Protein AF-A0AAE0F0T7-F1 (afdb_monomer_lite)

Radius of gyration: 80.1 Å; chains: 1; bounding box: 187×105×291 Å

Organism: NCBI:txid36881

Structure (mmCIF, N/CA/C/O backbone):
data_AF-A0AAE0F0T7-F1
#
_entry.id   AF-A0AAE0F0T7-F1
#
loop_
_atom_site.group_PDB
_atom_site.id
_atom_site.type_symbol
_atom_site.label_atom_id
_atom_site.label_alt_id
_atom_site.label_comp_id
_atom_site.label_asym_id
_atom_site.label_entity_id
_atom_site.label_seq_id
_atom_site.pdbx_PDB_ins_code
_atom_site.Cartn_x
_atom_site.Cartn_y
_atom_site.Cartn_z
_atom_site.occupancy
_atom_site.B_iso_or_equiv
_atom_site.auth_seq_id
_atom_site.auth_comp_id
_atom_site.auth_asym_id
_atom_site.auth_atom_id
_atom_site.pdbx_PDB_model_num
ATOM 1 N N . MET A 1 1 ? 56.822 41.383 -156.977 1.00 50.88 1 MET A N 1
ATOM 2 C CA . MET A 1 1 ? 56.851 40.587 -155.735 1.00 50.88 1 MET A CA 1
ATOM 3 C C . MET A 1 1 ? 55.736 41.061 -154.808 1.00 50.88 1 MET A C 1
ATOM 5 O O . MET A 1 1 ? 55.552 42.261 -154.680 1.00 50.88 1 MET A O 1
ATOM 9 N N . THR A 1 2 ? 54.991 40.093 -154.255 1.00 55.41 2 THR A N 1
ATOM 10 C CA . THR A 1 2 ? 54.081 40.132 -153.080 1.00 55.41 2 THR A CA 1
ATOM 11 C C . THR A 1 2 ? 52.943 41.167 -152.998 1.00 55.41 2 THR A C 1
ATOM 13 O O . THR A 1 2 ? 53.133 42.251 -152.458 1.00 55.41 2 THR A O 1
ATOM 16 N N . PRO A 1 3 ? 51.714 40.756 -153.386 1.00 50.25 3 PRO A N 1
ATOM 17 C CA . PRO A 1 3 ? 50.496 41.105 -152.624 1.00 50.25 3 PRO A CA 1
ATOM 18 C C . PRO A 1 3 ? 49.578 39.907 -152.266 1.00 50.25 3 PRO A C 1
ATOM 20 O O . PRO A 1 3 ? 48.718 40.030 -151.401 1.00 50.25 3 PRO A O 1
ATOM 23 N N . VAL A 1 4 ? 49.761 38.723 -152.868 1.00 54.41 4 VAL A N 1
ATOM 24 C CA . VAL A 1 4 ? 48.826 37.580 -152.707 1.00 54.41 4 VAL A CA 1
ATOM 25 C C . VAL A 1 4 ? 49.065 36.770 -151.419 1.00 54.41 4 VAL A C 1
ATOM 27 O O . VAL A 1 4 ? 48.129 36.227 -150.839 1.00 54.41 4 VAL A O 1
ATOM 30 N N . VAL A 1 5 ? 50.297 36.745 -150.899 1.00 57.78 5 VAL A N 1
ATOM 31 C CA . VAL A 1 5 ? 50.638 35.979 -149.679 1.00 57.78 5 VAL A CA 1
ATOM 32 C C . VAL A 1 5 ? 50.128 36.665 -148.399 1.00 57.78 5 VAL A C 1
ATOM 34 O O . VAL A 1 5 ? 49.743 35.987 -147.447 1.00 57.78 5 VAL A O 1
ATOM 37 N N . LEU A 1 6 ? 50.030 38.001 -148.389 1.00 57.38 6 LEU A N 1
ATOM 38 C CA . LEU A 1 6 ? 49.540 38.765 -147.232 1.00 57.38 6 LEU A CA 1
ATOM 39 C C . LEU A 1 6 ? 48.015 38.655 -147.048 1.00 57.38 6 LEU A C 1
ATOM 41 O O . LEU A 1 6 ? 47.549 38.580 -145.914 1.00 57.38 6 LEU A O 1
ATOM 45 N N . ALA A 1 7 ? 47.232 38.557 -148.128 1.00 58.69 7 ALA A N 1
ATOM 46 C CA . ALA A 1 7 ? 45.775 38.410 -148.030 1.00 58.69 7 ALA A CA 1
ATOM 47 C C . ALA A 1 7 ? 45.352 37.044 -147.446 1.00 58.69 7 ALA A C 1
ATOM 49 O O . ALA A 1 7 ? 44.437 36.976 -146.625 1.00 58.69 7 ALA A O 1
ATOM 50 N N . SER A 1 8 ? 46.065 35.966 -147.798 1.00 58.44 8 SER A N 1
ATOM 51 C CA . SER A 1 8 ? 45.805 34.613 -147.276 1.00 58.44 8 SER A CA 1
ATOM 52 C C . SER A 1 8 ? 46.153 34.480 -145.784 1.00 58.44 8 SER A C 1
ATOM 54 O O . SER A 1 8 ? 45.375 33.925 -145.006 1.00 58.44 8 SER A O 1
ATOM 56 N N . GLN A 1 9 ? 47.266 35.075 -145.335 1.00 60.12 9 GLN A N 1
ATOM 57 C CA . GLN A 1 9 ? 47.642 35.055 -143.915 1.00 60.12 9 GLN A CA 1
ATOM 58 C C . GLN A 1 9 ? 46.709 35.892 -143.027 1.00 60.12 9 GLN A C 1
ATOM 60 O O . GLN A 1 9 ? 46.452 35.507 -141.886 1.00 60.12 9 GLN A O 1
ATOM 65 N N . VAL A 1 10 ? 46.161 37.005 -143.530 1.00 64.25 10 VAL A N 1
ATOM 66 C CA . VAL A 1 10 ? 45.188 37.818 -142.777 1.00 64.25 10 VAL A CA 1
ATOM 67 C C . VAL A 1 10 ? 43.833 37.108 -142.667 1.00 64.25 10 VAL A C 1
ATOM 69 O O . VAL A 1 10 ? 43.227 37.131 -141.595 1.00 64.25 10 VAL A O 1
ATOM 72 N N . ALA A 1 11 ? 43.384 36.412 -143.717 1.00 62.41 11 ALA A N 1
ATOM 73 C CA . ALA A 1 11 ? 42.162 35.606 -143.672 1.00 62.41 11 ALA A CA 1
ATOM 74 C C . ALA A 1 11 ? 42.295 34.408 -142.712 1.00 62.41 11 ALA A C 1
ATOM 76 O O . ALA A 1 11 ? 41.418 34.191 -141.879 1.00 62.41 11 ALA A O 1
ATOM 77 N N . ALA A 1 12 ? 43.424 33.690 -142.744 1.00 63.88 12 ALA A N 1
ATOM 78 C CA . ALA A 1 12 ? 43.686 32.585 -141.822 1.00 63.88 12 ALA A CA 1
ATOM 79 C C . ALA A 1 12 ? 43.777 33.050 -140.356 1.00 63.88 12 ALA A C 1
ATOM 81 O O . ALA A 1 12 ? 43.232 32.396 -139.468 1.00 63.88 12 ALA A O 1
ATOM 82 N N . ARG A 1 13 ? 44.396 34.211 -140.086 1.00 67.75 13 ARG A N 1
ATOM 83 C CA . ARG A 1 13 ? 44.438 34.793 -138.732 1.00 67.75 13 ARG A CA 1
ATOM 84 C C . ARG A 1 13 ? 43.063 35.239 -138.234 1.00 67.75 13 ARG A C 1
ATOM 86 O O . ARG A 1 13 ? 42.795 35.065 -137.050 1.00 67.75 13 ARG A O 1
ATOM 93 N N . ARG A 1 14 ? 42.185 35.754 -139.104 1.00 68.19 14 ARG A N 1
ATOM 94 C CA . ARG A 1 14 ? 40.790 36.057 -138.733 1.00 68.19 14 ARG A CA 1
ATOM 95 C C . ARG A 1 14 ? 40.004 34.795 -138.401 1.00 68.19 14 ARG A C 1
ATOM 97 O O . ARG A 1 14 ? 39.415 34.743 -137.337 1.00 68.19 14 ARG A O 1
ATOM 104 N N . VAL A 1 15 ? 40.099 33.743 -139.216 1.00 70.25 15 VAL A N 1
ATOM 105 C CA . VAL A 1 15 ? 39.410 32.469 -138.938 1.00 70.25 15 VAL A CA 1
ATOM 106 C C . VAL A 1 15 ? 39.893 31.831 -137.629 1.00 70.25 15 VAL A C 1
ATOM 108 O O . VAL A 1 15 ? 39.084 31.314 -136.865 1.00 70.25 15 VAL A O 1
ATOM 111 N N . VAL A 1 16 ? 41.195 31.893 -137.328 1.00 72.12 16 VAL A N 1
ATOM 112 C CA . VAL A 1 16 ? 41.732 31.397 -136.049 1.00 72.12 16 VAL A CA 1
ATOM 113 C C . VAL A 1 16 ? 41.296 32.282 -134.875 1.00 72.12 16 VAL A C 1
ATOM 115 O O . VAL A 1 16 ? 40.900 31.751 -133.843 1.00 72.12 16 VAL A O 1
ATOM 118 N N . SER A 1 17 ? 41.304 33.610 -135.028 1.00 72.38 17 SER A N 1
ATOM 119 C CA . SER A 1 17 ? 40.837 34.548 -133.997 1.00 72.38 17 SER A CA 1
ATOM 120 C C . SER A 1 17 ? 39.345 34.385 -133.703 1.00 72.38 17 SER A C 1
ATOM 122 O O . SER A 1 17 ? 38.961 34.317 -132.539 1.00 72.38 17 SER A O 1
ATOM 124 N N . ASP A 1 18 ? 38.511 34.259 -134.733 1.00 73.50 18 ASP A N 1
ATOM 125 C CA . ASP A 1 18 ? 37.068 34.063 -134.592 1.00 73.50 18 ASP A CA 1
ATOM 126 C C . ASP A 1 18 ? 36.772 32.692 -133.972 1.00 73.50 18 ASP A C 1
ATOM 128 O O . ASP A 1 18 ? 35.923 32.584 -133.094 1.00 73.50 18 ASP A O 1
ATOM 132 N N . ARG A 1 19 ? 37.534 31.647 -134.327 1.00 72.44 19 ARG A N 1
ATOM 133 C CA . ARG A 1 19 ? 37.412 30.322 -133.700 1.00 72.44 19 ARG A CA 1
ATOM 134 C C . ARG A 1 19 ? 37.828 30.327 -132.228 1.00 72.44 19 ARG A C 1
ATOM 136 O O . ARG A 1 19 ? 37.146 29.702 -131.425 1.00 72.44 19 ARG A O 1
ATOM 143 N N . ILE A 1 20 ? 38.891 31.048 -131.864 1.00 72.06 20 ILE A N 1
ATOM 144 C CA . ILE A 1 20 ? 39.311 31.222 -130.463 1.00 72.06 20 ILE A CA 1
ATOM 145 C C . ILE A 1 20 ? 38.277 32.044 -129.685 1.00 72.06 20 ILE A C 1
ATOM 147 O O . ILE A 1 20 ? 37.987 31.719 -128.539 1.00 72.06 20 ILE A O 1
ATOM 151 N N . GLN A 1 21 ? 37.684 33.076 -130.292 1.00 72.00 21 GLN A N 1
ATOM 152 C CA . GLN A 1 21 ? 36.630 33.872 -129.657 1.00 72.00 21 GLN A CA 1
ATOM 153 C C . GLN A 1 21 ? 35.319 33.100 -129.487 1.00 72.00 21 GLN A C 1
ATOM 155 O O . GLN A 1 21 ? 34.642 33.279 -128.478 1.00 72.00 21 GLN A O 1
ATOM 160 N N . VAL A 1 22 ? 34.955 32.237 -130.439 1.00 73.06 22 VAL A N 1
ATOM 161 C CA . VAL A 1 22 ? 33.789 31.352 -130.308 1.00 73.06 22 VAL A CA 1
ATOM 162 C C . VAL A 1 22 ? 34.055 30.288 -129.246 1.00 73.06 22 VAL A C 1
ATOM 164 O O . VAL A 1 22 ? 33.253 30.153 -128.333 1.00 73.06 22 VAL A O 1
ATOM 167 N N . GLN A 1 23 ? 35.221 29.633 -129.264 1.00 73.69 23 GLN A N 1
ATOM 168 C CA . GLN A 1 23 ? 35.588 28.663 -128.227 1.00 73.69 23 GLN A CA 1
ATOM 169 C C . GLN A 1 23 ? 35.658 29.295 -126.832 1.00 73.69 23 GLN A C 1
ATOM 171 O O . GLN A 1 23 ? 35.187 28.689 -125.875 1.00 73.69 23 GLN A O 1
ATOM 176 N N . SER A 1 24 ? 36.184 30.518 -126.695 1.00 77.50 24 SER A N 1
ATOM 177 C CA . SER A 1 24 ? 36.211 31.191 -125.392 1.00 77.50 24 SER A CA 1
ATOM 178 C C . SER A 1 24 ? 34.815 31.601 -124.927 1.00 77.50 24 SER A C 1
ATOM 180 O O . SER A 1 24 ? 34.522 31.479 -123.741 1.00 77.50 24 SER A O 1
ATOM 182 N N . ARG A 1 25 ? 33.928 32.030 -125.835 1.00 78.50 25 ARG A N 1
ATOM 183 C CA . ARG A 1 25 ? 32.524 32.315 -125.507 1.00 78.50 25 ARG A CA 1
ATOM 184 C C . ARG A 1 25 ? 31.774 31.060 -125.086 1.00 78.50 25 ARG A C 1
ATOM 186 O O . ARG A 1 25 ? 31.089 31.114 -124.071 1.00 78.50 25 ARG A O 1
ATOM 193 N N . ASP A 1 26 ? 31.945 29.952 -125.797 1.00 82.00 26 ASP A N 1
ATOM 194 C CA . ASP A 1 26 ? 31.301 28.682 -125.460 1.00 82.00 26 ASP A CA 1
ATOM 195 C C . ASP A 1 26 ? 31.787 28.169 -124.095 1.00 82.00 26 ASP A C 1
ATOM 197 O O . ASP A 1 26 ? 30.966 27.832 -123.243 1.00 82.00 26 ASP A O 1
ATOM 201 N N . SER A 1 27 ? 33.097 28.235 -123.813 1.00 83.12 27 SER A N 1
ATOM 202 C CA . SER A 1 27 ? 33.635 27.899 -122.486 1.00 83.12 27 SER A CA 1
ATOM 203 C C . SER A 1 27 ? 33.145 28.845 -121.384 1.00 83.12 27 SER A C 1
ATOM 205 O O . SER A 1 27 ? 32.888 28.400 -120.268 1.00 83.12 27 SER A O 1
ATOM 207 N N . ILE A 1 28 ? 32.983 30.144 -121.662 1.00 82.00 28 ILE A N 1
ATOM 208 C CA . ILE A 1 28 ? 32.423 31.099 -120.692 1.00 82.00 28 ILE A CA 1
ATOM 209 C C . ILE A 1 28 ? 30.950 30.786 -120.415 1.00 82.00 28 ILE A C 1
ATOM 211 O O . ILE A 1 28 ? 30.540 30.820 -119.258 1.00 82.00 28 ILE A O 1
ATOM 215 N N . ILE A 1 29 ? 30.161 30.459 -121.440 1.00 83.81 29 ILE A N 1
ATOM 216 C CA . ILE A 1 29 ? 28.748 30.091 -121.287 1.00 83.81 29 ILE A CA 1
ATOM 217 C C . ILE A 1 29 ? 28.619 28.788 -120.489 1.00 83.81 29 ILE A C 1
ATOM 219 O O . ILE A 1 29 ? 27.783 28.707 -119.592 1.00 83.81 29 ILE A O 1
ATOM 223 N N . GLU A 1 30 ? 29.472 27.796 -120.748 1.00 85.62 30 GLU A N 1
ATOM 224 C CA . GLU A 1 30 ? 29.496 26.534 -120.002 1.00 85.62 30 GLU A CA 1
ATOM 225 C C . GLU A 1 30 ? 29.906 26.745 -118.532 1.00 85.62 30 GLU A C 1
ATOM 227 O O . GLU A 1 30 ? 29.260 26.232 -117.613 1.00 85.62 30 GLU A O 1
ATOM 232 N N . LEU A 1 31 ? 30.909 27.593 -118.273 1.00 84.56 31 LEU A N 1
ATOM 233 C CA . LEU A 1 31 ? 31.295 27.987 -116.914 1.00 84.56 31 LEU A CA 1
ATOM 234 C C . LEU A 1 31 ? 30.197 28.790 -116.200 1.00 84.56 31 LEU A C 1
ATOM 236 O O . LEU A 1 31 ? 29.974 28.615 -115.004 1.00 84.56 31 LEU A O 1
ATOM 240 N N . GLN A 1 32 ? 29.466 29.647 -116.911 1.00 87.56 32 GLN A N 1
ATOM 241 C CA . GLN A 1 32 ? 28.319 30.361 -116.349 1.00 87.56 32 GLN A CA 1
ATOM 242 C C . GLN A 1 32 ? 27.156 29.411 -116.045 1.00 87.56 32 GLN A C 1
ATOM 244 O O . GLN A 1 32 ? 26.551 29.519 -114.979 1.00 87.56 32 GLN A O 1
ATOM 249 N N . ALA A 1 33 ? 26.866 28.452 -116.927 1.00 86.81 33 ALA A N 1
ATOM 250 C CA . ALA A 1 33 ? 25.821 27.453 -116.721 1.00 86.81 33 ALA A CA 1
ATOM 251 C C . ALA A 1 33 ? 26.127 26.556 -115.512 1.00 86.81 33 ALA A C 1
ATOM 253 O O . ALA A 1 33 ? 25.270 26.378 -114.645 1.00 86.81 33 ALA A O 1
ATOM 254 N N . THR A 1 34 ? 27.365 26.065 -115.404 1.00 88.69 34 THR A N 1
ATOM 255 C CA . THR A 1 34 ? 27.824 25.273 -114.251 1.00 88.69 34 THR A CA 1
ATOM 256 C C . THR A 1 34 ? 27.815 26.084 -112.956 1.00 88.69 34 THR A C 1
ATOM 258 O O . THR A 1 34 ? 27.365 25.577 -111.932 1.00 88.69 34 THR A O 1
ATOM 261 N N . ASN A 1 35 ? 28.213 27.359 -112.980 1.00 88.19 35 ASN A N 1
ATOM 262 C CA . ASN A 1 35 ? 28.144 28.226 -111.801 1.00 88.19 35 ASN A CA 1
ATOM 263 C C . ASN A 1 35 ? 26.690 28.483 -111.356 1.00 88.19 35 ASN A C 1
ATOM 265 O O . ASN A 1 35 ? 26.377 28.413 -110.167 1.00 88.19 35 ASN A O 1
ATOM 269 N N . ILE A 1 36 ? 25.761 28.685 -112.297 1.00 90.06 36 ILE A N 1
ATOM 270 C CA . ILE A 1 36 ? 24.324 28.788 -111.994 1.00 90.06 36 ILE A CA 1
ATOM 271 C C . ILE A 1 36 ? 23.805 27.477 -111.387 1.00 90.06 36 ILE A C 1
ATOM 273 O O . ILE A 1 36 ? 23.033 27.508 -110.427 1.00 90.06 36 ILE A O 1
ATOM 277 N N . GLU A 1 37 ? 24.216 26.323 -111.915 1.00 90.00 37 GLU A N 1
ATOM 278 C CA . GLU A 1 37 ? 23.815 25.021 -111.378 1.00 90.00 37 GLU A CA 1
ATOM 279 C C . GLU A 1 37 ? 24.371 24.785 -109.965 1.00 90.00 37 GLU A C 1
ATOM 281 O O . GLU A 1 37 ? 23.628 24.363 -109.078 1.00 90.00 37 GLU A O 1
ATOM 286 N N . LEU A 1 38 ? 25.641 25.120 -109.721 1.00 89.38 38 LEU A N 1
ATOM 287 C CA . LEU A 1 38 ? 26.256 25.054 -108.394 1.00 89.38 38 LEU A CA 1
ATOM 288 C C . LEU A 1 38 ? 25.580 26.010 -107.411 1.00 89.38 38 LEU A C 1
ATOM 290 O O . LEU A 1 38 ? 25.298 25.611 -106.287 1.00 89.38 38 LEU A O 1
ATOM 294 N N . THR A 1 39 ? 25.227 27.221 -107.843 1.00 87.81 39 THR A N 1
ATOM 295 C CA . THR A 1 39 ? 24.493 28.185 -107.010 1.00 87.81 39 THR A CA 1
ATOM 296 C C . THR A 1 39 ? 23.100 27.658 -106.650 1.00 87.81 39 THR A C 1
ATOM 298 O O . THR A 1 39 ? 22.666 27.777 -105.507 1.00 87.81 39 THR A O 1
ATOM 301 N N . LYS A 1 40 ? 22.403 26.998 -107.588 1.00 89.88 40 LYS A N 1
ATOM 302 C CA . LYS A 1 40 ? 21.118 26.332 -107.309 1.00 89.88 40 LYS A CA 1
ATOM 303 C C . LYS A 1 40 ? 21.273 25.167 -106.330 1.00 89.88 40 LYS A C 1
ATOM 305 O O . LYS A 1 40 ? 20.446 25.030 -105.429 1.00 89.88 40 LYS A O 1
ATOM 310 N N . LYS A 1 41 ? 22.320 24.347 -106.483 1.00 89.50 41 LYS A N 1
ATOM 311 C CA . LYS A 1 41 ? 22.625 23.243 -105.558 1.00 89.50 41 LYS A CA 1
ATOM 312 C C . LYS A 1 41 ? 22.969 23.769 -104.166 1.00 89.50 41 LYS A C 1
ATOM 314 O O . LYS A 1 41 ? 22.418 23.259 -103.193 1.00 89.50 41 LYS A O 1
ATOM 319 N N . LEU A 1 42 ? 23.772 24.827 -104.070 1.00 89.00 42 LEU A N 1
ATOM 320 C CA . LEU A 1 42 ? 24.106 25.481 -102.806 1.00 89.00 42 LEU A CA 1
ATOM 321 C C . LEU A 1 42 ? 22.850 26.031 -102.120 1.00 89.00 42 LEU A C 1
ATOM 323 O O . LEU A 1 42 ? 22.581 25.658 -100.985 1.00 89.00 42 LEU A O 1
ATOM 327 N N . ALA A 1 43 ? 22.004 26.775 -102.838 1.00 87.44 43 ALA A N 1
ATOM 328 C CA . ALA A 1 43 ? 20.742 27.284 -102.297 1.00 87.44 43 ALA A CA 1
ATOM 329 C C . ALA A 1 43 ? 19.778 26.160 -101.864 1.00 87.44 43 ALA A C 1
ATOM 331 O O . ALA A 1 43 ? 19.024 26.314 -100.904 1.00 87.44 43 ALA A O 1
ATOM 332 N N . SER A 1 44 ? 19.777 25.013 -102.556 1.00 88.12 44 SER A N 1
ATOM 333 C CA . SER A 1 44 ? 18.997 23.844 -102.127 1.00 88.12 44 SER A CA 1
ATOM 334 C C . SER A 1 44 ? 19.567 23.201 -100.859 1.00 88.12 44 SER A C 1
ATOM 336 O O . SER A 1 44 ? 18.798 22.849 -99.968 1.00 88.12 44 SER A O 1
ATOM 338 N N . SER A 1 45 ? 20.897 23.1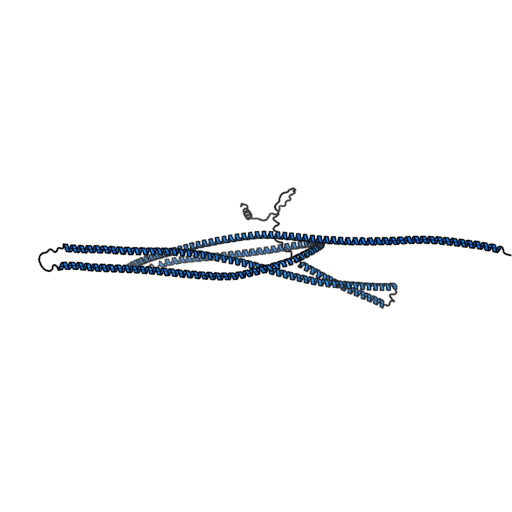31 -100.741 1.00 89.56 45 SER A N 1
ATOM 339 C CA . SER A 1 45 ? 21.590 22.639 -99.550 1.00 89.56 45 SER A CA 1
ATOM 340 C C . SER A 1 45 ? 21.326 23.546 -98.347 1.00 89.56 45 SER A C 1
ATOM 342 O O . SER A 1 45 ? 20.981 23.047 -97.280 1.00 89.56 45 SER A O 1
ATOM 344 N N . GLU A 1 46 ? 21.397 24.866 -98.524 1.00 90.19 46 GLU A N 1
ATOM 345 C CA . GLU A 1 46 ? 21.102 25.855 -97.478 1.00 90.19 46 GLU A CA 1
ATOM 346 C C . GLU A 1 46 ? 19.663 25.721 -96.961 1.00 90.19 46 GLU A C 1
ATOM 348 O O . GLU A 1 46 ? 19.428 25.659 -95.755 1.00 90.19 46 GLU A O 1
ATOM 353 N N . ARG A 1 47 ? 18.684 25.536 -97.858 1.00 89.69 47 ARG A N 1
ATOM 354 C CA . ARG A 1 47 ? 17.295 25.268 -97.447 1.00 89.69 47 ARG A CA 1
ATOM 355 C C . ARG A 1 47 ? 17.162 23.971 -96.657 1.00 89.69 47 ARG A C 1
ATOM 357 O O . ARG A 1 47 ? 16.394 23.928 -95.700 1.00 89.69 47 ARG A O 1
ATOM 364 N N . THR A 1 48 ? 17.882 22.915 -97.040 1.00 90.12 48 THR A N 1
ATOM 365 C CA . THR A 1 48 ? 17.858 21.661 -96.272 1.00 90.12 48 THR A CA 1
ATOM 366 C C . THR A 1 48 ? 18.501 21.825 -94.898 1.00 90.12 48 THR A C 1
ATOM 368 O O . THR A 1 48 ? 17.952 21.324 -93.918 1.00 90.12 48 THR A O 1
ATOM 371 N N . THR A 1 49 ? 19.597 22.583 -94.782 1.00 88.81 49 THR A N 1
ATOM 372 C CA . THR A 1 49 ? 20.212 22.869 -93.481 1.00 88.81 49 THR A CA 1
ATOM 373 C C . THR A 1 49 ? 19.305 23.725 -92.604 1.00 88.81 49 THR A C 1
ATOM 375 O O . THR A 1 49 ? 19.144 23.411 -91.428 1.00 88.81 49 THR A O 1
ATOM 378 N N . ASP A 1 50 ? 18.622 24.723 -93.167 1.00 90.00 50 ASP A N 1
ATOM 379 C CA . ASP A 1 50 ? 17.661 25.547 -92.428 1.00 90.00 50 ASP A CA 1
ATOM 380 C C . ASP A 1 50 ? 16.465 24.724 -91.938 1.00 90.00 50 ASP A C 1
ATOM 382 O O . ASP A 1 50 ? 16.030 24.869 -90.794 1.00 90.00 50 ASP A O 1
ATOM 386 N N . GLN A 1 51 ? 15.967 23.795 -92.763 1.00 91.12 51 GLN A N 1
ATOM 387 C CA . GLN A 1 51 ? 14.928 22.845 -92.359 1.00 91.12 51 GLN A CA 1
ATOM 388 C C . GLN A 1 51 ? 15.403 21.921 -91.230 1.00 91.12 51 GLN A C 1
ATOM 390 O O . GLN A 1 51 ? 14.649 21.674 -90.287 1.00 91.12 51 GLN A O 1
ATOM 395 N N . MET A 1 52 ? 16.649 21.437 -91.279 1.00 88.75 52 MET A N 1
ATOM 396 C CA . MET A 1 52 ? 17.225 20.627 -90.200 1.00 88.75 52 MET A CA 1
ATOM 397 C C . MET A 1 52 ? 17.388 21.432 -88.906 1.00 88.75 52 MET A C 1
ATOM 399 O O . MET A 1 52 ? 17.047 20.931 -87.836 1.00 88.75 52 MET A O 1
ATOM 403 N N . ILE A 1 53 ? 17.833 22.689 -88.987 1.00 90.50 53 ILE A N 1
ATOM 404 C CA . ILE A 1 53 ? 17.944 23.583 -87.826 1.00 90.50 53 ILE A CA 1
ATOM 405 C C . ILE A 1 53 ? 16.561 23.857 -87.225 1.00 90.50 53 ILE A C 1
ATOM 407 O O . ILE A 1 53 ? 16.395 23.774 -86.008 1.00 90.50 53 ILE A O 1
ATOM 411 N N . ALA A 1 54 ? 15.552 24.145 -88.052 1.00 89.62 54 ALA A N 1
ATOM 412 C CA . ALA A 1 54 ? 14.182 24.359 -87.591 1.00 89.62 54 ALA A CA 1
ATOM 413 C C . ALA A 1 54 ? 13.604 23.103 -86.918 1.00 89.62 54 ALA A C 1
ATOM 415 O O . ALA A 1 54 ? 13.001 23.202 -85.849 1.00 89.62 54 ALA A O 1
ATOM 416 N N . ARG A 1 55 ? 13.847 21.918 -87.492 1.00 92.06 55 ARG A N 1
ATOM 417 C CA . ARG A 1 55 ? 13.436 20.637 -86.905 1.00 92.06 55 ARG A CA 1
ATOM 418 C C . ARG A 1 55 ? 14.135 20.364 -85.574 1.00 92.06 55 ARG A C 1
ATOM 420 O O . ARG A 1 55 ? 13.468 19.962 -84.629 1.00 92.06 55 ARG A O 1
ATOM 427 N N . ASN A 1 56 ? 15.436 20.625 -85.465 1.00 90.25 56 ASN A N 1
ATOM 428 C CA . ASN A 1 56 ? 16.161 20.467 -84.202 1.00 90.25 56 ASN A CA 1
ATOM 429 C C . ASN A 1 56 ? 15.650 21.432 -83.127 1.00 90.25 56 ASN A C 1
ATOM 431 O O . ASN A 1 56 ? 15.472 21.020 -81.987 1.00 90.25 56 ASN A O 1
ATOM 435 N N . LYS A 1 57 ? 15.326 22.681 -83.488 1.00 91.00 57 LYS A N 1
ATOM 436 C CA . LYS A 1 57 ? 14.681 23.625 -82.559 1.00 91.00 57 LYS A CA 1
ATOM 437 C C . LYS A 1 57 ? 13.299 23.148 -82.105 1.00 91.00 57 LYS A C 1
ATOM 439 O O . LYS A 1 57 ? 12.939 23.372 -80.956 1.00 91.00 57 LYS A O 1
ATOM 444 N N . HIS A 1 58 ? 12.526 22.509 -82.983 1.00 91.12 58 HIS A N 1
ATOM 445 C CA . HIS A 1 58 ? 11.237 21.915 -82.617 1.00 91.12 58 HIS A CA 1
ATOM 446 C C . HIS A 1 58 ? 11.408 20.747 -81.642 1.00 91.12 58 HIS A C 1
ATOM 448 O O . HIS A 1 58 ? 10.792 20.750 -80.584 1.00 91.12 58 HIS A O 1
ATOM 454 N N . LEU A 1 59 ? 12.299 19.804 -81.962 1.00 91.38 59 LEU A N 1
ATOM 455 C CA . LEU A 1 59 ? 12.595 18.652 -81.106 1.00 91.38 59 LEU A CA 1
ATOM 456 C C . LEU A 1 59 ? 13.143 19.077 -79.740 1.00 91.38 59 LEU A C 1
ATOM 458 O O . LEU A 1 59 ? 12.813 18.465 -78.730 1.00 91.38 59 LEU A O 1
ATOM 462 N N . GLN A 1 60 ? 13.946 20.141 -79.693 1.00 91.75 60 GLN A N 1
ATOM 463 C CA . GLN A 1 60 ? 14.424 20.701 -78.435 1.00 91.75 60 GLN A CA 1
ATOM 464 C C . GLN A 1 60 ? 13.265 21.238 -77.585 1.00 91.75 60 GLN A C 1
ATOM 466 O O . GLN A 1 60 ? 13.184 20.908 -76.408 1.00 91.75 60 GLN A O 1
ATOM 471 N N . LYS A 1 61 ? 12.326 21.985 -78.183 1.00 92.25 61 LYS A N 1
ATOM 472 C CA . LYS A 1 61 ? 11.123 22.448 -77.473 1.00 92.25 61 LYS A CA 1
ATOM 473 C C . LYS A 1 61 ? 10.256 21.290 -76.984 1.00 92.25 61 LYS A C 1
ATOM 475 O O . LYS A 1 61 ? 9.780 21.331 -75.859 1.00 92.25 61 LYS A O 1
ATOM 480 N N . GLU A 1 62 ? 10.068 20.252 -77.797 1.00 92.38 62 GLU A N 1
ATOM 481 C CA . GLU A 1 62 ? 9.336 19.050 -77.376 1.00 92.38 62 GLU A CA 1
ATOM 482 C C . GLU A 1 62 ? 10.040 18.351 -76.205 1.00 92.38 62 GLU A C 1
ATOM 484 O O . GLU A 1 62 ? 9.390 17.971 -75.232 1.00 92.38 62 GLU A O 1
ATOM 489 N N . SER A 1 63 ? 11.371 18.248 -76.247 1.00 91.38 63 SER A N 1
ATOM 490 C CA . SER A 1 63 ? 12.166 17.699 -75.146 1.00 91.38 63 SER A CA 1
ATOM 491 C C . SER A 1 63 ? 12.041 18.525 -73.863 1.00 91.38 63 SER A C 1
ATOM 493 O O . SER A 1 63 ? 11.954 17.939 -72.788 1.00 91.38 63 SER A O 1
ATOM 495 N N . GLU A 1 64 ? 12.026 19.856 -73.961 1.00 91.50 64 GLU A N 1
ATOM 496 C CA . GLU A 1 64 ? 11.816 20.760 -72.820 1.00 91.50 64 GLU A CA 1
ATOM 497 C C . GLU A 1 64 ? 10.411 20.565 -72.230 1.00 91.50 64 GLU A C 1
ATOM 499 O O . GLU A 1 64 ? 10.277 20.334 -71.032 1.00 91.50 64 GLU A O 1
ATOM 504 N N . THR A 1 65 ? 9.368 20.508 -73.069 1.00 92.75 65 THR A N 1
ATOM 505 C CA . THR A 1 65 ? 8.000 20.246 -72.584 1.00 92.75 65 THR A CA 1
ATOM 506 C C . THR A 1 65 ? 7.855 18.872 -71.931 1.00 92.75 65 THR A C 1
ATOM 508 O O . THR A 1 65 ? 7.164 18.738 -70.923 1.00 92.75 65 THR A O 1
ATOM 511 N N . LEU A 1 66 ? 8.526 17.843 -72.461 1.00 91.81 66 LEU A N 1
ATOM 512 C CA . LEU A 1 66 ? 8.526 16.515 -71.853 1.00 91.81 66 LEU A CA 1
ATOM 513 C C . LEU A 1 66 ? 9.242 16.523 -70.500 1.00 91.81 66 LEU A C 1
ATOM 515 O O . LEU A 1 66 ? 8.733 15.922 -69.556 1.00 91.81 66 LEU A O 1
ATOM 519 N N . ALA A 1 67 ? 10.367 17.232 -70.378 1.00 90.38 67 ALA A N 1
ATOM 520 C CA . ALA A 1 67 ? 11.065 17.390 -69.106 1.00 90.38 67 ALA A CA 1
ATOM 521 C C . ALA A 1 67 ? 10.169 18.059 -68.047 1.00 90.38 67 ALA A C 1
ATOM 523 O O . ALA A 1 67 ? 10.059 17.536 -66.939 1.00 90.38 67 ALA A O 1
ATOM 524 N N . ASP A 1 68 ? 9.445 19.121 -68.410 1.00 91.44 68 ASP A N 1
ATOM 525 C CA . ASP A 1 68 ? 8.505 19.801 -67.507 1.00 91.44 68 ASP A CA 1
ATOM 526 C C . ASP A 1 68 ? 7.354 18.878 -67.063 1.00 91.44 68 ASP A C 1
ATOM 528 O O . ASP A 1 68 ? 6.973 18.849 -65.887 1.00 91.44 68 ASP A O 1
ATOM 532 N N . THR A 1 69 ? 6.808 18.065 -67.980 1.00 92.56 69 THR A N 1
ATOM 533 C CA . THR A 1 69 ? 5.773 17.081 -67.614 1.00 92.56 69 THR A CA 1
ATOM 534 C C . THR A 1 69 ? 6.306 15.983 -66.697 1.00 92.56 69 THR A C 1
ATOM 536 O O . THR A 1 69 ? 5.621 15.598 -65.750 1.00 92.56 69 THR A O 1
ATOM 539 N N . LEU A 1 70 ? 7.529 15.497 -66.929 1.00 91.38 70 LEU A N 1
ATOM 540 C CA . LEU A 1 70 ? 8.156 14.486 -66.079 1.00 91.38 70 LEU A CA 1
ATOM 541 C C . LEU A 1 70 ? 8.445 15.028 -64.680 1.00 91.38 70 LEU A C 1
ATOM 543 O O . LEU A 1 70 ? 8.206 14.318 -63.707 1.00 91.38 70 LEU A O 1
ATOM 547 N N . GLU A 1 71 ? 8.880 16.282 -64.563 1.00 91.75 71 GLU A N 1
ATOM 548 C CA . GLU A 1 71 ? 9.083 16.916 -63.260 1.00 91.75 71 GLU A CA 1
ATOM 549 C C . GLU A 1 71 ? 7.752 17.094 -62.515 1.00 91.75 71 GLU A C 1
ATOM 551 O O . GLU A 1 71 ? 7.659 16.808 -61.323 1.00 91.75 71 GLU A O 1
ATOM 556 N N . THR A 1 72 ? 6.677 17.445 -63.229 1.00 92.62 72 THR A N 1
ATOM 557 C CA . THR A 1 72 ? 5.325 17.518 -62.647 1.00 92.62 72 THR A CA 1
ATOM 558 C C . THR A 1 72 ? 4.860 16.154 -62.120 1.00 92.62 72 THR A C 1
ATOM 560 O O . THR A 1 72 ? 4.306 16.059 -61.019 1.00 92.62 72 THR A O 1
ATOM 563 N N . TYR A 1 73 ? 5.109 15.074 -62.871 1.00 93.19 73 TYR A N 1
ATOM 564 C CA . TYR A 1 73 ? 4.820 13.716 -62.407 1.00 93.19 73 TYR A CA 1
ATOM 565 C C . TYR A 1 73 ? 5.692 13.311 -61.220 1.00 93.19 73 TYR A C 1
ATOM 567 O O . TYR A 1 73 ? 5.179 12.687 -60.294 1.00 93.19 73 TYR A O 1
ATOM 575 N N . ARG A 1 74 ? 6.975 13.691 -61.207 1.00 94.69 74 ARG A N 1
ATOM 576 C CA . ARG A 1 74 ? 7.880 13.423 -60.084 1.00 94.69 74 ARG A CA 1
ATOM 577 C C . ARG A 1 74 ? 7.358 14.052 -58.794 1.00 94.69 74 ARG A C 1
ATOM 579 O O . ARG A 1 74 ? 7.207 13.341 -57.808 1.00 94.69 74 ARG A O 1
ATOM 586 N N . ILE A 1 75 ? 6.987 15.334 -58.838 1.00 91.88 75 ILE A N 1
ATOM 587 C CA . ILE A 1 75 ? 6.404 16.055 -57.695 1.00 91.88 75 ILE A CA 1
ATOM 588 C C . ILE A 1 75 ? 5.105 15.380 -57.232 1.00 91.88 75 ILE A C 1
ATOM 590 O O . ILE A 1 75 ? 4.901 15.184 -56.038 1.00 91.88 75 ILE A O 1
ATOM 594 N N . SER A 1 76 ? 4.243 14.967 -58.166 1.00 91.94 76 SER A N 1
ATOM 595 C CA . SER A 1 76 ? 2.985 14.282 -57.827 1.00 91.94 76 SER A CA 1
ATOM 596 C C . SER A 1 76 ? 3.223 12.923 -57.152 1.00 91.94 76 SER A C 1
ATOM 598 O O . SER A 1 76 ? 2.505 12.552 -56.227 1.00 91.94 76 SER A O 1
ATOM 600 N N . ILE A 1 77 ? 4.239 12.172 -57.592 1.00 91.25 77 ILE A N 1
ATOM 601 C CA . ILE A 1 77 ? 4.626 10.891 -56.984 1.00 91.25 77 ILE A CA 1
ATOM 602 C C . ILE A 1 77 ? 5.221 11.109 -55.589 1.00 91.25 77 ILE A C 1
ATOM 604 O O . ILE A 1 77 ? 4.888 10.361 -54.673 1.00 91.25 77 ILE A O 1
ATOM 608 N N . GLU A 1 78 ? 6.064 12.130 -55.411 1.00 90.75 78 GLU A N 1
ATOM 609 C CA . GLU A 1 78 ? 6.618 12.503 -54.103 1.00 90.75 78 GLU A CA 1
ATOM 610 C C . GLU A 1 78 ? 5.495 12.868 -53.116 1.00 90.75 78 GLU A C 1
ATOM 612 O O . GLU A 1 78 ? 5.454 12.322 -52.014 1.00 90.75 78 GLU A O 1
ATOM 617 N N . GLN A 1 79 ? 4.516 13.676 -53.541 1.00 90.81 79 GLN A N 1
ATOM 618 C CA . GLN A 1 79 ? 3.340 14.029 -52.732 1.00 90.81 79 GLN A CA 1
ATOM 619 C C . GLN A 1 79 ? 2.497 12.805 -52.348 1.00 90.81 79 GLN A C 1
ATOM 621 O O . GLN A 1 79 ? 2.140 12.643 -51.182 1.00 90.81 79 GLN A O 1
ATOM 626 N N . LEU A 1 80 ? 2.224 11.899 -53.293 1.00 91.69 80 LEU A N 1
ATOM 627 C CA . LEU A 1 80 ? 1.520 10.648 -52.993 1.00 91.69 80 LEU A CA 1
ATOM 628 C C . LEU A 1 80 ? 2.314 9.763 -52.020 1.00 91.69 80 LEU A C 1
ATOM 630 O O . LEU A 1 80 ? 1.726 9.122 -51.150 1.00 91.69 80 LEU A O 1
ATOM 634 N N . GLY A 1 81 ? 3.645 9.740 -52.131 1.00 91.75 81 GLY A N 1
ATOM 635 C CA . GLY A 1 81 ? 4.518 9.048 -51.184 1.00 91.75 81 GLY A CA 1
ATOM 636 C C . GLY A 1 81 ? 4.412 9.618 -49.767 1.00 91.75 81 GLY A C 1
ATOM 637 O O . GLY A 1 81 ? 4.308 8.860 -48.800 1.00 91.75 81 GLY A O 1
ATOM 638 N N . GLU A 1 82 ? 4.372 10.945 -49.635 1.00 89.56 82 GLU A N 1
ATOM 639 C CA . GLU A 1 82 ? 4.175 11.620 -48.350 1.00 89.56 82 GLU A CA 1
ATOM 640 C C . GLU A 1 82 ? 2.785 11.360 -47.755 1.00 89.56 82 GLU A C 1
ATOM 642 O O . GLU A 1 82 ? 2.679 11.109 -46.550 1.00 89.56 82 GLU A O 1
ATOM 647 N N . GLU A 1 83 ? 1.732 11.354 -48.577 1.00 90.62 83 GLU A N 1
ATOM 648 C CA . GLU A 1 83 ? 0.367 11.023 -48.151 1.00 90.62 83 GLU A CA 1
ATOM 649 C C . GLU A 1 83 ? 0.254 9.576 -47.655 1.00 90.62 83 GLU A C 1
ATOM 651 O O . GLU A 1 83 ? -0.337 9.326 -46.600 1.00 90.62 83 GLU A O 1
ATOM 656 N N . VAL A 1 84 ? 0.861 8.620 -48.366 1.00 91.19 84 VAL A N 1
ATOM 657 C CA . VAL A 1 84 ? 0.911 7.213 -47.939 1.00 91.19 84 VAL A CA 1
ATOM 658 C C . VAL A 1 84 ? 1.682 7.083 -46.626 1.00 91.19 84 VAL A C 1
ATOM 660 O O . VAL A 1 84 ? 1.167 6.499 -45.675 1.00 91.19 84 VAL A O 1
ATOM 663 N N . ALA A 1 85 ? 2.851 7.719 -46.501 1.00 88.25 85 ALA A N 1
ATOM 664 C CA . ALA A 1 85 ? 3.619 7.707 -45.257 1.00 88.25 85 ALA A CA 1
ATOM 665 C C . ALA A 1 85 ? 2.871 8.382 -44.090 1.00 88.25 85 ALA A C 1
ATOM 667 O O . ALA A 1 85 ? 2.984 7.968 -42.934 1.00 88.25 85 ALA A O 1
ATOM 668 N N . ALA A 1 86 ? 2.096 9.439 -44.352 1.00 88.06 86 ALA A N 1
ATOM 669 C CA . ALA A 1 86 ? 1.232 10.064 -43.354 1.00 88.06 86 ALA A CA 1
ATOM 670 C C . ALA A 1 86 ? 0.100 9.123 -42.917 1.00 88.06 86 ALA A C 1
ATOM 672 O O . ALA A 1 86 ? -0.160 9.001 -41.716 1.00 88.06 86 ALA A O 1
ATOM 673 N N . ARG A 1 87 ? -0.523 8.414 -43.864 1.00 91.38 87 ARG A N 1
ATOM 674 C CA . ARG A 1 87 ? -1.560 7.416 -43.586 1.00 91.38 87 ARG A CA 1
ATOM 675 C C . ARG A 1 87 ? -1.018 6.235 -42.784 1.00 91.38 87 ARG A C 1
ATOM 677 O O . ARG A 1 87 ? -1.656 5.845 -41.810 1.00 91.38 87 ARG A O 1
ATOM 684 N N . ASP A 1 88 ? 0.162 5.728 -43.119 1.00 90.50 88 ASP A N 1
ATOM 685 C CA . ASP A 1 88 ? 0.807 4.638 -42.382 1.00 90.50 88 ASP A CA 1
ATOM 686 C C . ASP A 1 88 ? 1.156 5.062 -40.952 1.00 90.50 88 ASP A C 1
ATOM 688 O O . ASP A 1 88 ? 0.880 4.333 -40.001 1.00 90.50 88 ASP A O 1
ATOM 692 N N . ARG A 1 89 ? 1.661 6.290 -40.761 1.00 90.12 89 ARG A N 1
ATOM 693 C CA . ARG A 1 89 ? 1.877 6.855 -39.417 1.00 90.12 89 ARG A CA 1
ATOM 694 C C . ARG A 1 89 ? 0.574 6.993 -38.627 1.00 90.12 89 ARG A C 1
ATOM 696 O O . ARG A 1 89 ? 0.575 6.753 -37.422 1.00 90.12 89 ARG A O 1
ATOM 703 N N . ALA A 1 90 ? -0.527 7.375 -39.273 1.00 87.19 90 ALA A N 1
ATOM 704 C CA . ALA A 1 90 ? -1.833 7.467 -38.625 1.00 87.19 90 ALA A CA 1
ATOM 705 C C . ALA A 1 90 ? -2.381 6.084 -38.233 1.00 87.19 90 ALA A C 1
ATOM 707 O O . ALA A 1 90 ? -2.879 5.922 -37.120 1.00 87.19 90 ALA A O 1
ATOM 708 N N . LEU A 1 91 ? -2.234 5.082 -39.104 1.00 89.12 91 LEU A N 1
ATOM 709 C CA . LEU A 1 91 ? -2.606 3.696 -38.812 1.00 89.12 91 LEU A CA 1
ATOM 710 C C . LEU A 1 91 ? -1.765 3.109 -37.676 1.00 89.12 91 LEU A C 1
ATOM 712 O O . LEU A 1 91 ? -2.318 2.448 -36.803 1.00 89.12 91 LEU A O 1
ATOM 716 N N . LEU A 1 92 ? -0.463 3.403 -37.635 1.00 88.44 92 LEU A N 1
ATOM 717 C CA . LEU A 1 92 ? 0.409 2.964 -36.547 1.00 88.44 92 LEU A CA 1
ATOM 718 C C . LEU A 1 92 ? -0.041 3.550 -35.201 1.00 88.44 92 LEU A C 1
ATOM 720 O O . LEU A 1 92 ? -0.167 2.813 -34.229 1.00 88.44 92 LEU A O 1
ATOM 724 N N . ARG A 1 93 ? -0.362 4.853 -35.155 1.00 87.75 93 ARG A N 1
ATOM 725 C CA . ARG A 1 93 ? -0.905 5.501 -33.947 1.00 87.75 93 ARG A CA 1
ATOM 726 C C . ARG A 1 93 ? -2.242 4.894 -33.519 1.00 87.75 93 ARG A C 1
ATOM 728 O O . ARG A 1 93 ? -2.458 4.676 -32.333 1.00 87.75 93 ARG A O 1
ATOM 735 N N . ALA A 1 94 ? -3.125 4.601 -34.473 1.00 85.88 94 ALA A N 1
ATOM 736 C CA . ALA A 1 94 ? -4.392 3.937 -34.180 1.00 85.88 94 ALA A CA 1
ATOM 737 C C . ALA A 1 94 ? -4.169 2.522 -33.613 1.00 85.88 94 ALA A C 1
ATOM 739 O O . ALA A 1 94 ? -4.797 2.156 -32.622 1.00 85.88 94 ALA A O 1
ATOM 740 N N . SER A 1 95 ? -3.228 1.757 -34.176 1.00 87.81 95 SER A N 1
ATOM 741 C CA . SER A 1 95 ? -2.850 0.431 -33.669 1.00 87.81 95 SER A CA 1
ATOM 742 C C . SER A 1 95 ? -2.346 0.505 -32.229 1.00 87.81 95 SER A C 1
ATOM 744 O O . SER A 1 95 ? -2.831 -0.234 -31.379 1.00 87.81 95 SER A O 1
ATOM 746 N N . THR A 1 96 ? -1.452 1.451 -31.918 1.00 86.75 96 THR A N 1
ATOM 747 C CA . THR A 1 96 ? -0.930 1.606 -30.552 1.00 86.75 96 THR A CA 1
ATOM 748 C C . THR A 1 96 ? -2.022 1.982 -29.553 1.00 86.75 96 THR A C 1
ATOM 750 O O . THR A 1 96 ? -2.024 1.467 -28.442 1.00 86.75 96 THR A O 1
ATOM 753 N N . THR A 1 97 ? -2.996 2.814 -29.947 1.00 88.12 97 THR A N 1
ATOM 754 C CA . THR A 1 97 ? -4.123 3.151 -29.058 1.00 88.12 97 THR A CA 1
ATOM 755 C C . THR A 1 97 ? -5.057 1.969 -28.808 1.00 88.12 97 THR A C 1
ATOM 757 O O . THR A 1 97 ? -5.627 1.862 -27.725 1.00 88.12 97 THR A O 1
ATOM 760 N N . VAL A 1 98 ? -5.218 1.071 -29.787 1.00 88.00 98 VAL A N 1
ATOM 761 C CA . VAL A 1 98 ? -6.012 -0.154 -29.616 1.00 88.00 98 VAL A CA 1
ATOM 762 C C . VAL A 1 98 ? -5.291 -1.127 -28.687 1.00 88.00 98 VAL A C 1
ATOM 764 O O . VAL A 1 98 ? -5.912 -1.623 -27.754 1.00 88.00 98 VAL A O 1
ATOM 767 N N . GLU A 1 99 ? -3.986 -1.335 -28.869 1.00 85.88 99 GLU A N 1
ATOM 768 C CA . GLU A 1 99 ? -3.184 -2.183 -27.975 1.00 85.88 99 GLU A CA 1
ATOM 769 C C . GLU A 1 99 ? -3.185 -1.664 -26.529 1.00 85.88 99 GLU A C 1
ATOM 771 O O . GLU A 1 99 ? -3.308 -2.441 -25.584 1.00 85.88 99 GLU A O 1
ATOM 776 N N . GLU A 1 100 ? -3.090 -0.348 -26.337 1.00 86.88 100 GLU A N 1
ATOM 777 C CA . GLU A 1 100 ? -3.158 0.275 -25.012 1.00 86.88 100 GLU A CA 1
ATOM 778 C C . GLU A 1 100 ? -4.549 0.110 -24.376 1.00 86.88 100 GLU A C 1
ATOM 780 O O . GLU A 1 100 ? -4.662 -0.214 -23.192 1.00 86.88 100 GLU A O 1
ATOM 785 N N . ALA A 1 101 ? -5.622 0.235 -25.164 1.00 85.62 101 ALA A N 1
ATOM 786 C CA . ALA A 1 101 ? -6.978 -0.050 -24.702 1.00 85.62 101 ALA A CA 1
ATOM 787 C C . ALA A 1 101 ? -7.167 -1.532 -24.324 1.00 85.62 101 ALA A C 1
ATOM 789 O O . ALA A 1 101 ? -7.787 -1.824 -23.303 1.00 85.62 101 ALA A O 1
ATOM 790 N N . GLU A 1 102 ? -6.610 -2.468 -25.096 1.00 89.31 102 GLU A N 1
ATOM 791 C CA . GLU A 1 102 ? -6.644 -3.902 -24.786 1.00 89.31 102 GLU A CA 1
ATOM 792 C C . GLU A 1 102 ? -5.877 -4.229 -23.500 1.00 89.31 102 GLU A C 1
ATOM 794 O O . GLU A 1 102 ? -6.399 -4.959 -22.653 1.00 89.31 102 GLU A O 1
ATOM 799 N N . ARG A 1 103 ? -4.691 -3.636 -23.294 1.00 87.06 103 ARG A N 1
ATOM 800 C CA . ARG A 1 103 ? -3.944 -3.763 -22.029 1.00 87.06 103 ARG A CA 1
ATOM 801 C C . ARG A 1 103 ? -4.752 -3.227 -20.852 1.00 87.06 103 ARG A C 1
ATOM 803 O O . ARG A 1 103 ? -4.853 -3.910 -19.839 1.00 87.06 103 ARG A O 1
ATOM 810 N N . ASN A 1 104 ? -5.391 -2.068 -21.003 1.00 87.19 104 ASN A N 1
ATOM 811 C CA . ASN A 1 104 ? -6.236 -1.483 -19.960 1.00 87.19 104 ASN A CA 1
ATOM 812 C C . ASN A 1 104 ? -7.470 -2.343 -19.639 1.00 87.19 104 ASN A C 1
ATOM 814 O O . ASN A 1 104 ? -7.880 -2.446 -18.484 1.00 87.19 104 ASN A O 1
ATOM 818 N N . ILE A 1 105 ? -8.068 -2.998 -20.636 1.00 89.88 105 ILE A N 1
ATOM 819 C CA . ILE A 1 105 ? -9.168 -3.947 -20.408 1.00 89.88 105 ILE A CA 1
ATOM 820 C C . ILE A 1 105 ? -8.659 -5.187 -19.662 1.00 89.88 105 ILE A C 1
ATOM 822 O O . ILE A 1 105 ? -9.332 -5.668 -18.747 1.00 89.88 105 ILE A O 1
ATOM 826 N N . LEU A 1 106 ? -7.474 -5.692 -20.016 1.00 89.38 106 LEU A N 1
ATOM 827 C CA . LEU A 1 106 ? -6.870 -6.853 -19.366 1.00 89.38 106 LEU A CA 1
ATOM 828 C C . LEU A 1 106 ? -6.494 -6.561 -17.905 1.00 89.38 106 LEU A C 1
ATOM 830 O O . LEU A 1 106 ? -6.814 -7.362 -17.028 1.00 89.38 106 LEU A O 1
ATOM 834 N N . THR A 1 107 ? -5.895 -5.403 -17.615 1.00 87.75 107 THR A N 1
ATOM 835 C CA . THR A 1 107 ? -5.581 -4.989 -16.236 1.00 87.75 107 THR A CA 1
ATOM 836 C C . THR A 1 107 ? -6.851 -4.814 -15.408 1.00 87.75 107 THR A C 1
ATOM 838 O O . THR A 1 107 ? -6.932 -5.327 -14.293 1.00 87.75 107 THR A O 1
ATOM 841 N N . GLN A 1 108 ? -7.905 -4.209 -15.966 1.00 88.19 108 GLN A N 1
ATOM 842 C CA . GLN A 1 108 ? -9.207 -4.130 -15.295 1.00 88.19 108 GLN A CA 1
ATOM 843 C C . GLN A 1 108 ? -9.837 -5.507 -15.041 1.00 88.19 108 GLN A C 1
ATOM 845 O O . GLN A 1 108 ? -10.486 -5.704 -14.010 1.00 88.19 108 GLN A O 1
ATOM 850 N N . ALA A 1 109 ? -9.682 -6.463 -15.960 1.00 88.69 109 ALA A N 1
ATOM 851 C CA . ALA A 1 109 ? -10.157 -7.830 -15.765 1.00 88.69 109 ALA A CA 1
ATOM 852 C C . ALA A 1 109 ? -9.385 -8.542 -14.641 1.00 88.69 109 ALA A C 1
ATOM 854 O O . ALA A 1 109 ? -10.008 -9.193 -13.799 1.00 88.69 109 ALA A O 1
ATOM 855 N N . ASN A 1 110 ? -8.065 -8.350 -14.574 1.00 88.56 110 ASN A N 1
ATOM 856 C CA . ASN A 1 110 ? -7.220 -8.892 -13.511 1.00 88.56 110 ASN A CA 1
ATOM 857 C C . ASN A 1 110 ? -7.570 -8.288 -12.145 1.00 88.56 110 ASN A C 1
ATOM 859 O O . ASN A 1 110 ? -7.826 -9.043 -11.213 1.00 88.56 110 ASN A O 1
ATOM 863 N N . HIS A 1 111 ? -7.731 -6.964 -12.041 1.00 88.94 111 HIS A N 1
ATOM 864 C CA . HIS A 1 111 ? -8.174 -6.326 -10.794 1.00 88.94 111 HIS A CA 1
ATOM 865 C C . HIS A 1 111 ? -9.553 -6.832 -10.344 1.00 88.94 111 HIS A C 1
ATOM 867 O O . HIS A 1 111 ? -9.786 -7.055 -9.159 1.00 88.94 111 HIS A O 1
ATOM 873 N N . LYS A 1 112 ? -10.493 -7.068 -11.272 1.00 90.56 112 LYS A N 1
ATOM 874 C CA . LYS A 1 112 ? -11.799 -7.660 -10.925 1.00 90.56 112 LYS A CA 1
ATOM 875 C C . LYS A 1 112 ? -11.669 -9.086 -10.391 1.00 90.56 112 LYS A C 1
ATOM 877 O O . LYS A 1 112 ? -12.421 -9.449 -9.486 1.00 90.56 112 LYS A O 1
ATOM 882 N N . LYS A 1 113 ? -10.751 -9.880 -10.949 1.00 92.44 113 LYS A N 1
ATOM 883 C CA . LYS A 1 113 ? -10.456 -11.237 -10.481 1.00 92.44 113 LYS A CA 1
ATOM 884 C C . LYS A 1 113 ? -9.848 -11.205 -9.076 1.00 92.44 113 LYS A C 1
ATOM 886 O O . LYS A 1 113 ? -10.368 -11.875 -8.192 1.00 92.44 113 LYS A O 1
ATOM 891 N N . GLU A 1 114 ? -8.859 -10.350 -8.848 1.00 90.44 114 GLU A N 1
ATOM 892 C CA . GLU A 1 114 ? -8.212 -10.173 -7.545 1.00 90.44 114 GLU A CA 1
ATOM 893 C C . GLU A 1 114 ? -9.205 -9.689 -6.475 1.00 90.44 114 GLU A C 1
ATOM 895 O O . GLU A 1 114 ? -9.282 -10.251 -5.386 1.00 90.44 114 GLU A O 1
ATOM 900 N N . ILE A 1 115 ? -10.075 -8.727 -6.803 1.00 89.62 115 ILE A N 1
ATOM 901 C CA . ILE A 1 115 ? -11.153 -8.288 -5.902 1.00 89.62 115 ILE A CA 1
ATOM 902 C C . ILE A 1 115 ? -12.108 -9.445 -5.569 1.00 89.62 115 ILE A C 1
ATOM 904 O O . ILE A 1 115 ? -12.595 -9.535 -4.439 1.00 89.62 115 ILE A O 1
ATOM 908 N N . ALA A 1 116 ? -12.418 -10.323 -6.526 1.00 89.50 116 ALA A N 1
ATOM 909 C CA . ALA A 1 116 ? -13.272 -11.483 -6.276 1.00 89.50 116 ALA A CA 1
ATOM 910 C C . ALA A 1 116 ? -12.587 -12.512 -5.358 1.00 89.50 116 ALA A C 1
ATOM 912 O O . ALA A 1 116 ? -13.229 -13.023 -4.439 1.00 89.50 116 ALA A O 1
ATOM 913 N N . GLU A 1 117 ? -11.293 -12.759 -5.555 1.00 91.25 117 GLU A N 1
ATOM 914 C CA . GLU A 1 117 ? -10.479 -13.640 -4.709 1.00 91.25 117 GLU A CA 1
ATOM 915 C C . GLU A 1 117 ? -10.333 -13.083 -3.287 1.00 91.25 117 GLU A C 1
ATOM 917 O O . GLU A 1 117 ? -10.551 -13.810 -2.317 1.00 91.25 117 GLU A O 1
ATOM 922 N N . LEU A 1 118 ? -10.085 -11.778 -3.137 1.00 89.69 118 LEU A N 1
ATOM 923 C CA . LEU A 1 118 ? -10.040 -11.104 -1.836 1.00 89.69 118 LEU A CA 1
ATOM 924 C C . LEU A 1 118 ? -11.388 -11.164 -1.112 1.00 89.69 118 LEU A C 1
ATOM 926 O O . LEU A 1 118 ? -11.432 -11.436 0.087 1.00 89.69 118 LEU A O 1
ATOM 930 N N . LYS A 1 119 ? -12.507 -10.987 -1.827 1.00 91.00 119 LYS A N 1
ATOM 931 C CA . LYS A 1 119 ? -13.847 -11.175 -1.247 1.00 91.00 119 LYS A CA 1
ATOM 932 C C . LYS A 1 119 ? -14.062 -12.609 -0.775 1.00 91.00 119 LYS A C 1
ATOM 934 O O . LYS A 1 119 ? -14.589 -12.814 0.314 1.00 91.00 119 LYS A O 1
ATOM 939 N N . GLN A 1 120 ? -13.637 -13.599 -1.558 1.00 92.81 120 GLN A N 1
ATOM 940 C CA . GLN A 1 120 ? -13.735 -15.002 -1.162 1.00 92.81 120 GLN A CA 1
ATOM 941 C C . GLN A 1 120 ? -12.853 -15.313 0.056 1.00 92.81 120 GLN A C 1
ATOM 943 O O . GLN A 1 120 ? -13.283 -16.038 0.953 1.00 92.81 120 GLN A O 1
ATOM 948 N N . ARG A 1 121 ? -11.645 -14.741 0.118 1.00 91.50 121 ARG A N 1
ATOM 949 C CA . ARG A 1 121 ? -10.737 -14.865 1.263 1.00 91.50 121 ARG A CA 1
ATOM 950 C C . ARG A 1 121 ? -11.323 -14.230 2.521 1.00 91.50 121 ARG A C 1
ATOM 952 O O . ARG A 1 121 ? -11.279 -14.865 3.568 1.00 91.50 121 ARG A O 1
ATOM 959 N N . ASN A 1 122 ? -11.933 -13.050 2.418 1.00 90.25 122 ASN A N 1
ATOM 960 C CA . ASN A 1 122 ? -12.612 -12.413 3.550 1.00 90.25 122 ASN A CA 1
ATOM 961 C C . ASN A 1 122 ? -13.767 -13.267 4.077 1.00 90.25 122 ASN A C 1
ATOM 963 O O . ASN A 1 122 ? -13.841 -13.478 5.279 1.00 90.25 122 ASN A O 1
ATOM 967 N N . VAL A 1 123 ? -14.594 -13.851 3.204 1.00 92.50 123 VAL A N 1
ATOM 968 C CA . VAL A 1 123 ? -15.670 -14.764 3.636 1.00 92.50 123 VAL A CA 1
ATOM 969 C C . VAL A 1 123 ? -15.112 -15.995 4.367 1.00 92.50 123 VAL A C 1
ATOM 971 O O . VAL A 1 123 ? -15.703 -16.450 5.344 1.00 92.50 123 VAL A O 1
ATOM 974 N N . ARG A 1 124 ? -13.965 -16.538 3.931 1.00 90.38 124 ARG A N 1
ATOM 975 C CA . ARG A 1 124 ? -13.295 -17.646 4.640 1.00 90.38 124 ARG A CA 1
ATOM 976 C C . ARG A 1 124 ? -12.770 -17.212 6.008 1.00 90.38 124 ARG A C 1
ATOM 978 O O . ARG A 1 124 ? -12.980 -17.928 6.979 1.00 90.38 124 ARG A O 1
ATOM 985 N N . LEU A 1 125 ? -12.135 -16.044 6.094 1.00 90.50 125 LEU A N 1
ATOM 986 C CA . LEU A 1 125 ? -11.623 -15.509 7.356 1.00 90.50 125 LEU A CA 1
ATOM 987 C C . LEU A 1 125 ? -12.755 -15.188 8.339 1.00 90.50 125 LEU A C 1
ATOM 989 O O . LEU A 1 125 ? -12.638 -15.511 9.515 1.00 90.50 125 LEU A O 1
ATOM 993 N N . GLU A 1 126 ? -13.868 -14.623 7.871 1.00 90.19 126 GLU A N 1
ATOM 994 C CA . GLU A 1 126 ? -15.068 -14.418 8.689 1.00 90.19 126 GLU A CA 1
ATOM 995 C C . GLU A 1 126 ? -15.604 -15.755 9.223 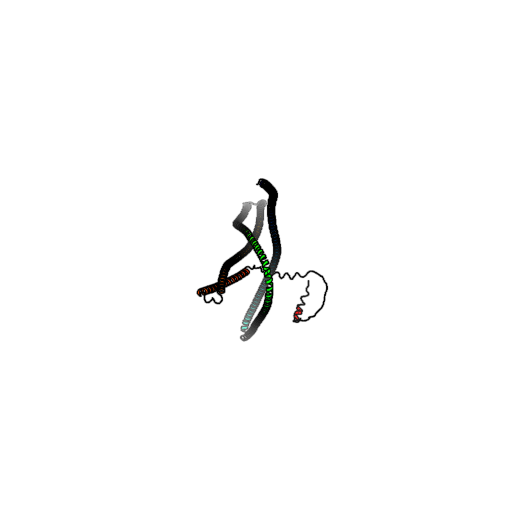1.00 90.19 126 GLU A C 1
ATOM 997 O O . GLU A 1 126 ? -15.897 -15.871 10.412 1.00 90.19 126 GLU A O 1
ATOM 1002 N N . ALA A 1 127 ? -15.653 -16.801 8.389 1.00 89.56 127 ALA A N 1
ATOM 1003 C CA . ALA A 1 127 ? -16.038 -18.138 8.836 1.00 89.56 127 ALA A CA 1
ATOM 1004 C C . ALA A 1 127 ? -15.075 -18.695 9.905 1.00 89.56 127 ALA A C 1
ATOM 1006 O O . ALA A 1 127 ? -15.532 -19.186 10.936 1.00 89.56 127 ALA A O 1
ATOM 1007 N N . GLU A 1 128 ? -13.759 -18.559 9.724 1.00 90.75 128 GLU A N 1
ATOM 1008 C CA . GLU A 1 128 ? -12.762 -18.986 10.717 1.00 90.75 128 GLU A CA 1
ATOM 1009 C C . GLU A 1 128 ? -12.863 -18.209 12.038 1.00 90.75 128 GLU A C 1
ATOM 1011 O O . GLU A 1 128 ? -12.695 -18.790 13.113 1.00 90.75 128 GLU A O 1
ATOM 1016 N N . VAL A 1 129 ? -13.140 -16.902 11.981 1.00 90.69 129 VAL A N 1
ATOM 1017 C CA . VAL A 1 129 ? -13.360 -16.077 13.176 1.00 90.69 129 VAL A CA 1
ATOM 1018 C C . VAL A 1 129 ? -14.600 -16.559 13.918 1.00 90.69 129 VAL A C 1
ATOM 1020 O O . VAL A 1 129 ? -14.500 -16.846 15.108 1.00 90.69 129 VAL A O 1
ATOM 1023 N N . THR A 1 130 ? -15.724 -16.763 13.224 1.00 90.56 130 THR A N 1
ATOM 1024 C CA . THR A 1 130 ? -16.947 -17.276 13.867 1.00 90.56 130 THR A CA 1
ATOM 1025 C C . THR A 1 130 ? -16.752 -18.676 14.461 1.00 90.56 130 THR A C 1
ATOM 1027 O O . THR A 1 130 ? -17.255 -18.967 15.545 1.00 90.56 130 THR A O 1
ATOM 1030 N N . GLU A 1 131 ? -15.969 -19.550 13.820 1.00 92.06 131 GLU A N 1
ATOM 1031 C CA . GLU A 1 131 ? -15.644 -20.869 14.371 1.00 92.06 131 GLU A CA 1
ATOM 1032 C C . GLU A 1 131 ? -14.785 -20.763 15.642 1.00 92.06 131 GLU A C 1
ATOM 1034 O O . GLU A 1 131 ? -15.040 -21.461 16.632 1.00 92.06 131 GLU A O 1
ATOM 1039 N N . LYS A 1 132 ? -13.803 -19.853 15.656 1.00 90.69 132 LYS A N 1
ATOM 1040 C CA . LYS A 1 132 ? -12.988 -19.570 16.845 1.00 90.69 132 LYS A CA 1
ATOM 1041 C C . LYS A 1 132 ? -13.811 -18.948 17.968 1.00 90.69 132 LYS A C 1
ATOM 1043 O O . LYS A 1 132 ? -13.637 -19.359 19.113 1.00 90.69 132 LYS A O 1
ATOM 1048 N N . GLU A 1 133 ? -14.728 -18.032 17.668 1.00 89.19 133 GLU A N 1
ATOM 1049 C CA . GLU A 1 133 ? -15.663 -17.458 18.643 1.00 89.19 133 GLU A CA 1
ATOM 1050 C C . GLU A 1 133 ? -16.527 -18.550 19.281 1.00 89.19 133 GLU A C 1
ATOM 1052 O O . GLU A 1 133 ? -16.556 -18.671 20.506 1.00 89.19 133 GLU A O 1
ATOM 1057 N N . ILE A 1 134 ? -17.115 -19.440 18.474 1.00 91.19 134 ILE A N 1
ATOM 1058 C CA . ILE A 1 134 ? -17.872 -20.601 18.969 1.00 91.19 134 ILE A CA 1
ATOM 1059 C C . ILE A 1 134 ? -16.984 -21.507 19.840 1.00 91.19 134 ILE A C 1
ATOM 1061 O O . ILE A 1 134 ? -17.433 -22.034 20.862 1.00 91.19 134 ILE A O 1
ATOM 1065 N N . SER A 1 135 ? -15.718 -21.712 19.466 1.00 91.62 135 SER A N 1
ATOM 1066 C CA . SER A 1 135 ? -14.770 -22.495 20.267 1.00 91.62 135 SER A CA 1
ATOM 1067 C C . SER A 1 135 ? -14.473 -21.835 21.618 1.00 91.62 135 SER A C 1
ATOM 1069 O O . SER A 1 135 ? -14.459 -22.514 22.647 1.00 91.62 135 SER A O 1
ATOM 1071 N N . VAL A 1 136 ? -14.276 -20.515 21.642 1.00 90.81 136 VAL A N 1
ATOM 1072 C CA . VAL A 1 136 ? -14.067 -19.739 22.873 1.00 90.81 136 VAL A CA 1
ATOM 1073 C C . VAL A 1 136 ? -15.306 -19.800 23.762 1.00 90.81 136 VAL A C 1
ATOM 1075 O O . VAL A 1 136 ? -15.177 -20.072 24.954 1.00 90.81 136 VAL A O 1
ATOM 1078 N N . GLU A 1 137 ? -16.508 -19.652 23.205 1.00 90.19 137 GLU A N 1
ATOM 1079 C CA . GLU A 1 137 ? -17.759 -19.786 23.957 1.00 90.19 137 GLU A CA 1
ATOM 1080 C C . GLU A 1 137 ? -17.926 -21.183 24.568 1.00 90.19 137 GLU A C 1
ATOM 1082 O O . GLU A 1 137 ? -18.316 -21.307 25.733 1.00 90.19 137 GLU A O 1
ATOM 1087 N N . ARG A 1 138 ? -17.572 -22.247 23.832 1.00 91.50 138 ARG A N 1
ATOM 1088 C CA . ARG A 1 138 ? -17.570 -23.624 24.360 1.00 91.50 138 ARG A CA 1
ATOM 1089 C C . ARG A 1 138 ? -16.588 -23.785 25.517 1.00 91.50 138 ARG A C 1
ATOM 1091 O O . ARG A 1 138 ? -16.941 -24.395 26.528 1.00 91.50 138 ARG A O 1
ATOM 1098 N N . HIS A 1 139 ? -15.383 -23.226 25.404 1.00 89.50 139 HIS A N 1
ATOM 1099 C CA . HIS A 1 139 ? -14.406 -23.243 26.493 1.00 89.50 139 HIS A CA 1
ATOM 1100 C C . HIS A 1 139 ? -14.892 -22.455 27.710 1.00 89.50 139 HIS A C 1
ATOM 1102 O O . HIS A 1 139 ? -14.813 -22.964 28.828 1.00 89.50 139 HIS A O 1
ATOM 1108 N N . LEU A 1 140 ? -15.472 -21.271 27.505 1.00 90.62 140 LEU A N 1
ATOM 1109 C CA . LEU A 1 140 ? -16.031 -20.449 28.575 1.00 90.62 140 LEU A CA 1
ATOM 1110 C C . LEU A 1 140 ? -17.200 -21.160 29.275 1.00 90.62 140 LEU A C 1
ATOM 1112 O O . LEU A 1 140 ? -17.319 -21.123 30.500 1.00 90.62 140 LEU A O 1
ATOM 1116 N N . HIS A 1 141 ? -18.052 -21.854 28.515 1.00 91.12 141 HIS A N 1
ATOM 1117 C CA . HIS A 1 141 ? -19.130 -22.671 29.066 1.00 91.12 141 HIS A CA 1
ATOM 1118 C C . HIS A 1 141 ? -18.583 -23.843 29.892 1.00 91.12 141 HIS A C 1
ATOM 1120 O O . HIS A 1 141 ? -19.031 -24.061 31.017 1.00 91.12 141 HIS A O 1
ATOM 1126 N N . SER A 1 142 ? -17.574 -24.555 29.379 1.00 91.19 142 SER A N 1
ATOM 1127 C CA . SER A 1 142 ? -16.899 -25.631 30.115 1.00 91.19 142 SER A CA 1
ATOM 1128 C C . SER A 1 142 ? -16.239 -25.120 31.399 1.00 91.19 142 SER A C 1
ATOM 1130 O O . SER A 1 142 ? -16.311 -25.788 32.428 1.00 91.19 142 SER A O 1
ATOM 1132 N N . GLN A 1 143 ? -15.626 -23.935 31.370 1.00 92.62 143 GLN A N 1
ATOM 1133 C CA . GLN A 1 143 ? -15.027 -23.310 32.547 1.00 92.62 143 GLN A CA 1
ATOM 1134 C C . GLN A 1 143 ? -16.091 -22.963 33.595 1.00 92.62 143 GLN A C 1
ATOM 1136 O O . GLN A 1 143 ? -15.929 -23.309 34.763 1.00 92.62 143 GLN A O 1
ATOM 1141 N N . LYS A 1 144 ? -17.222 -22.375 33.183 1.00 91.56 144 LYS A N 1
ATOM 1142 C CA . LYS A 1 144 ? -18.355 -22.103 34.084 1.00 91.56 144 LYS A CA 1
ATOM 1143 C C . LYS A 1 144 ? -18.911 -23.383 34.715 1.00 91.56 144 LYS A C 1
ATOM 1145 O O . LYS A 1 144 ? -19.246 -23.379 35.897 1.00 91.56 144 LYS A O 1
ATOM 1150 N N . GLN A 1 145 ? -18.987 -24.486 33.966 1.00 92.06 145 GLN A N 1
ATOM 1151 C CA . GLN A 1 145 ? -19.395 -25.779 34.527 1.00 92.06 145 GLN A CA 1
ATOM 1152 C C . GLN A 1 145 ? -18.398 -26.299 35.572 1.00 92.06 145 GLN A C 1
ATOM 1154 O O . GLN A 1 145 ? -18.818 -26.777 36.626 1.00 92.06 145 GLN A O 1
ATOM 1159 N N . LEU A 1 146 ? -17.092 -26.164 35.323 1.00 90.62 146 LEU A N 1
ATOM 1160 C CA . LEU A 1 146 ? -16.061 -26.527 36.299 1.00 90.62 146 LEU A CA 1
ATOM 1161 C C . LEU A 1 146 ? -16.138 -25.659 37.561 1.00 90.62 146 LEU A C 1
ATOM 1163 O O . LEU A 1 146 ? -16.066 -26.193 38.664 1.00 90.62 146 LEU A O 1
ATOM 1167 N N . GLU A 1 147 ? -16.350 -24.349 37.429 1.00 89.75 147 GLU A N 1
ATOM 1168 C CA . GLU A 1 147 ? -16.534 -23.446 38.572 1.00 89.75 147 GLU A CA 1
ATOM 1169 C C . GLU A 1 147 ? -17.762 -23.814 39.413 1.00 89.75 147 GLU A C 1
ATOM 1171 O O . GLU A 1 147 ? -17.692 -23.812 40.643 1.00 89.75 147 GLU A O 1
ATOM 1176 N N . LEU A 1 148 ? -18.881 -24.165 38.770 1.00 91.88 148 LEU A N 1
ATOM 1177 C CA . LEU A 1 148 ? -20.071 -24.658 39.468 1.00 91.88 148 LEU A CA 1
ATOM 1178 C C . LEU A 1 148 ? -19.789 -25.973 40.199 1.00 91.88 148 LEU A C 1
ATOM 1180 O O . LEU A 1 148 ? -20.185 -26.120 41.354 1.00 91.88 148 LEU A O 1
ATOM 1184 N N . HIS A 1 149 ? -19.058 -26.896 39.572 1.00 90.19 149 HIS A N 1
ATOM 1185 C CA . HIS A 1 149 ? -18.697 -28.162 40.202 1.00 90.19 149 HIS A CA 1
ATOM 1186 C C . HIS A 1 149 ? -17.753 -27.968 41.399 1.00 90.19 149 HIS A C 1
ATOM 1188 O O . HIS A 1 149 ? -17.936 -28.596 42.439 1.00 90.19 149 HIS A O 1
ATOM 1194 N N . ILE A 1 150 ? -16.787 -27.048 41.302 1.00 91.06 150 ILE A N 1
ATOM 1195 C CA . ILE A 1 150 ? -15.906 -26.679 42.419 1.00 91.06 150 ILE A CA 1
ATOM 1196 C C . ILE A 1 150 ? -16.718 -26.083 43.575 1.00 91.06 150 ILE A C 1
ATOM 1198 O O . ILE A 1 150 ? -16.498 -26.461 44.725 1.00 91.06 150 ILE A O 1
ATOM 1202 N N . LYS A 1 151 ? -17.683 -25.197 43.291 1.00 90.75 151 LYS A N 1
ATOM 1203 C CA . LYS A 1 151 ? -18.581 -24.642 44.320 1.00 90.75 151 LYS A CA 1
ATOM 1204 C C . LYS A 1 151 ? -19.415 -25.730 44.995 1.00 90.75 151 LYS A C 1
ATOM 1206 O O . LYS A 1 151 ? -19.538 -25.725 46.215 1.00 90.75 151 LYS A O 1
ATOM 1211 N N . GLU A 1 152 ? -19.941 -26.683 44.228 1.00 93.06 152 GLU A N 1
ATOM 1212 C CA . GLU A 1 152 ? -20.693 -27.819 44.769 1.00 93.06 152 GLU A CA 1
ATOM 1213 C C . GLU A 1 152 ? -19.822 -28.706 45.673 1.00 93.06 152 GLU A C 1
ATOM 1215 O O . GLU A 1 152 ? -20.242 -29.086 46.766 1.00 93.06 152 GLU A O 1
ATOM 1220 N N . LEU A 1 153 ? -18.586 -28.999 45.258 1.00 91.50 153 LEU A N 1
ATOM 1221 C CA . LEU A 1 153 ? -17.625 -29.735 46.082 1.00 91.50 153 LEU A CA 1
ATOM 1222 C C . LEU A 1 153 ? -17.255 -28.967 47.357 1.00 91.50 153 LEU A C 1
ATOM 1224 O O . LEU A 1 153 ? -17.133 -29.586 48.412 1.00 91.50 153 LEU A O 1
ATOM 1228 N N . GLY A 1 154 ? -17.124 -27.639 47.279 1.00 92.12 154 GLY A N 1
ATOM 1229 C CA . GLY A 1 154 ? -16.906 -26.771 48.437 1.00 92.12 154 GLY A CA 1
ATOM 1230 C C . GLY A 1 154 ? -18.036 -26.874 49.462 1.00 92.12 154 GLY A C 1
ATOM 1231 O O . GLY A 1 154 ? -17.771 -27.132 50.633 1.00 92.12 154 GLY A O 1
ATOM 1232 N N . LEU A 1 155 ? -19.292 -26.788 49.011 1.00 91.12 155 LEU A N 1
ATOM 1233 C CA . LEU A 1 155 ? -20.465 -26.939 49.881 1.00 91.12 155 LEU A CA 1
ATOM 1234 C C . LEU A 1 155 ? -20.525 -28.328 50.533 1.00 91.12 155 LEU A C 1
ATOM 1236 O O . LEU A 1 155 ? -20.745 -28.437 51.736 1.00 91.12 155 LEU A O 1
ATOM 1240 N N . ARG A 1 156 ? -20.252 -29.400 49.777 1.00 90.12 156 ARG A N 1
ATOM 1241 C CA . ARG A 1 156 ? -20.185 -30.761 50.343 1.00 90.12 156 ARG A CA 1
ATOM 1242 C C . ARG A 1 156 ? -19.067 -30.900 51.377 1.00 90.12 156 ARG A C 1
ATOM 1244 O O . ARG A 1 156 ? -19.228 -31.606 52.371 1.00 90.12 156 ARG A O 1
ATOM 1251 N N . LEU A 1 157 ? -17.923 -30.249 51.157 1.00 90.88 157 LEU A N 1
ATOM 1252 C CA . LEU A 1 157 ? -16.824 -30.246 52.120 1.00 90.88 157 LEU A CA 1
ATOM 1253 C C . LEU A 1 157 ? -17.240 -29.541 53.419 1.00 90.88 157 LEU A C 1
ATOM 1255 O O . LEU A 1 157 ? -16.985 -30.070 54.498 1.00 9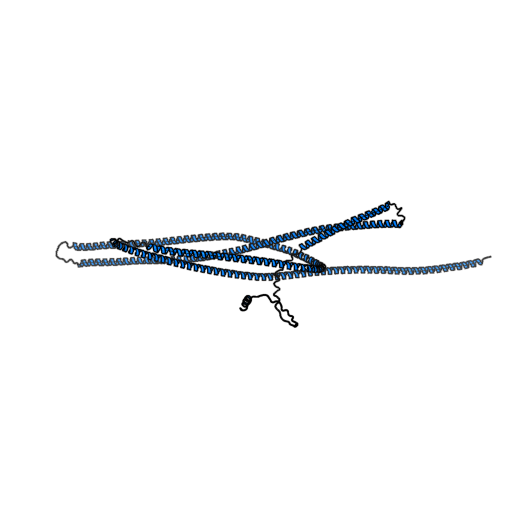0.88 157 LEU A O 1
ATOM 1259 N N . GLU A 1 158 ? -17.914 -28.394 53.324 1.00 90.00 158 GLU A N 1
ATOM 1260 C CA . GLU A 1 158 ? -18.453 -27.672 54.483 1.00 90.00 158 GLU A CA 1
ATOM 1261 C C . GLU A 1 158 ? -19.460 -28.525 55.266 1.00 90.00 158 GLU A C 1
ATOM 1263 O O . GLU A 1 158 ? -19.354 -28.625 56.490 1.00 90.00 158 GLU A O 1
ATOM 1268 N N . GLU A 1 159 ? -20.372 -29.223 54.582 1.00 91.06 159 GLU A N 1
ATOM 1269 C CA . GLU A 1 159 ? -21.298 -30.174 55.212 1.00 91.06 159 GLU A CA 1
ATOM 1270 C C . GLU A 1 159 ? -20.556 -31.291 55.960 1.00 91.06 159 GLU A C 1
ATOM 1272 O O . GLU A 1 159 ? -20.896 -31.623 57.100 1.00 91.06 159 GLU A O 1
ATOM 1277 N N . HIS A 1 160 ? -19.505 -31.856 55.358 1.00 89.56 160 HIS A N 1
ATOM 1278 C CA . HIS A 1 160 ? -18.681 -32.877 56.004 1.00 89.56 160 HIS A CA 1
ATOM 1279 C C . HIS A 1 160 ? -17.913 -32.340 57.217 1.00 89.56 160 HIS A C 1
ATOM 1281 O O . HIS A 1 160 ? -17.822 -33.039 58.230 1.00 89.56 160 HIS A O 1
ATOM 1287 N N . VAL A 1 161 ? -17.390 -31.114 57.147 1.00 90.69 161 VAL A N 1
ATOM 1288 C CA . VAL A 1 161 ? -16.701 -30.455 58.267 1.00 90.69 161 VAL A CA 1
ATOM 1289 C C . VAL A 1 161 ? -17.673 -30.189 59.415 1.00 90.69 161 VAL A C 1
ATOM 1291 O O . VAL A 1 161 ? -17.357 -30.502 60.563 1.00 90.69 161 VAL A O 1
ATOM 1294 N N . LEU A 1 162 ? -18.877 -29.692 59.125 1.00 89.62 162 LEU A N 1
ATOM 1295 C CA . LEU A 1 162 ? -19.921 -29.484 60.131 1.00 89.62 162 LEU A CA 1
ATOM 1296 C C . LEU A 1 162 ? -20.354 -30.806 60.777 1.00 89.62 162 LEU A C 1
ATOM 1298 O O . LEU A 1 162 ? -20.441 -30.897 62.002 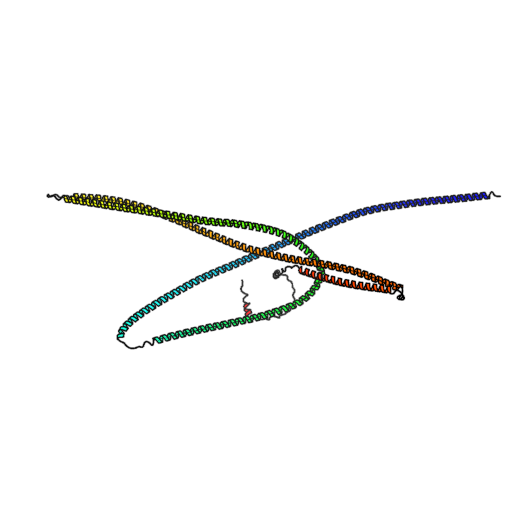1.00 89.62 162 LEU A O 1
ATOM 1302 N N . ALA A 1 163 ? -20.546 -31.860 59.980 1.00 88.69 163 ALA A N 1
ATOM 1303 C CA . ALA A 1 163 ? -20.867 -33.189 60.493 1.00 88.69 163 ALA A CA 1
ATOM 1304 C C . ALA A 1 163 ? -19.740 -33.764 61.373 1.00 88.69 163 ALA A C 1
ATOM 1306 O O . ALA A 1 163 ? -20.012 -34.407 62.391 1.00 88.69 163 ALA A O 1
ATOM 1307 N N . ALA A 1 164 ? -18.475 -33.529 61.012 1.00 87.56 164 ALA A N 1
ATOM 1308 C CA . ALA A 1 164 ? -17.324 -33.931 61.816 1.00 87.56 164 ALA A CA 1
ATOM 1309 C C . ALA A 1 164 ? -17.254 -33.156 63.142 1.00 87.56 164 ALA A C 1
ATOM 1311 O O . ALA A 1 164 ? -17.094 -33.776 64.194 1.00 87.56 164 ALA A O 1
ATOM 1312 N N . ALA A 1 165 ? -17.458 -31.836 63.116 1.00 87.31 165 ALA A N 1
ATOM 1313 C CA . ALA A 1 165 ? -17.502 -30.999 64.314 1.00 87.31 165 ALA A CA 1
ATOM 1314 C C . ALA A 1 165 ? -18.636 -31.420 65.265 1.00 87.31 165 ALA A C 1
ATOM 1316 O O . ALA A 1 165 ? -18.463 -31.451 66.485 1.00 87.31 165 ALA A O 1
ATOM 1317 N N . GLN A 1 166 ? -19.789 -31.810 64.717 1.00 90.19 166 GLN A N 1
ATOM 1318 C CA . GLN A 1 166 ? -20.910 -32.302 65.509 1.00 90.19 166 GLN A CA 1
ATOM 1319 C C . GLN A 1 166 ? -20.612 -33.660 66.155 1.00 90.19 166 GLN A C 1
ATOM 1321 O O . GLN A 1 166 ? -20.876 -33.838 67.343 1.00 90.19 166 GLN A O 1
ATOM 1326 N N . LYS A 1 167 ? -19.971 -34.583 65.427 1.00 89.00 167 LYS A N 1
ATOM 1327 C CA . LYS A 1 167 ? -19.476 -35.840 66.011 1.00 89.00 167 LYS A CA 1
ATOM 1328 C C . LYS A 1 167 ? -18.439 -35.601 67.104 1.00 89.00 167 LYS A C 1
ATOM 1330 O O . LYS A 1 167 ? -18.481 -36.266 68.132 1.00 89.00 167 LYS A O 1
ATOM 1335 N N . GLU A 1 168 ? -17.523 -34.653 66.916 1.00 89.06 168 GLU A N 1
ATOM 1336 C CA . GLU A 1 168 ? -16.540 -34.300 67.943 1.00 89.06 168 GLU A CA 1
ATOM 1337 C C . GLU A 1 168 ? -17.224 -33.758 69.206 1.00 89.06 168 GLU A C 1
ATOM 1339 O O . GLU A 1 168 ? -16.856 -34.129 70.323 1.00 89.06 168 GLU A O 1
ATOM 1344 N N . LYS A 1 169 ? -18.267 -32.934 69.045 1.00 90.06 169 LYS A N 1
ATOM 1345 C CA . LYS A 1 169 ? -19.092 -32.458 70.159 1.00 90.06 169 LYS A CA 1
ATOM 1346 C C . LYS A 1 169 ? -19.772 -33.616 70.896 1.00 90.06 169 LYS A C 1
ATOM 1348 O O . LYS A 1 169 ? -19.681 -33.675 72.119 1.00 90.06 169 LYS A O 1
ATOM 1353 N N . GLU A 1 170 ? -20.383 -34.558 70.179 1.00 88.56 170 GLU A N 1
ATOM 1354 C CA . GLU A 1 170 ? -21.001 -35.751 70.780 1.00 88.56 170 GLU A CA 1
ATOM 1355 C C . GLU A 1 170 ? -19.985 -36.616 71.539 1.00 88.56 170 GLU A C 1
ATOM 1357 O O . GLU A 1 170 ? -20.288 -37.135 72.614 1.00 88.56 170 GLU A O 1
ATOM 1362 N N . VAL A 1 171 ? -18.767 -36.773 71.006 1.00 90.12 171 VAL A N 1
ATOM 1363 C CA . VAL A 1 171 ? -17.681 -37.492 71.689 1.00 90.12 171 VAL A CA 1
ATOM 1364 C C . VAL A 1 171 ? -17.288 -36.769 72.978 1.00 90.12 171 VAL A C 1
ATOM 1366 O O . VAL A 1 171 ? -17.217 -37.409 74.025 1.00 90.12 171 VAL A O 1
ATOM 1369 N N . LYS A 1 172 ? -17.120 -35.441 72.945 1.00 87.69 172 LYS A N 1
ATOM 1370 C CA . LYS A 1 172 ? -16.812 -34.640 74.143 1.00 87.69 172 LYS A CA 1
ATOM 1371 C C . LYS A 1 172 ? -17.925 -34.707 75.191 1.00 87.69 172 LYS A C 1
ATOM 1373 O O . LYS A 1 172 ? -17.636 -34.812 76.379 1.00 87.69 172 LYS A O 1
ATOM 1378 N N . GLU A 1 173 ? -19.190 -34.686 74.781 1.00 88.88 173 GLU A N 1
ATOM 1379 C CA . GLU A 1 173 ? -20.329 -34.842 75.695 1.00 88.88 173 GLU A CA 1
ATOM 1380 C C . GLU A 1 173 ? -20.355 -36.234 76.343 1.00 88.88 173 GLU A C 1
ATOM 1382 O O . GLU A 1 173 ? -20.580 -36.342 77.552 1.00 88.88 173 GLU A O 1
ATOM 1387 N N . LYS A 1 174 ? -20.049 -37.295 75.581 1.00 87.25 174 LYS A N 1
ATOM 1388 C CA . LYS A 1 174 ? -19.891 -38.655 76.121 1.00 87.25 174 LYS A CA 1
ATOM 1389 C C . LYS A 1 174 ? -18.722 -38.750 77.098 1.00 87.25 174 LYS A C 1
ATOM 1391 O O . LYS A 1 174 ? -18.903 -39.312 78.173 1.00 87.25 174 LYS A O 1
ATOM 1396 N N . GLU A 1 175 ? -17.572 -38.152 76.785 1.00 88.50 175 GLU A N 1
ATOM 1397 C CA . GLU A 1 175 ? -16.428 -38.095 77.705 1.00 88.50 175 GLU A CA 1
ATOM 1398 C C . GLU A 1 175 ? -16.766 -37.351 79.003 1.00 88.50 175 GLU A C 1
ATOM 1400 O O . GLU A 1 175 ? -16.377 -37.788 80.085 1.00 88.50 175 GLU A O 1
ATOM 1405 N N . ILE A 1 176 ? -17.498 -36.233 78.930 1.00 86.56 176 ILE A N 1
ATOM 1406 C CA . ILE A 1 176 ? -17.957 -35.496 80.118 1.00 86.56 176 ILE A CA 1
ATOM 1407 C C . ILE A 1 176 ? -18.922 -36.359 80.937 1.00 86.56 176 ILE A C 1
ATOM 1409 O O . ILE A 1 176 ? -18.803 -36.427 82.161 1.00 86.56 176 ILE A O 1
ATOM 1413 N N . HIS A 1 177 ? -19.860 -37.044 80.282 1.00 86.56 177 HIS A N 1
ATOM 1414 C CA . HIS A 1 177 ? -20.791 -37.943 80.957 1.00 86.56 177 HIS A CA 1
ATOM 1415 C C . HIS A 1 177 ? -20.064 -39.104 81.649 1.00 86.56 177 HIS A C 1
ATOM 1417 O O . HIS A 1 177 ? -20.353 -39.409 82.806 1.00 86.56 177 HIS A O 1
ATOM 1423 N N . GLU A 1 178 ? -19.079 -39.704 80.982 1.00 88.00 178 GLU A N 1
ATOM 1424 C CA . GLU A 1 178 ? -18.260 -40.780 81.535 1.00 88.00 178 GLU A CA 1
ATOM 1425 C C . GLU A 1 178 ? -17.391 -40.292 82.700 1.00 88.00 178 GLU A C 1
ATOM 1427 O O . GLU A 1 178 ? -17.357 -40.940 83.746 1.00 88.00 178 GLU A O 1
ATOM 1432 N N . LYS A 1 179 ? -16.770 -39.108 82.590 1.00 85.94 179 LYS A N 1
ATOM 1433 C CA . LYS A 1 179 ? -16.056 -38.462 83.705 1.00 85.94 179 LYS A CA 1
ATOM 1434 C C . LYS A 1 179 ? -16.973 -38.229 84.902 1.00 85.94 179 LYS A C 1
ATOM 1436 O O . LYS A 1 179 ? -16.596 -38.577 86.016 1.00 85.94 179 LYS A O 1
ATOM 1441 N N . ASN A 1 180 ? -18.190 -37.733 84.685 1.00 85.12 180 ASN A N 1
ATOM 1442 C CA . ASN A 1 180 ? -19.175 -37.531 85.751 1.00 85.12 180 ASN A CA 1
ATOM 1443 C C . ASN A 1 180 ? -19.635 -38.860 86.375 1.00 85.12 180 ASN A C 1
ATOM 1445 O O . ASN A 1 180 ? -19.812 -38.946 87.590 1.00 85.12 180 ASN A O 1
ATOM 1449 N N . CYS A 1 181 ? -19.809 -39.912 85.571 1.00 83.12 181 CYS A N 1
ATOM 1450 C CA . CYS A 1 181 ? -20.158 -41.245 86.060 1.00 83.12 181 CYS A CA 1
ATOM 1451 C C . CYS A 1 181 ? -19.021 -41.856 86.892 1.00 83.12 181 CYS A C 1
ATOM 1453 O O . CYS A 1 181 ? -19.262 -42.421 87.959 1.00 83.12 181 CYS A O 1
ATOM 1455 N N . ASN A 1 182 ? -17.779 -41.706 86.432 1.00 83.25 182 ASN A N 1
ATOM 1456 C CA . ASN A 1 182 ? -16.590 -42.141 87.155 1.00 83.25 182 ASN A CA 1
ATOM 1457 C C . ASN A 1 182 ? -16.378 -41.326 88.434 1.00 83.25 182 ASN A C 1
ATOM 1459 O O . ASN A 1 182 ? -15.989 -41.895 89.448 1.00 83.25 182 ASN A O 1
ATOM 1463 N N . GLN A 1 183 ? -16.696 -40.031 88.425 1.00 85.62 183 GLN A N 1
ATOM 1464 C CA . GLN A 1 183 ? -16.645 -39.192 89.617 1.00 85.62 183 GLN A CA 1
ATOM 1465 C C . GLN A 1 183 ? -17.698 -39.599 90.652 1.00 85.62 183 GLN A C 1
ATOM 1467 O O . GLN A 1 183 ? -17.351 -39.745 91.817 1.00 85.62 183 GLN A O 1
ATOM 1472 N N . ARG A 1 184 ? -18.936 -39.910 90.245 1.00 82.44 184 ARG A N 1
ATOM 1473 C CA . ARG A 1 184 ? -19.939 -40.484 91.163 1.00 82.44 184 ARG A CA 1
ATOM 1474 C C . ARG A 1 184 ? -19.509 -41.829 91.729 1.00 82.44 184 ARG A C 1
ATOM 1476 O O . ARG A 1 184 ? -19.663 -42.059 92.920 1.00 82.44 184 ARG A O 1
ATOM 1483 N N . ARG A 1 185 ? -18.942 -42.710 90.898 1.00 83.62 185 ARG A N 1
ATOM 1484 C CA . ARG A 1 185 ? -18.368 -43.978 91.373 1.00 83.62 185 ARG A CA 1
ATOM 1485 C C . ARG A 1 185 ? -17.242 -43.741 92.370 1.00 83.62 185 ARG A C 1
ATOM 1487 O O . ARG A 1 185 ? -17.152 -44.456 93.358 1.00 83.62 185 ARG A O 1
ATOM 1494 N N . LEU A 1 186 ? -16.393 -42.743 92.131 1.00 80.69 186 LEU A N 1
ATOM 1495 C CA . LEU A 1 186 ? -15.338 -42.366 93.061 1.00 80.69 186 LEU A CA 1
ATOM 1496 C C . LEU A 1 186 ? -15.929 -41.839 94.374 1.00 80.69 186 LEU A C 1
ATOM 1498 O O . LEU A 1 186 ? -15.475 -42.249 95.433 1.00 80.69 186 LEU A O 1
ATOM 1502 N N . GLU A 1 187 ? -16.950 -40.986 94.327 1.00 82.19 187 GLU A N 1
ATOM 1503 C CA . GLU A 1 187 ? -17.672 -40.486 95.506 1.00 82.19 187 GLU A CA 1
ATOM 1504 C C . GLU A 1 187 ? -18.335 -41.626 96.292 1.00 82.19 187 GLU A C 1
ATOM 1506 O O . GLU A 1 187 ? -18.222 -41.675 97.515 1.00 82.19 187 GLU A O 1
ATOM 1511 N N . GLU A 1 188 ? -18.942 -42.591 95.603 1.00 82.69 188 GLU A N 1
ATOM 1512 C CA . GLU A 1 188 ? -19.547 -43.791 96.188 1.00 82.69 188 GLU A CA 1
ATOM 1513 C C . GLU A 1 188 ? -18.488 -44.698 96.831 1.00 82.69 188 GLU A C 1
ATOM 1515 O O . GLU A 1 188 ? -18.635 -45.099 97.982 1.00 82.69 188 GLU A O 1
ATOM 1520 N N . VAL A 1 189 ? -17.363 -44.943 96.152 1.00 79.44 189 VAL A N 1
ATOM 1521 C CA . VAL A 1 189 ? -16.213 -45.667 96.717 1.00 79.44 189 VAL A CA 1
ATOM 1522 C C . VAL A 1 189 ? -15.608 -44.909 97.895 1.00 79.44 189 VAL A C 1
ATOM 1524 O O . VAL A 1 189 ? -15.196 -45.535 98.863 1.00 79.44 189 VAL A O 1
ATOM 1527 N N . THR A 1 190 ? -15.572 -43.577 97.861 1.00 78.50 190 THR A N 1
ATOM 1528 C CA . THR A 1 190 ? -15.052 -42.755 98.964 1.00 78.50 190 THR A CA 1
ATOM 1529 C C . THR A 1 190 ? -16.001 -42.789 100.159 1.00 78.50 190 THR A C 1
ATOM 1531 O O . THR A 1 190 ? -15.543 -42.882 101.293 1.00 78.50 190 THR A O 1
ATOM 1534 N N . SER A 1 191 ? -17.314 -42.790 99.922 1.00 78.19 191 SER A N 1
ATOM 1535 C CA . SER A 1 191 ? -18.341 -42.969 100.951 1.00 78.19 191 SER A CA 1
ATOM 1536 C C . SER A 1 191 ? -18.274 -44.367 101.569 1.00 78.19 191 SER A C 1
ATOM 1538 O O . SER A 1 191 ? -18.227 -44.493 102.792 1.00 78.19 191 SER A O 1
ATOM 1540 N N . LEU A 1 192 ? -18.162 -45.413 100.745 1.00 76.88 192 LEU A N 1
ATOM 1541 C CA . LEU A 1 192 ? -17.933 -46.784 101.200 1.00 76.88 192 LEU A CA 1
ATOM 1542 C C . LEU A 1 192 ? -16.610 -46.901 101.953 1.00 76.88 192 LEU A C 1
ATOM 1544 O O . LEU A 1 192 ? -16.566 -47.549 102.986 1.00 76.88 192 LEU A O 1
ATOM 1548 N N . HIS A 1 193 ? -15.544 -46.243 101.496 1.00 75.56 193 HIS A N 1
ATOM 1549 C CA . HIS A 1 193 ? -14.265 -46.215 102.197 1.00 75.56 193 HIS A CA 1
ATOM 1550 C C . HIS A 1 193 ? -14.375 -45.483 103.534 1.00 75.56 193 HIS A C 1
ATOM 1552 O O . HIS A 1 193 ? -13.807 -45.951 104.505 1.00 75.56 193 HIS A O 1
ATOM 1558 N N . GLN A 1 194 ? -15.129 -44.388 103.635 1.00 75.88 194 GLN A N 1
ATOM 1559 C CA . GLN A 1 194 ? -15.400 -43.716 104.910 1.00 75.88 194 GLN A CA 1
ATOM 1560 C C . GLN A 1 194 ? -16.225 -44.602 105.852 1.00 75.88 194 GLN A C 1
ATOM 1562 O O . GLN A 1 194 ? -15.919 -44.664 107.040 1.00 75.88 194 GLN A O 1
ATOM 1567 N N . HIS A 1 195 ? -17.207 -45.341 105.328 1.00 71.94 195 HIS A N 1
ATOM 1568 C CA . HIS A 1 195 ? -17.984 -46.323 106.087 1.00 71.94 195 HIS A CA 1
ATOM 1569 C C . HIS A 1 195 ? -17.105 -47.489 106.559 1.00 71.94 195 HIS A C 1
ATOM 1571 O O . HIS A 1 195 ? -17.155 -47.885 107.717 1.00 71.94 195 HIS A O 1
ATOM 1577 N N . HIS A 1 196 ? -16.226 -47.984 105.690 1.00 67.81 196 HIS A N 1
ATOM 1578 C CA . HIS A 1 196 ? -15.300 -49.063 105.999 1.00 67.81 196 HIS A CA 1
ATOM 1579 C C . HIS A 1 196 ? -14.167 -48.597 106.916 1.00 67.81 196 HIS A C 1
ATOM 1581 O O . HIS A 1 196 ? -13.709 -49.358 107.750 1.00 67.81 196 HIS A O 1
ATOM 1587 N N . VAL A 1 197 ? -13.731 -47.337 106.831 1.00 70.06 197 VAL A N 1
ATOM 1588 C CA . VAL A 1 197 ? -12.819 -46.712 107.799 1.00 70.06 197 VAL A CA 1
ATOM 1589 C C . VAL A 1 197 ? -13.514 -46.561 109.146 1.00 70.06 197 VAL A C 1
ATOM 1591 O O . VAL A 1 197 ? -12.862 -46.813 110.149 1.00 70.06 197 VAL A O 1
ATOM 1594 N N . ALA A 1 198 ? -14.813 -46.242 109.188 1.00 65.44 198 ALA A N 1
ATOM 1595 C CA . ALA A 1 198 ? -15.599 -46.216 110.421 1.00 65.44 198 ALA A CA 1
ATOM 1596 C C . ALA A 1 198 ? -15.736 -47.621 111.044 1.00 65.44 198 ALA A C 1
ATOM 1598 O O . ALA A 1 198 ? -15.487 -47.783 112.241 1.00 65.44 198 ALA A O 1
ATOM 1599 N N . GLU A 1 199 ? -16.018 -48.641 110.226 1.00 61.66 199 GLU A N 1
ATOM 1600 C CA . GLU A 1 199 ? -16.006 -50.063 110.607 1.00 61.66 199 GLU A CA 1
ATOM 1601 C C . GLU A 1 199 ? -14.612 -50.527 111.039 1.00 61.66 199 GLU A C 1
ATOM 1603 O O . GLU A 1 199 ? -14.479 -51.267 112.008 1.00 61.66 199 GLU A O 1
ATOM 1608 N N . LEU A 1 200 ? -13.554 -50.049 110.382 1.00 56.97 200 LEU A N 1
ATOM 1609 C CA . LEU A 1 200 ? -12.173 -50.321 110.755 1.00 56.97 200 LEU A CA 1
ATOM 1610 C C . LEU A 1 200 ? -11.764 -49.560 112.015 1.00 56.97 200 LEU A C 1
ATOM 1612 O O . LEU A 1 200 ? -10.951 -50.091 112.751 1.00 56.97 200 LEU A O 1
ATOM 1616 N N . THR A 1 201 ? -12.309 -48.385 112.345 1.00 58.03 201 THR A N 1
ATOM 1617 C CA . THR A 1 201 ? -12.109 -47.785 113.679 1.00 58.03 201 THR A CA 1
ATOM 1618 C C . THR A 1 201 ? -12.808 -48.577 114.776 1.00 58.03 201 THR A C 1
ATOM 1620 O O . THR A 1 201 ? -12.273 -48.627 115.876 1.00 58.03 201 THR A O 1
ATOM 1623 N N . LEU A 1 202 ? -13.921 -49.255 114.471 1.00 52.69 202 LEU A N 1
ATOM 1624 C CA . LEU A 1 202 ? -14.549 -50.223 115.380 1.00 52.69 202 LEU A CA 1
ATOM 1625 C C . LEU A 1 202 ? -13.755 -51.544 115.458 1.00 52.69 202 LEU A C 1
ATOM 1627 O O . LEU A 1 202 ? -13.613 -52.105 116.535 1.00 52.69 202 LEU A O 1
ATOM 1631 N N . ALA A 1 203 ? -13.153 -52.009 114.359 1.00 48.44 203 ALA A N 1
ATOM 1632 C CA . ALA A 1 203 ? -12.346 -53.237 114.324 1.00 48.44 203 ALA A CA 1
ATOM 1633 C C . ALA A 1 203 ? -10.875 -53.042 114.764 1.00 48.44 203 ALA A C 1
ATOM 1635 O O . ALA A 1 203 ? -10.167 -54.005 115.064 1.00 48.44 203 ALA A O 1
ATOM 1636 N N . LYS A 1 204 ? -10.388 -51.796 114.836 1.00 44.53 204 LYS A N 1
ATOM 1637 C CA . LYS A 1 204 ? -9.032 -51.435 115.294 1.00 44.53 204 LYS A CA 1
ATOM 1638 C C . LYS A 1 204 ? -8.909 -51.398 116.821 1.00 44.53 204 LYS A C 1
ATOM 1640 O O . LYS A 1 204 ? -7.789 -51.296 117.316 1.00 44.53 204 LYS A O 1
ATOM 1645 N N . GLU A 1 205 ? -10.009 -51.587 117.553 1.00 45.56 205 GLU A N 1
ATOM 1646 C CA . GLU A 1 205 ? -9.970 -52.018 118.958 1.00 45.56 205 GLU A CA 1
ATOM 1647 C C . GLU A 1 205 ? -9.714 -53.531 119.122 1.00 45.56 205 GLU A C 1
ATOM 1649 O O . GLU A 1 205 ? -9.380 -53.956 120.224 1.00 45.56 205 GLU A O 1
ATOM 1654 N N . GLU A 1 206 ? -9.735 -54.344 118.052 1.00 43.38 206 GLU A N 1
ATOM 1655 C CA . GLU A 1 206 ? -9.616 -55.809 118.182 1.00 43.38 206 GLU A CA 1
ATOM 1656 C C . GLU A 1 206 ? -8.502 -56.509 117.394 1.00 43.38 206 GLU A C 1
ATOM 1658 O O . GLU A 1 206 ? -8.317 -57.710 117.582 1.00 43.38 206 GLU A O 1
ATOM 1663 N N . SER A 1 207 ? -7.687 -55.851 116.562 1.00 37.56 207 SER A N 1
ATOM 1664 C CA . SER A 1 207 ? -6.671 -56.629 115.827 1.00 37.56 207 SER A CA 1
ATOM 1665 C C . SER A 1 207 ? -5.438 -55.852 115.375 1.00 37.56 207 SER A C 1
ATOM 1667 O O . SER A 1 207 ? -5.287 -55.448 114.220 1.00 37.56 207 SER A O 1
ATOM 1669 N N . GLN A 1 208 ? -4.464 -55.751 116.283 1.00 41.69 208 GLN A N 1
ATOM 1670 C CA . GLN A 1 208 ? -3.054 -55.740 115.899 1.00 41.69 208 GLN A CA 1
ATOM 1671 C C . GLN A 1 208 ? -2.644 -57.140 115.420 1.00 41.69 208 GLN A C 1
ATOM 1673 O O . GLN A 1 208 ? -2.497 -58.041 116.244 1.00 41.69 208 GLN A O 1
ATOM 1678 N N . LYS A 1 209 ? -2.393 -57.277 114.110 1.00 40.44 209 LYS A N 1
ATOM 1679 C CA . LYS A 1 209 ? -1.308 -58.049 113.453 1.00 40.44 209 LYS A CA 1
ATOM 1680 C C . LYS A 1 209 ? -1.770 -58.552 112.086 1.00 40.44 209 LYS A C 1
ATOM 1682 O O . LYS A 1 209 ? -2.626 -59.420 112.008 1.00 40.44 209 LYS A O 1
ATOM 1687 N N . SER A 1 210 ? -1.116 -58.079 111.027 1.00 39.19 210 SER A N 1
ATOM 1688 C CA . SER A 1 210 ? -0.428 -58.928 110.037 1.00 39.19 210 SER A CA 1
ATOM 1689 C C . SER A 1 210 ? -0.304 -58.185 108.703 1.00 39.19 210 SER A C 1
ATOM 1691 O O . SER A 1 210 ? -1.235 -58.087 107.908 1.00 39.19 210 SER A O 1
ATOM 1693 N N . THR A 1 211 ? 0.878 -57.622 108.480 1.00 51.34 211 THR A N 1
ATOM 1694 C CA . THR A 1 211 ? 1.331 -57.007 107.232 1.00 51.34 211 THR A CA 1
ATOM 1695 C C . THR A 1 211 ? 1.509 -58.073 106.151 1.00 51.34 211 THR A C 1
ATOM 1697 O O . THR A 1 211 ? 2.469 -58.837 106.197 1.00 51.34 211 THR A O 1
ATOM 1700 N N . GLY A 1 212 ? 0.600 -58.099 105.171 1.00 49.34 212 GLY A N 1
ATOM 1701 C CA . GLY A 1 212 ? 0.646 -59.035 104.037 1.00 49.34 212 GLY A CA 1
ATOM 1702 C C . GLY A 1 212 ? 0.125 -58.493 102.698 1.00 49.34 212 GLY A C 1
ATOM 1703 O O . GLY A 1 212 ? -0.024 -59.266 101.760 1.00 49.34 212 GLY A O 1
ATOM 1704 N N . GLN A 1 213 ? -0.165 -57.191 102.571 1.00 47.66 213 GLN A N 1
ATOM 1705 C CA . GLN A 1 213 ? -0.814 -56.624 101.369 1.00 47.66 213 GLN A CA 1
ATOM 1706 C C . GLN A 1 213 ? 0.055 -55.674 100.523 1.00 47.66 213 GLN A C 1
ATOM 1708 O O . GLN A 1 213 ? -0.430 -55.123 99.541 1.00 47.66 213 GLN A O 1
ATOM 1713 N N . GLN A 1 214 ? 1.347 -55.514 100.826 1.00 50.50 214 GLN A N 1
ATOM 1714 C CA . GLN A 1 214 ? 2.230 -54.634 100.037 1.00 50.50 214 GLN A CA 1
ATOM 1715 C C . GLN A 1 214 ? 2.907 -55.314 98.830 1.00 50.50 214 GLN A C 1
ATOM 1717 O O . GLN A 1 214 ? 3.502 -54.620 98.013 1.00 50.50 214 GLN A O 1
ATOM 1722 N N . LEU A 1 215 ? 2.782 -56.637 98.661 1.00 50.50 215 LEU A N 1
ATOM 1723 C CA . LEU A 1 215 ? 3.426 -57.361 97.550 1.00 50.50 215 LEU A CA 1
ATOM 1724 C C . LEU A 1 215 ? 2.554 -57.507 96.288 1.00 50.50 215 LEU A C 1
ATOM 1726 O O . LEU A 1 215 ? 3.098 -57.530 95.192 1.00 50.50 215 LEU A O 1
ATOM 1730 N N . LYS A 1 216 ? 1.218 -57.485 96.397 1.00 53.66 216 LYS A N 1
ATOM 1731 C CA . LYS A 1 216 ? 0.322 -57.614 95.226 1.00 53.66 216 LYS A CA 1
ATOM 1732 C C . LYS A 1 216 ? 0.247 -56.363 94.341 1.00 53.66 216 LYS A C 1
ATOM 1734 O O . LYS A 1 216 ? 0.051 -56.470 93.139 1.00 53.66 216 LYS A O 1
ATOM 1739 N N . VAL A 1 217 ? 0.457 -55.178 94.915 1.00 57.66 217 VAL A N 1
ATOM 1740 C CA . VAL A 1 217 ? 0.385 -53.898 94.179 1.00 57.66 217 VAL A CA 1
ATOM 1741 C C . VAL A 1 217 ? 1.623 -53.666 93.293 1.00 57.66 217 VAL A C 1
ATOM 1743 O O . VAL A 1 217 ? 1.578 -52.883 92.345 1.00 57.66 217 VAL A O 1
ATOM 1746 N N . LEU A 1 218 ? 2.736 -54.357 93.566 1.00 56.50 218 LEU A N 1
ATOM 1747 C CA . LEU A 1 218 ? 3.960 -54.250 92.766 1.00 56.50 218 LEU A CA 1
ATOM 1748 C C . LEU A 1 218 ? 3.971 -55.205 91.558 1.00 56.50 218 LEU A C 1
ATOM 1750 O O . LEU A 1 218 ? 4.541 -54.851 90.529 1.00 56.50 218 LEU A O 1
ATOM 1754 N N . GLU A 1 219 ? 3.279 -56.347 91.626 1.00 59.28 219 GLU A N 1
ATOM 1755 C CA . GLU A 1 219 ? 3.176 -57.304 90.507 1.00 59.28 219 GLU A CA 1
ATOM 1756 C C . GLU A 1 219 ? 2.283 -56.791 89.357 1.00 59.28 219 GLU A C 1
ATOM 1758 O O . GLU A 1 219 ? 2.613 -56.963 88.181 1.00 59.28 219 GLU A O 1
ATOM 1763 N N . GLU A 1 220 ? 1.208 -56.055 89.659 1.00 60.47 220 GLU A N 1
ATOM 1764 C CA . GLU A 1 220 ? 0.328 -55.461 88.633 1.00 60.47 220 GLU A CA 1
ATOM 1765 C C . GLU A 1 220 ? 0.988 -54.285 87.881 1.00 60.47 220 GLU A C 1
ATOM 1767 O O . GLU A 1 220 ? 0.710 -54.035 86.703 1.00 60.47 220 GLU A O 1
ATOM 1772 N N . ARG A 1 221 ? 1.931 -53.583 88.526 1.00 61.38 221 ARG A N 1
ATOM 1773 C CA . ARG A 1 221 ? 2.718 -52.508 87.893 1.00 61.38 221 ARG A CA 1
ATOM 1774 C C . ARG A 1 221 ? 3.828 -53.024 86.976 1.00 61.38 221 ARG A C 1
ATOM 1776 O O . ARG A 1 221 ? 4.179 -52.335 86.023 1.00 61.38 221 ARG A O 1
ATOM 1783 N N . LEU A 1 222 ? 4.351 -54.223 87.225 1.00 61.09 222 LEU A N 1
ATOM 1784 C CA . LEU A 1 222 ? 5.324 -54.871 86.339 1.00 61.09 222 LEU A CA 1
ATOM 1785 C C . LEU A 1 222 ? 4.663 -55.360 85.041 1.00 61.09 222 LEU A C 1
ATOM 1787 O O . LEU A 1 222 ? 5.165 -55.075 83.956 1.00 61.09 222 LEU A O 1
ATOM 1791 N N . SER A 1 223 ? 3.468 -55.949 85.134 1.00 66.38 223 SER A N 1
ATOM 1792 C CA . SER A 1 223 ? 2.728 -56.463 83.965 1.00 66.38 223 SER A CA 1
ATOM 1793 C C . SER A 1 223 ? 2.308 -55.367 82.967 1.00 66.38 223 SER A C 1
ATOM 1795 O O . SER A 1 223 ? 2.190 -55.605 81.767 1.00 66.38 223 SER A O 1
ATOM 1797 N N . THR A 1 224 ? 2.102 -54.133 83.435 1.00 69.06 224 THR A N 1
ATOM 1798 C CA . THR A 1 224 ? 1.723 -52.994 82.575 1.00 69.06 224 THR A CA 1
ATOM 1799 C C . THR A 1 224 ? 2.910 -52.338 81.865 1.00 69.06 224 THR A C 1
ATOM 1801 O O . THR A 1 224 ? 2.718 -51.664 80.850 1.00 69.06 224 THR A O 1
ATOM 1804 N N . LEU A 1 225 ? 4.137 -52.539 82.355 1.00 66.50 225 LEU A N 1
ATOM 1805 C CA . LEU A 1 225 ? 5.353 -52.022 81.721 1.00 66.50 225 LEU A CA 1
ATOM 1806 C C . LEU A 1 225 ? 5.864 -52.951 80.614 1.00 66.50 225 LEU A C 1
ATOM 1808 O O . LEU A 1 225 ? 6.276 -52.456 79.566 1.00 66.50 225 LEU A O 1
ATOM 1812 N N . GLU A 1 226 ? 5.736 -54.268 80.784 1.00 71.56 226 GLU A N 1
ATOM 1813 C CA . GLU A 1 226 ? 6.096 -55.252 79.750 1.00 71.56 226 GLU A CA 1
ATOM 1814 C C . GLU A 1 226 ? 5.247 -55.085 78.478 1.00 71.56 226 GLU A C 1
ATOM 1816 O O . GLU A 1 226 ? 5.752 -55.172 77.357 1.00 71.56 226 GLU A O 1
ATOM 1821 N N . LEU A 1 227 ? 3.968 -54.731 78.632 1.00 71.69 227 LEU A N 1
ATOM 1822 C CA . LEU A 1 227 ? 3.056 -54.511 77.506 1.00 71.69 227 LEU A CA 1
ATOM 1823 C C . LEU A 1 227 ? 3.456 -53.275 76.675 1.00 71.69 227 LEU A C 1
ATOM 1825 O O . LEU A 1 227 ? 3.472 -53.327 75.444 1.00 71.69 227 LEU A O 1
ATOM 1829 N N . LYS A 1 228 ? 3.905 -52.198 77.332 1.00 75.38 228 LYS A N 1
ATOM 1830 C CA . LYS A 1 228 ? 4.410 -50.989 76.656 1.00 75.38 228 LYS A CA 1
ATOM 1831 C C . LYS A 1 228 ? 5.739 -51.215 75.936 1.00 75.38 228 LYS A C 1
ATOM 1833 O O . LYS A 1 228 ? 5.984 -50.601 74.899 1.00 75.38 228 LYS A O 1
ATOM 1838 N N . GLU A 1 229 ? 6.588 -52.105 76.444 1.00 76.88 229 GLU A N 1
ATOM 1839 C CA . GLU A 1 229 ? 7.842 -52.456 75.774 1.00 76.88 229 GLU A CA 1
ATOM 1840 C C . GLU A 1 229 ? 7.588 -53.195 74.446 1.00 76.88 229 GLU A C 1
ATOM 1842 O O . GLU A 1 229 ? 8.270 -52.942 73.449 1.00 76.88 229 GLU A O 1
ATOM 1847 N N . THR A 1 230 ? 6.566 -54.056 74.392 1.00 77.25 230 THR A N 1
ATOM 1848 C CA . THR A 1 230 ? 6.201 -54.768 73.154 1.00 77.25 230 THR A CA 1
ATOM 1849 C C . THR A 1 230 ? 5.606 -53.850 72.081 1.00 77.25 230 THR A C 1
ATOM 1851 O O . THR A 1 230 ? 5.949 -53.991 70.906 1.00 77.25 230 THR A O 1
ATOM 1854 N N . GLU A 1 231 ? 4.805 -52.848 72.462 1.00 77.62 231 GLU A N 1
ATOM 1855 C CA . GLU A 1 231 ? 4.283 -51.842 71.524 1.00 77.62 231 GLU A CA 1
ATOM 1856 C C . GLU A 1 231 ? 5.391 -50.979 70.909 1.00 77.62 231 GLU A C 1
ATOM 1858 O O . GLU A 1 231 ? 5.349 -50.663 69.718 1.00 77.62 231 GLU A O 1
ATOM 1863 N N . LEU A 1 232 ? 6.405 -50.609 71.696 1.00 76.44 232 LEU A N 1
ATOM 1864 C CA . LEU A 1 232 ? 7.530 -49.815 71.197 1.00 76.44 232 LEU A CA 1
ATOM 1865 C C . LEU A 1 232 ? 8.414 -50.616 70.232 1.00 76.44 232 LEU A C 1
ATOM 1867 O O . LEU A 1 232 ? 8.835 -50.076 69.209 1.00 76.44 232 LEU A O 1
ATOM 1871 N N . LYS A 1 233 ? 8.622 -51.915 70.486 1.00 78.94 233 LYS A N 1
ATOM 1872 C CA . LYS A 1 233 ? 9.339 -52.808 69.556 1.00 78.94 233 LYS A CA 1
ATOM 1873 C C . LYS A 1 233 ? 8.592 -52.990 68.229 1.00 78.94 233 LYS A C 1
ATOM 1875 O O . LYS A 1 233 ? 9.227 -53.015 67.179 1.00 78.94 233 LYS A O 1
ATOM 1880 N N . ALA A 1 234 ? 7.258 -53.050 68.253 1.00 77.00 234 ALA A N 1
ATOM 1881 C CA . ALA A 1 234 ? 6.446 -53.146 67.036 1.00 77.00 234 ALA A CA 1
ATOM 1882 C C . ALA A 1 234 ? 6.496 -51.863 66.184 1.00 77.00 234 ALA A C 1
ATOM 1884 O O . ALA A 1 234 ? 6.559 -51.938 64.957 1.00 77.00 234 ALA A O 1
ATOM 1885 N N . LYS A 1 235 ? 6.519 -50.683 66.820 1.00 78.88 235 LYS A N 1
ATOM 1886 C CA . LYS A 1 235 ? 6.651 -49.399 66.110 1.00 78.88 235 LYS A CA 1
ATOM 1887 C C . LYS A 1 235 ? 8.018 -49.239 65.445 1.00 78.88 235 LYS A C 1
ATOM 1889 O O . LYS A 1 235 ? 8.069 -48.810 64.297 1.00 78.88 235 LYS A O 1
ATOM 1894 N N . LEU A 1 236 ? 9.093 -49.654 66.120 1.00 78.88 236 LEU A N 1
ATOM 1895 C CA . LEU A 1 236 ? 10.448 -49.601 65.563 1.00 78.88 236 LEU A CA 1
ATOM 1896 C C . LEU A 1 236 ? 10.587 -50.485 64.307 1.00 78.88 236 LEU A C 1
ATOM 1898 O O . LEU A 1 236 ? 11.178 -50.071 63.314 1.00 78.88 236 LEU A O 1
ATOM 1902 N N . ALA A 1 237 ? 9.977 -51.675 64.314 1.00 78.19 237 ALA A N 1
ATOM 1903 C CA . ALA A 1 237 ? 10.009 -52.594 63.174 1.00 78.19 237 ALA A CA 1
ATOM 1904 C C . ALA A 1 237 ? 9.292 -52.037 61.926 1.00 78.19 237 ALA A C 1
ATOM 1906 O O . ALA A 1 237 ? 9.773 -52.214 60.806 1.00 78.19 237 ALA A O 1
ATOM 1907 N N . LEU A 1 238 ? 8.170 -51.330 62.108 1.00 78.38 238 LEU A N 1
ATOM 1908 C CA . LEU A 1 238 ? 7.440 -50.695 61.002 1.00 78.38 238 LEU A CA 1
ATOM 1909 C C . LEU A 1 238 ? 8.227 -49.538 60.370 1.00 78.38 238 LEU A C 1
ATOM 1911 O O . LEU A 1 238 ? 8.172 -49.337 59.156 1.00 78.38 238 LEU A O 1
ATOM 1915 N N . GLU A 1 239 ? 8.980 -48.793 61.176 1.00 78.12 239 GLU A N 1
ATOM 1916 C CA . GLU A 1 239 ? 9.796 -47.672 60.705 1.00 78.12 239 GLU A CA 1
ATOM 1917 C C . GLU A 1 239 ? 11.029 -48.150 59.913 1.00 78.12 239 GLU A C 1
ATOM 1919 O O . GLU A 1 239 ? 11.368 -47.590 58.864 1.00 78.12 239 GLU A O 1
ATOM 1924 N N . GLU A 1 240 ? 11.649 -49.255 60.339 1.00 82.81 240 GLU A N 1
ATOM 1925 C CA . GLU A 1 240 ? 12.727 -49.908 59.588 1.00 82.81 240 GLU A CA 1
ATOM 1926 C C . GLU A 1 240 ? 12.247 -50.464 58.236 1.00 82.81 240 GLU A C 1
ATOM 1928 O O . GLU A 1 240 ? 12.965 -50.373 57.233 1.00 82.81 240 GLU A O 1
ATOM 1933 N N . GLU A 1 241 ? 11.025 -50.999 58.171 1.00 78.19 241 GLU A N 1
ATOM 1934 C CA . GLU A 1 241 ? 10.438 -51.505 56.927 1.00 78.19 241 GLU A CA 1
ATOM 1935 C C . GLU A 1 241 ? 10.101 -50.368 55.945 1.00 78.19 241 GLU A C 1
ATOM 1937 O O . GLU A 1 241 ? 10.388 -50.472 54.748 1.00 78.19 241 GLU A O 1
ATOM 1942 N N . ALA A 1 242 ? 9.587 -49.240 56.448 1.00 76.31 242 ALA A N 1
ATOM 1943 C CA . ALA A 1 242 ? 9.363 -48.036 55.647 1.00 76.31 242 ALA A CA 1
ATOM 1944 C C . ALA A 1 242 ? 10.676 -47.480 55.062 1.00 76.31 242 ALA A C 1
ATOM 1946 O O . ALA A 1 242 ? 10.732 -47.125 53.881 1.00 76.31 242 ALA A O 1
ATOM 1947 N N . SER A 1 243 ? 11.760 -47.490 55.848 1.00 75.50 243 SER A N 1
ATOM 1948 C CA . SER A 1 243 ? 13.096 -47.086 55.386 1.00 75.50 243 SER A CA 1
ATOM 1949 C C . SER A 1 243 ? 13.684 -48.015 54.316 1.00 75.50 243 SER A C 1
ATOM 1951 O O . SER A 1 243 ? 14.410 -47.548 53.434 1.00 75.50 243 SER A O 1
ATOM 1953 N N . ARG A 1 244 ? 13.386 -49.322 54.345 1.00 78.75 244 ARG A N 1
ATOM 1954 C CA . ARG A 1 244 ? 13.825 -50.256 53.287 1.00 78.75 244 ARG A CA 1
ATOM 1955 C C . ARG A 1 244 ? 13.099 -50.008 51.969 1.00 78.75 244 ARG A C 1
ATOM 1957 O O . ARG A 1 244 ? 13.762 -49.912 50.938 1.00 78.75 244 ARG A O 1
ATOM 1964 N N . ARG A 1 245 ? 11.778 -49.809 52.006 1.00 75.44 245 ARG A N 1
ATOM 1965 C CA . ARG A 1 245 ? 10.977 -49.540 50.797 1.00 75.44 245 ARG A CA 1
ATOM 1966 C C . ARG A 1 245 ? 11.402 -48.252 50.091 1.00 75.44 245 ARG A C 1
ATOM 1968 O O . ARG A 1 245 ? 11.484 -48.227 48.867 1.00 75.44 245 ARG A O 1
ATOM 1975 N N . TRP A 1 246 ? 11.764 -47.217 50.849 1.00 75.31 246 TRP A N 1
ATOM 1976 C CA . TRP A 1 246 ? 12.305 -45.978 50.280 1.00 75.31 246 TRP A CA 1
ATOM 1977 C C . TRP A 1 246 ? 13.647 -46.180 49.557 1.00 75.31 246 TRP A C 1
ATOM 1979 O O . TRP A 1 246 ? 13.870 -45.601 48.494 1.00 75.31 246 TRP A O 1
ATOM 1989 N N . LYS A 1 247 ? 14.534 -47.034 50.087 1.00 75.19 247 LYS A N 1
ATOM 1990 C CA . LYS A 1 247 ? 15.820 -47.352 49.439 1.00 75.19 247 LYS A CA 1
ATOM 1991 C C . LYS A 1 247 ? 15.648 -48.180 48.165 1.00 75.19 247 LYS A C 1
ATOM 1993 O O . LYS A 1 247 ? 16.343 -47.923 47.187 1.00 75.19 247 LYS A O 1
ATOM 1998 N N . GLU A 1 248 ? 14.719 -49.131 48.155 1.00 76.19 248 GLU A N 1
ATOM 1999 C CA . GLU A 1 248 ? 14.402 -49.929 46.960 1.00 76.19 248 GLU A CA 1
ATOM 2000 C C . GLU A 1 248 ? 13.778 -49.067 45.853 1.00 76.19 248 GLU A C 1
ATOM 2002 O O . GLU A 1 248 ? 14.143 -49.190 44.683 1.00 76.19 248 GLU A O 1
ATOM 2007 N N . GLN A 1 249 ? 12.901 -48.127 46.217 1.00 72.19 249 GLN A N 1
ATOM 2008 C CA . GLN A 1 249 ? 12.278 -47.214 45.259 1.00 72.19 249 GLN A CA 1
ATOM 2009 C C . GLN A 1 249 ? 13.297 -46.248 44.629 1.00 72.19 249 GLN A C 1
ATOM 2011 O O . GLN A 1 249 ? 13.243 -46.014 43.423 1.00 72.19 249 GLN A O 1
ATOM 2016 N N . ALA A 1 250 ? 14.276 -45.768 45.405 1.00 68.56 250 ALA A N 1
ATOM 2017 C CA . ALA A 1 250 ? 15.368 -44.933 44.899 1.00 68.56 250 ALA A CA 1
ATOM 2018 C C . ALA A 1 250 ? 16.307 -45.683 43.927 1.00 68.56 250 ALA A C 1
ATOM 2020 O O . ALA A 1 250 ? 16.800 -45.104 42.959 1.00 68.56 250 ALA A O 1
ATOM 2021 N N . GLN A 1 251 ? 16.538 -46.983 44.143 1.00 73.25 251 GLN A N 1
ATOM 2022 C CA . GLN A 1 251 ? 17.360 -47.805 43.244 1.00 73.25 251 GLN A CA 1
ATOM 2023 C C . GLN A 1 251 ? 16.661 -48.094 41.908 1.00 73.25 251 GLN A C 1
ATOM 2025 O O . GLN A 1 251 ? 17.313 -48.117 40.864 1.00 73.25 251 GLN A O 1
ATOM 2030 N N . LEU A 1 252 ? 15.335 -48.265 41.918 1.00 70.69 252 LEU A N 1
ATOM 2031 C CA . LEU A 1 252 ? 14.543 -48.457 40.699 1.00 70.69 252 LEU A CA 1
ATOM 2032 C C . LEU A 1 252 ? 14.515 -47.200 39.819 1.00 70.69 252 LEU A C 1
ATOM 2034 O O . LEU A 1 252 ? 14.597 -47.309 38.595 1.00 70.69 252 LEU A O 1
ATOM 2038 N N . THR A 1 253 ? 14.460 -46.009 40.422 1.00 71.50 253 THR A N 1
ATOM 2039 C CA . THR A 1 253 ? 14.526 -44.747 39.670 1.00 71.50 253 THR A CA 1
ATOM 2040 C C . THR A 1 253 ? 15.894 -44.524 39.027 1.00 71.50 253 THR A C 1
ATOM 2042 O O . THR A 1 253 ? 15.961 -44.115 37.871 1.00 71.50 253 THR A O 1
ATOM 2045 N N . ASP A 1 254 ? 16.983 -44.875 39.716 1.00 71.06 254 ASP A N 1
ATOM 2046 C CA . ASP A 1 254 ? 18.346 -44.692 39.199 1.00 71.06 254 ASP A CA 1
ATOM 2047 C C . ASP A 1 254 ? 18.669 -45.666 38.044 1.00 71.06 254 ASP A C 1
ATOM 2049 O O . ASP A 1 254 ? 19.363 -45.320 37.085 1.00 71.06 254 ASP A O 1
ATOM 2053 N N . ALA A 1 255 ? 18.099 -46.878 38.079 1.00 70.94 255 ALA A N 1
ATOM 2054 C CA . ALA A 1 255 ? 18.190 -47.842 36.981 1.00 70.94 255 ALA A CA 1
ATOM 2055 C C . ALA A 1 255 ? 17.413 -47.387 35.730 1.00 70.94 255 ALA A C 1
ATOM 2057 O O . ALA A 1 255 ? 17.912 -47.525 34.612 1.00 70.94 255 ALA A O 1
ATOM 2058 N N . SER A 1 256 ? 16.224 -46.798 35.910 1.00 68.00 256 SER A N 1
ATOM 2059 C CA . SER A 1 256 ? 15.412 -46.290 34.798 1.00 68.00 256 SER A CA 1
ATOM 2060 C C . SER A 1 256 ? 16.061 -45.094 34.093 1.00 68.00 256 SER A C 1
ATOM 2062 O O . SER A 1 256 ? 15.926 -44.966 32.876 1.00 68.00 256 SER A O 1
ATOM 2064 N N . CYS A 1 257 ? 16.780 -44.233 34.821 1.00 65.69 257 CYS A N 1
ATOM 2065 C CA . CYS A 1 257 ? 17.507 -43.107 34.228 1.00 65.69 257 CYS A CA 1
ATOM 2066 C C . CYS A 1 257 ? 18.673 -43.580 33.345 1.00 65.69 257 CYS A C 1
ATOM 2068 O O . CYS A 1 257 ? 18.799 -43.131 32.207 1.00 65.69 257 CYS A O 1
ATOM 2070 N N . LYS A 1 258 ? 19.458 -44.563 33.805 1.00 75.25 258 LYS A N 1
ATOM 2071 C CA . LYS A 1 258 ? 20.581 -45.127 33.029 1.00 75.25 258 LYS A CA 1
ATOM 2072 C C . LYS A 1 258 ? 20.128 -45.845 31.754 1.00 75.25 258 LYS A C 1
ATOM 2074 O O . LYS A 1 258 ? 20.840 -45.838 30.753 1.00 75.25 258 LYS A O 1
ATOM 2079 N N . GLU A 1 259 ? 18.936 -46.445 31.759 1.00 72.88 259 GLU A N 1
ATOM 2080 C CA . GLU A 1 259 ? 18.366 -47.071 30.559 1.00 72.88 259 GLU A CA 1
ATOM 2081 C C . GLU A 1 259 ? 17.944 -46.032 29.503 1.00 72.88 259 GLU A C 1
ATOM 2083 O O . GLU A 1 259 ? 18.100 -46.270 28.303 1.00 72.88 259 GLU A O 1
ATOM 2088 N N . LEU A 1 260 ? 17.440 -44.870 29.928 1.00 70.25 260 LEU A N 1
ATOM 2089 C CA . LEU A 1 260 ? 17.080 -43.775 29.021 1.00 70.25 260 LEU A CA 1
ATOM 2090 C C . LEU A 1 260 ? 18.319 -43.097 28.424 1.00 70.25 260 LEU A C 1
ATOM 2092 O O . LEU A 1 260 ? 18.337 -42.826 27.224 1.00 70.25 260 LEU A O 1
ATOM 2096 N N . GLU A 1 261 ? 19.378 -42.910 29.214 1.00 71.06 261 GLU A N 1
ATOM 2097 C CA . GLU A 1 261 ? 20.663 -42.387 28.728 1.00 71.06 261 GLU A CA 1
ATOM 2098 C C . GLU A 1 261 ? 21.300 -43.311 27.676 1.00 71.06 261 GLU A C 1
ATOM 2100 O O . GLU A 1 261 ? 21.780 -42.846 26.641 1.00 71.06 261 GLU A O 1
ATOM 2105 N N . ALA A 1 262 ? 21.231 -44.633 27.877 1.00 71.50 262 ALA A N 1
ATOM 2106 C CA . ALA A 1 262 ? 21.723 -45.604 26.900 1.00 71.50 262 ALA A CA 1
ATOM 2107 C C . ALA A 1 262 ? 20.914 -45.596 25.588 1.00 71.50 262 ALA A C 1
ATOM 2109 O O . ALA A 1 262 ? 21.492 -45.749 24.511 1.00 71.50 262 ALA A O 1
ATOM 2110 N N . LYS A 1 263 ? 19.590 -45.392 25.649 1.00 72.50 263 LYS A N 1
ATOM 2111 C CA . LYS A 1 263 ? 18.735 -45.290 24.449 1.00 72.50 263 LYS A CA 1
ATOM 2112 C C . LYS A 1 263 ? 19.011 -44.015 23.653 1.00 72.50 263 LYS A C 1
ATOM 2114 O O . LYS A 1 263 ? 19.079 -44.080 22.429 1.00 72.50 263 LYS A O 1
ATOM 2119 N N . LEU A 1 264 ? 19.251 -42.896 24.337 1.00 68.00 264 LEU A N 1
ATOM 2120 C CA . LEU A 1 264 ? 19.591 -41.624 23.697 1.00 68.00 264 LEU A CA 1
ATOM 2121 C C . LEU A 1 264 ? 20.929 -41.701 22.937 1.00 68.00 264 LEU A C 1
ATOM 2123 O O . LEU A 1 264 ? 21.029 -41.209 21.815 1.00 68.00 264 LEU A O 1
ATOM 2127 N N . ALA A 1 265 ? 21.934 -42.384 23.496 1.00 70.12 265 ALA A N 1
ATOM 2128 C CA . ALA A 1 265 ? 23.227 -42.584 22.835 1.00 70.12 265 ALA A CA 1
ATOM 2129 C C . ALA A 1 265 ? 23.128 -43.447 21.556 1.00 70.12 265 ALA A C 1
ATOM 2131 O O . ALA A 1 265 ? 23.825 -43.205 20.568 1.00 70.12 265 ALA A O 1
ATOM 2132 N N . VAL A 1 266 ? 22.236 -44.444 21.540 1.00 73.56 266 VAL A N 1
ATOM 2133 C CA . VAL A 1 266 ? 22.000 -45.287 20.353 1.00 73.56 266 VAL A CA 1
ATOM 2134 C C . VAL A 1 266 ? 21.263 -44.518 19.249 1.00 73.56 266 VAL A C 1
ATOM 2136 O O . VAL A 1 266 ? 21.595 -44.674 18.077 1.00 73.56 266 VAL A O 1
ATOM 2139 N N . GLU A 1 267 ? 20.309 -43.647 19.586 1.00 69.06 267 GLU A N 1
ATOM 2140 C CA . GLU A 1 267 ? 19.631 -42.822 18.574 1.00 69.06 267 GLU A CA 1
ATOM 2141 C C . GLU A 1 267 ? 20.558 -41.776 17.941 1.00 69.06 267 GLU A C 1
ATOM 2143 O O . GLU A 1 267 ? 20.500 -41.561 16.730 1.00 69.06 267 GLU A O 1
ATOM 2148 N N . GLN A 1 268 ? 21.467 -41.183 18.721 1.00 68.12 268 GLN A N 1
ATOM 2149 C CA . GLN A 1 268 ? 22.449 -40.222 18.205 1.00 68.12 268 GLN A CA 1
ATOM 2150 C C . GLN A 1 268 ? 23.411 -40.861 17.191 1.00 68.12 268 GLN A C 1
ATOM 2152 O O . GLN A 1 268 ? 23.629 -40.309 16.114 1.00 68.12 268 GLN A O 1
ATOM 2157 N N . THR A 1 269 ? 23.910 -42.067 17.473 1.00 72.88 269 THR A N 1
ATOM 2158 C CA . THR A 1 269 ? 24.812 -42.782 16.550 1.00 72.88 269 THR A CA 1
ATOM 2159 C C . THR A 1 269 ? 24.121 -43.219 15.252 1.00 72.88 269 THR A C 1
ATOM 2161 O O . THR A 1 269 ? 24.714 -43.133 14.176 1.00 72.88 269 THR A O 1
ATOM 2164 N N . LEU A 1 270 ? 22.843 -43.613 15.310 1.00 68.62 270 LEU A N 1
ATOM 2165 C CA . LEU A 1 270 ? 22.058 -43.942 14.113 1.00 68.62 270 LEU A CA 1
ATOM 2166 C C . LEU A 1 270 ? 21.746 -42.707 13.251 1.00 68.62 270 LEU A C 1
ATOM 2168 O O . LEU A 1 270 ? 21.691 -42.810 12.023 1.00 68.62 270 LEU A O 1
ATOM 2172 N N . HIS A 1 271 ? 21.570 -41.537 13.871 1.00 67.94 271 HIS A N 1
ATOM 2173 C CA . HIS A 1 271 ? 21.339 -40.284 13.154 1.00 67.94 271 HIS A CA 1
ATOM 2174 C C . HIS A 1 271 ? 22.591 -39.817 12.390 1.00 67.94 271 HIS A C 1
ATOM 2176 O O . HIS A 1 271 ? 22.501 -39.430 11.222 1.00 67.94 271 HIS A O 1
ATOM 2182 N N . GLU A 1 272 ? 23.772 -39.934 13.001 1.00 68.75 272 GLU A N 1
ATOM 2183 C CA . GLU A 1 272 ? 25.051 -39.585 12.369 1.00 68.75 272 GLU A CA 1
ATOM 2184 C C . GLU A 1 272 ? 25.408 -40.518 11.198 1.00 68.75 272 GLU A C 1
ATOM 2186 O O . GLU A 1 272 ? 25.837 -40.047 10.139 1.00 68.75 272 GLU A O 1
ATOM 2191 N N . GLU A 1 273 ? 25.151 -41.828 11.314 1.00 70.94 273 GLU A N 1
ATOM 2192 C CA . GLU A 1 273 ? 25.314 -42.761 10.187 1.00 70.94 273 GLU A CA 1
ATOM 2193 C C . GLU A 1 273 ? 24.344 -42.471 9.028 1.00 70.94 273 GLU A C 1
ATOM 2195 O O . GLU A 1 273 ? 24.709 -42.625 7.856 1.00 70.94 273 GLU A O 1
ATOM 2200 N N . GLY A 1 274 ? 23.115 -42.040 9.335 1.00 73.25 274 GLY A N 1
ATOM 2201 C CA . GLY A 1 274 ? 22.128 -41.628 8.335 1.00 73.25 274 GLY A CA 1
ATOM 2202 C C . GLY A 1 274 ? 22.576 -40.397 7.544 1.00 73.25 274 GLY A C 1
ATOM 2203 O O . GLY A 1 274 ? 22.502 -40.390 6.313 1.00 73.25 274 GLY A O 1
ATOM 2204 N N . LEU A 1 275 ? 23.124 -39.392 8.232 1.00 62.62 275 LEU A N 1
ATOM 2205 C CA . LEU A 1 275 ? 23.638 -38.166 7.613 1.00 62.62 275 LEU A CA 1
ATOM 2206 C C . LEU A 1 275 ? 24.870 -38.420 6.731 1.00 62.62 275 LEU A C 1
ATOM 2208 O O . LEU A 1 275 ? 24.988 -37.832 5.654 1.00 62.62 275 LEU A O 1
ATOM 2212 N N . MET A 1 276 ? 25.761 -39.329 7.135 1.00 70.00 276 MET A N 1
ATOM 2213 C CA . MET A 1 276 ? 26.939 -39.701 6.338 1.00 70.00 276 MET A CA 1
ATOM 2214 C C . MET A 1 276 ? 26.554 -40.434 5.045 1.00 70.00 276 MET A C 1
ATOM 2216 O O . MET A 1 276 ? 27.115 -40.155 3.984 1.00 70.00 276 MET A O 1
ATOM 2220 N N . LYS A 1 277 ? 25.549 -41.320 5.094 1.00 68.38 277 LYS A N 1
ATOM 2221 C CA . LYS A 1 277 ? 25.029 -42.004 3.895 1.00 68.38 277 LYS A CA 1
ATOM 2222 C C . LYS A 1 277 ? 24.279 -41.054 2.956 1.00 68.38 277 LYS A C 1
ATOM 2224 O O . LYS A 1 277 ? 24.421 -41.183 1.743 1.00 68.38 277 LYS A O 1
ATOM 2229 N N . ALA A 1 278 ? 23.542 -40.081 3.494 1.00 62.38 278 ALA A N 1
ATOM 2230 C CA . ALA A 1 278 ? 22.860 -39.062 2.694 1.00 62.38 278 ALA A CA 1
ATOM 2231 C C . ALA A 1 278 ? 23.846 -38.117 1.980 1.00 62.38 278 ALA A C 1
ATOM 2233 O O . ALA A 1 278 ? 23.656 -37.809 0.804 1.00 62.38 278 ALA A O 1
ATOM 2234 N N . ARG A 1 279 ? 24.943 -37.716 2.642 1.00 68.56 279 ARG A N 1
ATOM 2235 C CA . ARG A 1 279 ? 26.003 -36.900 2.018 1.00 68.56 279 ARG A CA 1
ATOM 2236 C C . ARG A 1 279 ? 26.720 -37.631 0.881 1.00 68.56 279 ARG A C 1
ATOM 2238 O O . ARG A 1 279 ? 26.907 -37.045 -0.180 1.00 68.56 279 ARG A O 1
ATOM 2245 N N . ALA A 1 280 ? 27.038 -38.914 1.063 1.00 65.44 280 ALA A N 1
ATOM 2246 C CA . ALA A 1 280 ? 27.676 -39.719 0.019 1.00 65.44 280 ALA A CA 1
ATOM 2247 C C . ALA A 1 280 ? 26.770 -39.935 -1.213 1.00 65.44 280 ALA A C 1
ATOM 2249 O O . ALA A 1 280 ? 27.264 -39.989 -2.339 1.00 65.44 280 ALA A O 1
ATOM 2250 N N . ALA A 1 281 ? 25.448 -40.028 -1.021 1.00 62.62 281 ALA A N 1
ATOM 2251 C CA . ALA A 1 281 ? 24.487 -40.119 -2.122 1.00 62.62 281 ALA A CA 1
ATOM 2252 C C . ALA A 1 281 ? 24.376 -38.797 -2.910 1.00 62.62 281 ALA A C 1
ATOM 2254 O O . ALA A 1 281 ? 24.392 -38.814 -4.140 1.00 62.62 281 ALA A O 1
ATOM 2255 N N . LEU A 1 282 ? 24.361 -37.656 -2.210 1.00 60.41 282 LEU A N 1
ATOM 2256 C CA . LEU A 1 282 ? 24.316 -36.323 -2.822 1.00 60.41 282 LEU A CA 1
ATOM 2257 C C . LEU A 1 282 ? 25.587 -35.981 -3.620 1.00 60.41 282 LEU A C 1
ATOM 2259 O O . LEU A 1 282 ? 25.506 -35.346 -4.670 1.00 60.41 282 LEU A O 1
ATOM 2263 N N . GLU A 1 283 ? 26.766 -36.429 -3.177 1.00 61.53 283 GLU A N 1
ATOM 2264 C CA . GLU A 1 283 ? 28.014 -36.245 -3.939 1.00 61.53 283 GLU A CA 1
ATOM 2265 C C . GLU A 1 283 ? 28.062 -37.091 -5.222 1.00 61.53 283 GLU A C 1
ATOM 2267 O O . GLU A 1 283 ? 28.614 -36.645 -6.230 1.00 61.53 283 GLU A O 1
ATOM 2272 N N . GLY A 1 284 ? 27.422 -38.266 -5.233 1.00 65.88 284 GLY A N 1
ATOM 2273 C CA . GLY A 1 284 ? 27.273 -39.093 -6.435 1.00 65.88 284 GLY A CA 1
ATOM 2274 C C . GLY A 1 284 ? 26.367 -38.461 -7.500 1.00 65.88 284 GLY A C 1
ATOM 2275 O O . GLY A 1 284 ? 26.711 -38.466 -8.684 1.00 65.88 284 GLY A O 1
ATOM 2276 N N . GLU A 1 285 ? 25.246 -37.859 -7.094 1.00 62.00 285 GLU A N 1
ATOM 2277 C CA . GLU A 1 285 ? 24.330 -37.156 -8.008 1.00 62.00 285 GLU A CA 1
ATOM 2278 C C . GLU A 1 285 ? 24.924 -35.850 -8.547 1.00 62.00 285 GLU A C 1
ATOM 2280 O O . GLU A 1 285 ? 24.751 -35.531 -9.724 1.00 62.00 285 GLU A O 1
ATOM 2285 N N . LYS A 1 286 ? 25.718 -35.139 -7.737 1.00 62.22 286 LYS A N 1
ATOM 2286 C CA . LYS A 1 286 ? 26.416 -33.913 -8.152 1.00 62.22 286 LYS A CA 1
ATOM 2287 C C . LYS A 1 286 ? 27.363 -34.144 -9.336 1.00 62.22 286 LYS A C 1
ATOM 2289 O O . LYS A 1 286 ? 27.439 -33.305 -10.232 1.00 62.22 286 LYS A O 1
ATOM 2294 N N . HIS A 1 287 ? 28.057 -35.284 -9.379 1.00 58.81 287 HIS A N 1
ATOM 2295 C CA . HIS A 1 287 ? 28.958 -35.619 -10.487 1.00 58.81 287 HIS A CA 1
ATOM 2296 C C . HIS A 1 287 ? 28.223 -36.016 -11.776 1.00 58.81 287 HIS A C 1
ATOM 2298 O O . HIS A 1 287 ? 28.705 -35.714 -12.869 1.00 58.81 287 HIS A O 1
ATOM 2304 N N . LEU A 1 288 ? 27.046 -36.636 -11.666 1.00 61.03 288 LEU A N 1
ATOM 2305 C CA . LEU A 1 288 ? 26.212 -36.978 -12.822 1.00 61.03 288 LEU A CA 1
ATOM 2306 C C . LEU A 1 288 ? 25.500 -35.744 -13.400 1.00 61.03 288 LEU A C 1
ATOM 2308 O O . LEU A 1 288 ? 25.441 -35.593 -14.619 1.00 61.03 288 LEU A O 1
ATOM 2312 N N . LEU A 1 289 ? 25.047 -34.821 -12.545 1.00 58.38 289 LEU A N 1
ATOM 2313 C CA . LEU A 1 289 ? 24.452 -33.545 -12.957 1.00 58.38 289 LEU A CA 1
ATOM 2314 C C . LEU A 1 289 ? 25.475 -32.602 -13.602 1.00 58.38 289 LEU A C 1
ATOM 2316 O O . LEU A 1 289 ? 25.164 -31.982 -14.614 1.00 58.38 289 LEU A O 1
ATOM 2320 N N . ALA A 1 290 ? 26.711 -32.543 -13.094 1.00 57.16 290 ALA A N 1
ATOM 2321 C CA . ALA A 1 290 ? 27.770 -31.718 -13.684 1.00 57.16 290 ALA A CA 1
ATOM 2322 C C . ALA A 1 290 ? 28.136 -32.153 -15.119 1.00 57.16 290 ALA A C 1
ATOM 2324 O O . ALA A 1 290 ? 28.350 -31.308 -15.986 1.00 57.16 290 ALA A O 1
ATOM 2325 N N . SER A 1 291 ? 28.143 -33.464 -15.395 1.00 56.66 291 SER A N 1
ATOM 2326 C CA . SER A 1 291 ? 28.411 -33.992 -16.740 1.00 56.66 291 SER A CA 1
ATOM 2327 C C . SER A 1 291 ? 27.239 -33.800 -17.712 1.00 56.66 291 SER A C 1
ATOM 2329 O O . SER A 1 291 ? 27.471 -33.723 -18.919 1.00 56.66 291 SER A O 1
ATOM 2331 N N . ALA A 1 292 ? 25.998 -33.746 -17.217 1.00 57.34 292 ALA A N 1
ATOM 2332 C CA . ALA A 1 292 ? 24.821 -33.444 -18.032 1.00 57.34 292 ALA A CA 1
ATOM 2333 C C . ALA A 1 292 ? 24.757 -31.944 -18.383 1.00 57.34 292 ALA A C 1
ATOM 2335 O O . ALA A 1 292 ? 24.569 -31.593 -19.547 1.00 57.34 292 ALA A O 1
ATOM 2336 N N . LEU A 1 293 ? 25.054 -31.068 -17.414 1.00 55.75 293 LEU A N 1
ATOM 2337 C CA . LEU A 1 293 ? 25.094 -29.612 -17.597 1.00 55.75 293 LEU A CA 1
ATOM 2338 C C . LEU A 1 293 ? 26.140 -29.156 -18.627 1.00 55.75 293 LEU A C 1
ATOM 2340 O O . LEU A 1 293 ? 25.859 -28.269 -19.425 1.00 55.75 293 LEU A O 1
ATOM 2344 N N . GLU A 1 294 ? 27.325 -29.774 -18.682 1.00 58.06 294 GLU A N 1
ATOM 2345 C CA . GLU A 1 294 ? 28.340 -29.437 -19.699 1.00 58.06 294 GLU A CA 1
ATOM 2346 C C . GLU A 1 294 ? 27.930 -29.821 -21.133 1.00 58.06 294 GLU A C 1
ATOM 2348 O O . GLU A 1 294 ? 28.382 -29.198 -22.100 1.00 58.06 294 GLU A O 1
ATOM 2353 N N . SER A 1 295 ? 27.081 -30.841 -21.289 1.00 54.81 295 SER A N 1
ATOM 2354 C CA . SER A 1 295 ? 26.538 -31.250 -22.589 1.00 54.81 295 SER A CA 1
ATOM 2355 C C . SER A 1 295 ? 25.424 -30.306 -23.050 1.00 54.81 295 SER A C 1
ATOM 2357 O O . SER A 1 295 ? 25.374 -29.947 -24.230 1.00 54.81 295 SER A O 1
ATOM 2359 N N . ASP A 1 296 ? 24.574 -29.865 -22.125 1.00 55.72 296 ASP A N 1
ATOM 2360 C CA . ASP A 1 296 ? 23.456 -28.967 -22.420 1.00 55.72 296 ASP A CA 1
ATOM 2361 C C . ASP A 1 296 ? 23.928 -27.522 -22.657 1.00 55.72 296 ASP A C 1
ATOM 2363 O O . ASP A 1 296 ? 23.518 -26.913 -23.645 1.00 55.72 296 ASP A O 1
ATOM 2367 N N . LEU A 1 297 ? 24.936 -27.038 -21.916 1.00 54.44 297 LEU A N 1
ATOM 2368 C CA . LEU A 1 297 ? 25.575 -25.727 -22.134 1.00 54.44 297 LEU A CA 1
ATOM 2369 C C . LEU A 1 297 ? 26.227 -25.576 -23.522 1.00 54.44 297 LEU A C 1
ATOM 2371 O O . LEU A 1 297 ? 26.368 -24.463 -24.033 1.00 54.44 297 LEU A O 1
ATOM 2375 N N . ARG A 1 298 ? 26.627 -26.679 -24.172 1.00 54.00 298 ARG A N 1
ATOM 2376 C CA . ARG A 1 298 ? 27.164 -26.654 -25.549 1.00 54.00 298 A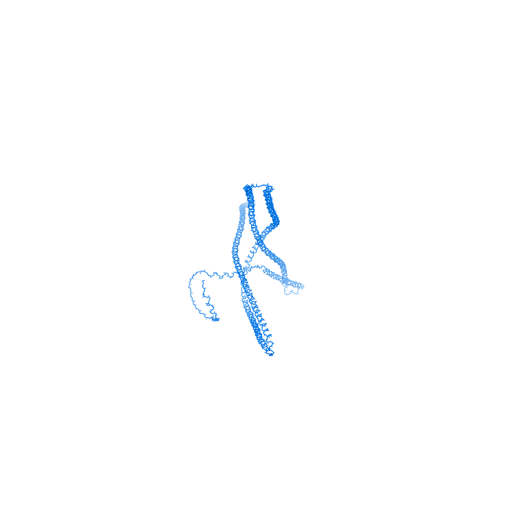RG A CA 1
ATOM 2377 C C . ARG A 1 298 ? 26.075 -26.584 -26.619 1.00 54.00 298 ARG A C 1
ATOM 2379 O O . ARG A 1 298 ? 26.361 -26.111 -27.717 1.00 54.00 298 ARG A O 1
ATOM 2386 N N . LYS A 1 299 ? 24.851 -27.027 -26.315 1.00 53.34 299 LYS A N 1
ATOM 2387 C CA . LYS A 1 299 ? 23.672 -26.839 -27.177 1.00 53.34 299 LYS A CA 1
ATOM 2388 C C . LYS A 1 299 ? 23.050 -25.459 -26.975 1.00 53.34 299 LYS A C 1
ATOM 2390 O O . LYS A 1 299 ? 22.766 -24.784 -27.956 1.00 53.34 299 LYS A O 1
ATOM 2395 N N . GLU A 1 300 ? 22.949 -25.006 -25.730 1.00 51.09 300 GLU A N 1
ATOM 2396 C CA . GLU A 1 300 ? 22.384 -23.702 -25.371 1.00 51.09 300 GLU A CA 1
ATOM 2397 C C . GLU A 1 300 ? 23.211 -22.535 -25.934 1.00 51.09 300 GLU A C 1
ATOM 2399 O O . GLU A 1 300 ? 22.649 -21.575 -26.449 1.00 51.09 300 GLU A O 1
ATOM 2404 N N . ASN A 1 301 ? 24.547 -22.649 -25.968 1.00 48.56 301 ASN A N 1
ATOM 2405 C CA . ASN A 1 301 ? 25.419 -21.633 -26.576 1.00 48.56 301 ASN A CA 1
ATOM 2406 C C . ASN A 1 301 ? 25.223 -21.453 -28.096 1.00 48.56 301 ASN A C 1
ATOM 2408 O O . ASN A 1 301 ? 25.542 -20.390 -28.626 1.00 48.56 301 ASN A O 1
ATOM 2412 N N . ALA A 1 302 ? 24.711 -22.462 -28.810 1.00 53.34 302 ALA A N 1
ATOM 2413 C CA . ALA A 1 302 ? 24.399 -22.341 -30.237 1.00 53.34 302 ALA A CA 1
ATOM 2414 C C . ALA A 1 302 ? 23.046 -21.639 -30.470 1.00 53.34 302 ALA A C 1
ATOM 2416 O O . ALA A 1 302 ? 22.907 -20.887 -31.437 1.00 53.34 302 ALA A O 1
ATOM 2417 N N . ASP A 1 303 ? 22.092 -21.815 -29.552 1.00 50.12 303 ASP A N 1
ATOM 2418 C CA . ASP A 1 303 ? 20.782 -21.157 -29.585 1.00 50.12 303 ASP A CA 1
ATOM 2419 C C . ASP A 1 303 ? 20.836 -19.718 -29.022 1.00 50.12 303 ASP A C 1
ATOM 2421 O O . ASP A 1 303 ? 20.162 -18.827 -29.542 1.00 50.12 303 ASP A O 1
ATOM 2425 N N . LEU A 1 304 ? 21.728 -19.432 -28.063 1.00 49.38 304 LEU A N 1
ATOM 2426 C CA . LEU A 1 304 ? 21.999 -18.098 -27.493 1.00 49.38 304 LEU A CA 1
ATOM 2427 C C . LEU A 1 304 ? 22.463 -17.070 -28.541 1.00 49.38 304 LEU A C 1
ATOM 2429 O O . LEU A 1 304 ? 22.097 -15.898 -28.463 1.00 49.38 304 LEU A O 1
ATOM 2433 N N . VAL A 1 305 ? 23.199 -17.478 -29.579 1.00 52.84 305 VAL A N 1
ATOM 2434 C CA . VAL A 1 305 ? 23.645 -16.562 -30.654 1.00 52.84 305 VAL A CA 1
ATOM 2435 C C . VAL A 1 305 ? 22.482 -16.119 -31.560 1.00 52.84 305 VAL A C 1
ATOM 2437 O O . VAL A 1 305 ? 22.523 -15.034 -32.138 1.00 52.84 305 VAL A O 1
ATOM 2440 N N . LEU A 1 306 ? 21.404 -16.907 -31.645 1.00 49.88 306 LEU A N 1
ATOM 2441 C CA . LEU A 1 306 ? 20.172 -16.538 -32.357 1.00 49.88 306 LEU A CA 1
ATOM 2442 C C . LEU A 1 306 ? 19.115 -15.919 -31.420 1.00 49.88 306 LEU A C 1
ATOM 2444 O O . LEU A 1 306 ? 18.314 -15.096 -31.874 1.00 49.88 306 LEU A O 1
ATOM 2448 N N . SER A 1 307 ? 19.141 -16.257 -30.124 1.00 47.41 307 SER A N 1
ATOM 2449 C CA . SER A 1 307 ? 18.259 -15.707 -29.083 1.00 47.41 307 SER A CA 1
ATOM 2450 C C . SER A 1 307 ? 18.625 -14.277 -28.695 1.00 47.41 307 SER A C 1
ATOM 2452 O O . SER A 1 307 ? 17.752 -13.415 -28.659 1.00 47.41 307 SER A O 1
ATOM 2454 N N . THR A 1 308 ? 19.915 -13.963 -28.554 1.00 52.03 308 THR A N 1
ATOM 2455 C CA . THR A 1 308 ? 20.410 -12.630 -28.152 1.00 52.03 308 THR A CA 1
ATOM 2456 C C . THR A 1 308 ? 19.964 -11.496 -29.083 1.00 52.03 308 THR A C 1
ATOM 2458 O O . THR A 1 308 ? 19.792 -10.363 -28.642 1.00 52.03 308 THR A O 1
ATOM 2461 N N . SER A 1 309 ? 19.675 -11.770 -30.361 1.00 51.50 309 SER A N 1
ATOM 2462 C CA . SER A 1 309 ? 19.077 -10.784 -31.279 1.00 51.50 309 SER A CA 1
ATOM 2463 C C . SER A 1 309 ? 17.580 -10.538 -31.038 1.00 51.50 309 SER A C 1
ATOM 2465 O O . SER A 1 309 ? 17.091 -9.457 -31.376 1.00 51.50 309 SER A O 1
ATOM 2467 N N . LYS A 1 310 ? 16.833 -11.529 -30.538 1.00 57.19 310 LYS A N 1
ATOM 2468 C CA . LYS A 1 310 ? 15.408 -11.404 -30.192 1.00 57.19 310 LYS A CA 1
ATOM 2469 C C . LYS A 1 310 ? 15.237 -10.901 -28.763 1.00 57.19 310 LYS A C 1
ATOM 2471 O O . LYS A 1 310 ? 14.438 -9.998 -28.553 1.00 57.19 310 LYS A O 1
ATOM 2476 N N . GLU A 1 311 ? 16.042 -11.395 -27.832 1.00 59.69 311 GLU A N 1
ATOM 2477 C CA . GLU A 1 311 ? 16.131 -10.929 -26.447 1.00 59.69 311 GLU A CA 1
ATOM 2478 C C . GLU A 1 311 ? 16.576 -9.475 -26.374 1.00 59.69 311 GLU A C 1
ATOM 2480 O O . GLU A 1 311 ? 15.988 -8.727 -25.614 1.00 59.69 311 GLU A O 1
ATOM 2485 N N . ARG A 1 312 ? 17.506 -9.007 -27.220 1.00 63.81 312 ARG A N 1
ATOM 2486 C CA . ARG A 1 312 ? 17.847 -7.574 -27.267 1.00 63.81 312 ARG A CA 1
ATOM 2487 C C . ARG A 1 312 ? 16.661 -6.702 -27.688 1.00 63.81 312 ARG A C 1
ATOM 2489 O O . ARG A 1 312 ? 16.482 -5.625 -27.137 1.00 63.81 312 ARG A O 1
ATOM 2496 N N . ARG A 1 313 ? 15.817 -7.171 -28.617 1.00 64.88 313 ARG A N 1
ATOM 2497 C CA . ARG A 1 313 ? 14.584 -6.460 -29.009 1.00 64.88 313 ARG A CA 1
ATOM 2498 C C . ARG A 1 313 ? 13.490 -6.559 -27.943 1.00 64.88 313 ARG A C 1
ATOM 2500 O O . ARG A 1 313 ? 12.712 -5.623 -27.803 1.00 64.88 313 ARG A O 1
ATOM 2507 N N . LEU A 1 314 ? 13.435 -7.670 -27.208 1.00 70.44 314 LEU A N 1
ATOM 2508 C CA . LEU A 1 314 ? 12.518 -7.873 -26.087 1.00 70.44 314 LEU A CA 1
ATOM 2509 C C . LEU A 1 314 ? 12.921 -7.014 -24.879 1.00 70.44 314 LEU A C 1
ATOM 2511 O O . LEU A 1 314 ? 12.069 -6.348 -24.316 1.00 70.44 314 LEU A O 1
ATOM 2515 N N . LEU A 1 315 ? 14.213 -6.947 -24.554 1.00 68.19 315 LEU A N 1
ATOM 2516 C CA . LEU A 1 315 ? 14.788 -6.081 -23.524 1.00 68.19 315 LEU A CA 1
ATOM 2517 C C . LEU A 1 315 ? 14.622 -4.607 -23.889 1.00 68.19 315 LEU A C 1
ATOM 2519 O O . LEU A 1 315 ? 14.229 -3.821 -23.044 1.00 68.19 315 LEU A O 1
ATOM 2523 N N . GLU A 1 316 ? 14.833 -4.211 -25.149 1.00 69.38 316 GLU A N 1
ATOM 2524 C CA . GLU A 1 316 ? 14.525 -2.843 -25.595 1.00 69.38 316 GLU A CA 1
ATOM 2525 C C . GLU A 1 316 ? 13.023 -2.514 -25.490 1.00 69.38 316 GLU A C 1
ATOM 2527 O O . GLU A 1 316 ? 12.670 -1.361 -25.243 1.00 69.38 316 GLU A O 1
ATOM 2532 N N . ALA A 1 317 ? 12.132 -3.499 -25.654 1.00 69.56 317 ALA A N 1
ATOM 2533 C CA . ALA A 1 317 ? 10.696 -3.324 -25.435 1.00 69.56 317 ALA A CA 1
ATOM 2534 C C . ALA A 1 317 ? 10.341 -3.262 -23.937 1.00 69.56 317 ALA A C 1
ATOM 2536 O O . ALA A 1 317 ? 9.600 -2.369 -23.539 1.00 69.56 317 ALA A O 1
ATOM 2537 N N . GLN A 1 318 ? 10.932 -4.125 -23.107 1.00 73.44 318 GLN A N 1
ATOM 2538 C CA . GLN A 1 318 ? 10.767 -4.132 -21.651 1.00 73.44 318 GLN A CA 1
ATOM 2539 C C . GLN A 1 318 ? 11.349 -2.877 -20.996 1.00 73.44 318 GLN A C 1
ATOM 2541 O O . GLN A 1 318 ? 10.742 -2.346 -20.080 1.00 73.44 318 GLN A O 1
ATOM 2546 N N . ILE A 1 319 ? 12.469 -2.339 -21.488 1.00 72.56 319 ILE A N 1
ATOM 2547 C CA . ILE A 1 319 ? 13.025 -1.059 -21.021 1.00 72.56 319 ILE A CA 1
ATOM 2548 C C . ILE A 1 319 ? 12.052 0.084 -21.330 1.00 72.56 319 ILE A C 1
ATOM 2550 O O . ILE A 1 319 ? 11.832 0.941 -20.479 1.00 72.56 319 ILE A O 1
ATOM 2554 N N . ARG A 1 320 ? 11.418 0.095 -22.512 1.00 71.94 320 ARG A N 1
ATOM 2555 C CA . ARG A 1 320 ? 10.387 1.099 -22.837 1.00 71.94 320 ARG A CA 1
ATOM 2556 C C . ARG A 1 320 ? 9.130 0.935 -21.984 1.00 71.94 320 ARG A C 1
ATOM 2558 O O . ARG A 1 320 ? 8.528 1.935 -21.607 1.00 71.94 320 ARG A O 1
ATOM 2565 N N . GLU A 1 321 ? 8.744 -0.297 -21.674 1.00 75.25 321 GLU A N 1
ATOM 2566 C CA . GLU A 1 321 ? 7.607 -0.598 -20.801 1.00 75.25 321 GLU A CA 1
ATOM 2567 C C . GLU A 1 321 ? 7.893 -0.211 -19.344 1.00 75.25 321 GLU A C 1
ATOM 2569 O O . GLU A 1 321 ? 7.068 0.452 -18.727 1.00 75.25 321 GLU A O 1
ATOM 2574 N N . LEU A 1 322 ? 9.092 -0.492 -18.828 1.00 72.25 322 LEU A N 1
ATOM 2575 C CA . LEU A 1 322 ? 9.552 -0.041 -17.512 1.00 72.25 322 LEU A CA 1
ATOM 2576 C C . LEU A 1 322 ? 9.651 1.487 -17.435 1.00 72.25 322 LEU A C 1
ATOM 2578 O O . LEU A 1 322 ? 9.264 2.068 -16.429 1.00 72.25 322 LEU A O 1
ATOM 2582 N N . GLN A 1 323 ? 10.088 2.163 -18.502 1.00 75.25 323 GLN A N 1
ATOM 2583 C CA . GLN A 1 323 ? 10.063 3.629 -18.578 1.00 75.25 323 GLN A CA 1
ATOM 2584 C C . GLN A 1 323 ? 8.628 4.182 -18.572 1.00 75.25 323 GLN A C 1
ATOM 2586 O O . GLN A 1 323 ? 8.362 5.195 -17.925 1.00 75.25 323 GLN A O 1
ATOM 2591 N N . GLN A 1 324 ? 7.680 3.517 -19.241 1.00 73.19 324 GLN A N 1
ATOM 2592 C CA . GLN A 1 324 ? 6.258 3.872 -19.162 1.00 73.19 324 GLN A CA 1
ATOM 2593 C C . GLN A 1 324 ? 5.669 3.599 -17.771 1.00 73.19 324 GLN A C 1
ATOM 2595 O O . GLN A 1 324 ? 4.916 4.427 -17.263 1.00 73.19 324 GLN A O 1
ATOM 2600 N N . GLN A 1 325 ? 6.043 2.492 -17.128 1.00 72.19 325 GLN A N 1
ATOM 2601 C CA . GLN A 1 325 ? 5.632 2.165 -15.763 1.00 72.19 325 GLN A CA 1
ATOM 2602 C C . GLN A 1 325 ? 6.224 3.140 -14.741 1.00 72.19 325 GLN A C 1
ATOM 2604 O O . GLN A 1 325 ? 5.505 3.561 -13.845 1.00 72.19 325 GLN A O 1
ATOM 2609 N N . GLN A 1 326 ? 7.476 3.580 -14.898 1.00 72.50 326 GLN A N 1
ATOM 2610 C CA . GLN A 1 326 ? 8.073 4.627 -14.062 1.00 72.50 326 GLN A CA 1
ATOM 2611 C C . GLN A 1 326 ? 7.336 5.959 -14.219 1.00 72.50 326 GLN A C 1
ATOM 2613 O O . GLN A 1 326 ? 7.027 6.601 -13.220 1.00 72.50 326 GLN A O 1
ATOM 2618 N N . LEU A 1 327 ? 6.982 6.357 -15.446 1.00 72.56 327 LEU A N 1
ATOM 2619 C CA . LEU A 1 327 ? 6.168 7.557 -15.676 1.00 72.56 327 LEU A CA 1
ATOM 2620 C C . LEU A 1 327 ? 4.765 7.433 -15.056 1.00 72.56 327 LEU A C 1
ATOM 2622 O O . LEU A 1 327 ? 4.264 8.403 -14.489 1.00 72.56 327 LEU A O 1
ATOM 2626 N N . ALA A 1 328 ? 4.155 6.247 -15.109 1.00 67.38 328 ALA A N 1
ATOM 2627 C CA . ALA A 1 328 ? 2.886 5.968 -14.439 1.00 67.38 328 ALA A CA 1
ATOM 2628 C C . ALA A 1 328 ? 3.021 5.962 -12.904 1.00 67.38 328 ALA A C 1
ATOM 2630 O O . ALA A 1 328 ? 2.136 6.461 -12.216 1.00 67.38 328 ALA A O 1
ATOM 2631 N N . HIS A 1 329 ? 4.137 5.467 -12.363 1.00 66.69 329 HIS A N 1
ATOM 2632 C CA . HIS A 1 329 ? 4.423 5.477 -10.928 1.00 66.69 329 HIS A CA 1
ATOM 2633 C C . HIS A 1 329 ? 4.633 6.904 -10.412 1.00 66.69 329 HIS A C 1
ATOM 2635 O O . HIS A 1 329 ? 4.081 7.265 -9.381 1.00 66.69 329 HIS A O 1
ATOM 2641 N N . VAL A 1 330 ? 5.335 7.757 -11.168 1.00 71.38 330 VAL A N 1
ATOM 2642 C CA . VAL A 1 330 ? 5.472 9.190 -10.848 1.00 71.38 330 VAL A CA 1
ATOM 2643 C C . VAL A 1 330 ? 4.116 9.908 -10.893 1.00 71.38 330 VAL A C 1
ATOM 2645 O O . VAL A 1 330 ? 3.857 10.778 -10.062 1.00 71.38 330 VAL A O 1
ATOM 2648 N N . ALA A 1 331 ? 3.224 9.540 -11.820 1.00 67.75 331 ALA A N 1
ATOM 2649 C CA . ALA A 1 331 ? 1.861 10.074 -11.854 1.00 67.75 331 ALA A CA 1
ATOM 2650 C C . ALA A 1 331 ? 1.032 9.621 -10.634 1.00 67.75 331 ALA A C 1
ATOM 2652 O O . ALA A 1 331 ? 0.404 10.454 -9.982 1.00 67.75 331 ALA A O 1
ATOM 2653 N N . LEU A 1 332 ? 1.106 8.336 -10.272 1.00 68.12 332 LEU A N 1
ATOM 2654 C CA . LEU A 1 332 ? 0.453 7.774 -9.084 1.00 68.12 332 LEU A CA 1
ATOM 2655 C C . LEU A 1 332 ? 1.012 8.348 -7.776 1.00 68.12 332 LEU A C 1
ATOM 2657 O O . LEU A 1 332 ? 0.252 8.582 -6.847 1.00 68.12 332 LEU A O 1
ATOM 2661 N N . GLU A 1 333 ? 2.312 8.631 -7.688 1.00 67.69 333 GLU A N 1
ATOM 2662 C CA . GLU A 1 333 ? 2.917 9.327 -6.545 1.00 67.69 333 GLU A CA 1
ATOM 2663 C C . GLU A 1 333 ? 2.415 10.770 -6.411 1.00 67.69 333 GLU A C 1
ATOM 2665 O O . GLU A 1 333 ? 2.293 11.280 -5.294 1.00 67.69 333 GLU A O 1
ATOM 2670 N N . GLY A 1 334 ? 2.099 11.424 -7.532 1.00 71.56 334 GLY A N 1
ATOM 2671 C CA . GLY A 1 334 ? 1.409 12.712 -7.552 1.00 71.56 334 GLY A CA 1
ATOM 2672 C C . GLY A 1 334 ? 0.012 12.621 -6.936 1.00 71.56 334 GLY A C 1
ATOM 2673 O O . GLY A 1 334 ? -0.302 13.391 -6.027 1.00 71.56 334 GLY A O 1
ATOM 2674 N N . GLU A 1 335 ? -0.782 11.635 -7.360 1.00 69.62 335 GLU A N 1
ATOM 2675 C CA . GLU A 1 335 ? -2.128 11.377 -6.825 1.00 69.62 335 GLU A CA 1
ATOM 2676 C C . GLU A 1 335 ? -2.089 10.965 -5.341 1.00 69.62 335 GLU A C 1
ATOM 2678 O O . GLU A 1 335 ? -2.823 11.515 -4.524 1.00 69.62 335 GLU A O 1
ATOM 2683 N N . LEU A 1 336 ? -1.158 10.091 -4.944 1.00 66.00 336 LEU A N 1
ATOM 2684 C CA . LEU A 1 336 ? -0.943 9.687 -3.549 1.00 66.00 336 LEU A CA 1
ATOM 2685 C C . LEU A 1 336 ? -0.499 10.851 -2.659 1.00 66.00 336 LEU A C 1
ATOM 2687 O O . LEU A 1 336 ? -0.876 10.900 -1.489 1.00 66.00 336 LEU A O 1
ATOM 2691 N N . ARG A 1 337 ? 0.287 11.805 -3.175 1.00 70.06 337 ARG A N 1
ATOM 2692 C CA . ARG A 1 337 ? 0.636 13.032 -2.438 1.00 70.06 337 ARG A CA 1
ATOM 2693 C C . ARG A 1 337 ? -0.566 13.952 -2.255 1.00 70.06 337 ARG A C 1
ATOM 2695 O O . ARG A 1 337 ? -0.684 14.556 -1.187 1.00 70.06 337 ARG A O 1
ATOM 2702 N N . GLU A 1 338 ? -1.455 14.049 -3.241 1.00 69.69 338 GLU A N 1
ATOM 2703 C CA . GLU A 1 338 ? -2.718 14.781 -3.099 1.00 69.69 338 GLU A CA 1
ATOM 2704 C C . GLU A 1 338 ? -3.661 14.092 -2.102 1.00 69.69 338 GLU A C 1
ATOM 2706 O O . GLU A 1 338 ? -4.198 14.760 -1.214 1.00 69.69 338 GLU A O 1
ATOM 2711 N N . GLU A 1 339 ? -3.785 12.763 -2.150 1.00 67.00 339 GLU A N 1
ATOM 2712 C CA . GLU A 1 339 ? -4.571 11.986 -1.184 1.00 67.00 339 GLU A CA 1
ATOM 2713 C C . GLU A 1 339 ? -3.987 12.049 0.234 1.00 67.00 339 GLU A C 1
ATOM 2715 O O . GLU A 1 339 ? -4.736 12.230 1.193 1.00 67.00 339 GLU A O 1
ATOM 2720 N N . LEU A 1 340 ? -2.660 11.994 0.401 1.00 64.19 340 LEU A N 1
ATOM 2721 C CA . LEU A 1 340 ? -1.990 12.206 1.692 1.00 64.19 340 LEU A CA 1
ATOM 2722 C C . LEU A 1 340 ? -2.166 13.641 2.201 1.00 64.19 340 LEU A C 1
ATOM 2724 O O . LEU A 1 340 ? -2.312 13.853 3.407 1.00 64.19 340 LEU A O 1
ATOM 2728 N N . GLY A 1 341 ? -2.185 14.628 1.302 1.00 68.56 341 GLY A N 1
ATOM 2729 C CA . GLY A 1 341 ? -2.526 16.014 1.617 1.00 68.56 341 GLY A CA 1
ATOM 2730 C C . GLY A 1 341 ? -3.962 16.148 2.130 1.00 68.56 341 GLY A C 1
ATOM 2731 O O . GLY A 1 341 ? -4.192 16.768 3.173 1.00 68.56 341 GLY A O 1
ATOM 2732 N N . ALA A 1 342 ? -4.917 15.499 1.461 1.00 65.94 342 ALA A N 1
ATOM 2733 C CA . ALA A 1 342 ? -6.320 15.449 1.864 1.00 65.94 342 ALA A CA 1
ATOM 2734 C C . ALA A 1 342 ? -6.529 14.660 3.171 1.00 65.94 342 ALA A C 1
ATOM 2736 O O . ALA A 1 342 ? -7.285 15.089 4.043 1.00 65.94 342 ALA A O 1
ATOM 2737 N N . ALA A 1 343 ? -5.815 13.549 3.363 1.00 60.50 343 ALA A N 1
ATOM 2738 C CA . ALA A 1 343 ? -5.846 12.750 4.584 1.00 60.50 343 ALA A CA 1
ATOM 2739 C C . ALA A 1 343 ? -5.249 13.510 5.776 1.00 60.50 343 ALA A C 1
ATOM 2741 O O . ALA A 1 343 ? -5.824 13.480 6.863 1.00 60.50 343 ALA A O 1
ATOM 2742 N N . ARG A 1 344 ? -4.156 14.266 5.584 1.00 68.81 344 ARG A N 1
ATOM 2743 C CA . ARG A 1 344 ? -3.623 15.184 6.608 1.00 68.81 344 ARG A CA 1
ATOM 2744 C C . ARG A 1 344 ? -4.605 16.299 6.943 1.00 68.81 344 ARG A C 1
ATOM 2746 O O . ARG A 1 344 ? -4.785 16.593 8.122 1.00 68.81 344 ARG A O 1
ATOM 2753 N N . ALA A 1 345 ? -5.260 16.892 5.946 1.00 64.88 345 ALA A N 1
ATOM 2754 C CA . ALA A 1 345 ? -6.285 17.909 6.174 1.00 64.88 345 ALA A CA 1
ATOM 2755 C C . ALA A 1 345 ? -7.482 17.344 6.964 1.00 64.88 345 ALA A C 1
ATOM 2757 O O . ALA A 1 345 ? -7.939 17.968 7.921 1.00 64.88 345 ALA A O 1
ATOM 2758 N N . ASN A 1 346 ? -7.925 16.125 6.642 1.00 63.84 346 ASN A N 1
ATOM 2759 C CA . ASN A 1 346 ? -8.972 15.422 7.384 1.00 63.84 346 ASN A CA 1
ATOM 2760 C C . ASN A 1 346 ? -8.527 15.025 8.798 1.00 63.84 346 ASN A C 1
ATOM 2762 O O . ASN A 1 346 ? -9.303 15.175 9.736 1.00 63.84 346 ASN A O 1
ATOM 2766 N N . CYS A 1 347 ? -7.283 14.583 8.989 1.00 60.12 347 CYS A N 1
ATOM 2767 C CA . CYS A 1 347 ? -6.735 14.273 10.310 1.00 60.12 347 CYS A CA 1
ATOM 2768 C C . CYS A 1 347 ? -6.672 15.525 11.195 1.00 60.12 347 CYS A C 1
ATOM 2770 O O . CYS A 1 347 ? -7.078 15.479 12.352 1.00 60.12 347 CYS A O 1
ATOM 2772 N N . MET A 1 348 ? -6.253 16.664 10.637 1.00 66.75 348 MET A N 1
ATOM 2773 C CA . MET A 1 348 ? -6.263 17.959 11.327 1.00 66.75 348 MET A CA 1
ATOM 2774 C C . MET A 1 348 ? -7.691 18.410 11.667 1.00 66.75 348 MET A C 1
ATOM 2776 O O . MET A 1 348 ? -7.924 18.939 12.750 1.00 66.75 348 MET A O 1
ATOM 2780 N N . ALA A 1 349 ? -8.668 18.160 10.788 1.00 62.66 349 ALA A N 1
ATOM 2781 C CA . ALA A 1 349 ? -10.078 18.450 11.052 1.00 62.66 349 ALA A CA 1
ATOM 2782 C C . ALA A 1 349 ? -10.675 17.539 12.142 1.00 62.66 349 ALA A C 1
ATOM 2784 O O . ALA A 1 349 ? -11.422 18.008 12.999 1.00 62.66 349 ALA A O 1
ATOM 2785 N N . VAL A 1 350 ? -10.321 16.250 12.159 1.00 66.12 350 VAL A N 1
ATOM 2786 C CA . VAL A 1 350 ? -10.712 15.307 13.221 1.00 66.12 350 VAL A CA 1
ATOM 2787 C C . VAL A 1 350 ? -10.059 15.686 14.548 1.00 66.12 350 VAL A C 1
ATOM 2789 O O . VAL A 1 350 ? -10.734 15.675 15.571 1.00 66.12 350 VAL A O 1
ATOM 2792 N N . GLN A 1 351 ? -8.792 16.099 14.538 1.00 62.00 351 GLN A N 1
ATOM 2793 C CA . GLN A 1 351 ? -8.082 16.567 15.727 1.00 62.00 351 GLN A CA 1
ATOM 2794 C C . GLN A 1 351 ? -8.672 17.880 16.267 1.00 62.00 351 GLN A C 1
ATOM 2796 O O . GLN A 1 351 ? -8.867 18.010 17.472 1.00 62.00 351 GLN A O 1
ATOM 2801 N N . ALA A 1 352 ? -9.050 18.819 15.394 1.00 60.94 352 ALA A N 1
ATOM 2802 C CA . ALA A 1 352 ? -9.766 20.035 15.784 1.00 60.94 352 ALA A CA 1
ATOM 2803 C C . ALA A 1 352 ? -11.156 19.727 16.371 1.00 60.94 352 ALA A C 1
ATOM 2805 O O . ALA A 1 352 ? -11.551 20.322 17.371 1.00 60.94 352 ALA A O 1
ATOM 2806 N N . ASN A 1 353 ? -11.877 18.755 15.803 1.00 60.72 353 ASN A N 1
ATOM 2807 C CA . ASN A 1 353 ? -13.158 18.291 16.340 1.00 60.72 353 ASN A CA 1
ATOM 2808 C C . ASN A 1 353 ? -13.007 17.525 17.664 1.00 60.72 353 ASN A C 1
ATOM 2810 O O . ASN A 1 353 ? -13.895 17.620 18.506 1.00 60.72 353 ASN A O 1
ATOM 2814 N N . ALA A 1 354 ? -11.903 16.799 17.864 1.00 53.09 354 ALA A N 1
ATOM 2815 C CA . ALA A 1 354 ? -11.586 16.112 19.114 1.00 53.09 354 ALA A CA 1
ATOM 2816 C C . ALA A 1 354 ? -11.253 17.109 20.234 1.00 53.09 354 ALA A C 1
ATOM 2818 O O . ALA A 1 354 ? -11.812 16.994 21.319 1.00 53.09 354 ALA A O 1
ATOM 2819 N N . MET A 1 355 ? -10.460 18.151 19.953 1.00 64.00 355 MET A N 1
ATOM 2820 C CA . MET A 1 355 ? -10.215 19.226 20.928 1.00 64.00 355 MET A CA 1
ATOM 2821 C C . MET A 1 355 ? -11.495 20.019 21.240 1.00 64.00 355 MET A C 1
ATOM 2823 O O . MET A 1 355 ? -11.764 20.332 22.395 1.00 64.00 355 MET A O 1
ATOM 2827 N N . ALA A 1 356 ? -12.353 20.259 20.241 1.00 58.38 356 ALA A N 1
ATOM 2828 C CA . ALA A 1 356 ? -13.671 20.865 20.455 1.00 58.38 356 ALA A CA 1
ATOM 2829 C C . ALA A 1 356 ? -14.669 19.936 21.183 1.00 58.38 356 ALA A C 1
ATOM 2831 O O . ALA A 1 356 ? -15.693 20.404 21.685 1.00 58.38 356 ALA A O 1
ATOM 2832 N N . ALA A 1 357 ? -14.419 18.623 21.213 1.00 52.56 357 ALA A N 1
ATOM 2833 C CA . ALA A 1 357 ? -15.185 17.656 21.997 1.00 52.56 357 ALA A CA 1
ATOM 2834 C C . ALA A 1 357 ? -14.661 17.554 23.439 1.00 52.56 357 ALA A C 1
ATOM 2836 O O . ALA A 1 357 ? -15.470 17.400 24.349 1.00 52.56 357 ALA A O 1
ATOM 2837 N N . GLU A 1 358 ? -13.353 17.719 23.662 1.00 53.19 358 GLU A N 1
ATOM 2838 C CA . GLU A 1 358 ? -12.762 17.868 25.000 1.00 53.19 358 GLU A CA 1
ATOM 2839 C C . GLU A 1 358 ? -13.219 19.162 25.691 1.00 53.19 358 GLU A C 1
ATOM 2841 O O . GLU A 1 358 ? -13.582 19.116 26.865 1.00 53.19 358 GLU A O 1
ATOM 2846 N N . GLU A 1 359 ? -13.331 20.286 24.970 1.00 54.34 359 GLU A N 1
ATOM 2847 C CA . GLU A 1 359 ? -13.947 21.512 25.514 1.00 54.34 359 GLU A CA 1
ATOM 2848 C C . GLU A 1 359 ? -15.406 21.281 25.949 1.00 54.34 359 GLU A C 1
ATOM 2850 O O . GLU A 1 359 ? -15.812 21.728 27.020 1.00 54.34 359 GLU A O 1
ATOM 2855 N N . ARG A 1 360 ? -16.186 20.498 25.187 1.00 56.25 360 ARG A N 1
ATOM 2856 C CA . ARG A 1 360 ? -17.562 20.128 25.574 1.00 56.25 360 ARG A CA 1
ATOM 2857 C C . ARG A 1 360 ? -17.609 19.133 26.734 1.00 56.25 360 ARG A C 1
ATOM 2859 O O . ARG A 1 360 ? -18.577 19.141 27.488 1.00 56.25 360 ARG A O 1
ATOM 2866 N N . ALA A 1 361 ? -16.603 18.273 26.888 1.00 49.03 361 ALA A N 1
ATOM 2867 C CA . ALA A 1 361 ? -16.510 17.352 28.019 1.00 49.03 361 ALA A CA 1
ATOM 2868 C C . ALA A 1 361 ? -16.259 18.104 29.339 1.00 49.03 361 ALA A C 1
ATOM 2870 O O . ALA A 1 361 ? -16.862 17.751 30.352 1.00 49.03 361 ALA A O 1
ATOM 2871 N N . GLY A 1 362 ? -15.477 19.192 29.305 1.00 49.06 362 GLY A N 1
ATOM 2872 C CA . GLY A 1 362 ? -15.321 20.110 30.440 1.00 49.06 362 GLY A CA 1
ATOM 2873 C C . GLY A 1 362 ? -16.634 20.794 30.849 1.00 49.06 362 GLY A C 1
ATOM 2874 O O . GLY A 1 362 ? -16.939 20.894 32.039 1.00 49.06 362 GLY A O 1
ATOM 2875 N N . ASP A 1 363 ? -17.471 21.172 29.877 1.00 49.25 363 ASP A N 1
ATOM 2876 C CA . ASP A 1 363 ? -18.814 21.716 30.140 1.00 49.25 363 ASP A CA 1
ATOM 2877 C C . ASP A 1 363 ? -19.771 20.669 30.745 1.00 49.25 363 ASP A C 1
ATOM 2879 O O . ASP A 1 363 ? -20.617 20.999 31.584 1.00 49.25 363 ASP A O 1
ATOM 2883 N N . PHE A 1 364 ? -19.628 19.393 30.364 1.00 49.12 364 PHE A N 1
ATOM 2884 C CA . PHE A 1 364 ? -20.394 18.286 30.945 1.00 49.12 364 PHE A CA 1
ATOM 2885 C C . PHE A 1 364 ? -19.971 17.966 32.383 1.00 49.12 364 PHE A C 1
ATOM 2887 O O . PHE A 1 364 ? -20.846 17.707 33.208 1.00 49.12 364 PHE A O 1
ATOM 2894 N N . GLU A 1 365 ? -18.678 18.024 32.714 1.00 50.53 365 GLU A N 1
ATOM 2895 C CA . GLU A 1 365 ? -18.191 17.877 34.096 1.00 50.53 365 GLU A CA 1
ATOM 2896 C C . GLU A 1 365 ? -18.685 19.018 34.996 1.00 50.53 365 GLU A C 1
ATOM 2898 O O . GLU A 1 365 ? -19.195 18.754 36.088 1.00 50.53 365 GLU A O 1
ATOM 2903 N N . ALA A 1 366 ? -18.674 20.261 34.503 1.00 52.91 366 ALA A N 1
ATOM 2904 C CA . ALA A 1 366 ? -19.239 21.409 35.215 1.00 52.91 366 ALA A CA 1
ATOM 2905 C C . ALA A 1 366 ? -20.766 21.288 35.418 1.00 52.91 366 ALA A C 1
ATOM 2907 O O . ALA A 1 366 ? -21.291 21.639 36.479 1.00 52.91 366 ALA A O 1
ATOM 2908 N N . GLN A 1 367 ? -21.502 20.739 34.442 1.00 51.56 367 GLN A N 1
ATOM 2909 C CA . GLN A 1 367 ? -22.929 20.417 34.595 1.00 51.56 367 GLN A CA 1
ATOM 2910 C C . GLN A 1 367 ? -23.180 19.255 35.566 1.00 51.56 367 GLN A C 1
ATOM 2912 O O . GLN A 1 367 ? -24.190 19.257 36.280 1.00 51.56 367 GLN A O 1
ATOM 2917 N N . LEU A 1 368 ? -22.284 18.269 35.628 1.00 52.69 368 LEU A N 1
ATOM 2918 C CA . LEU A 1 368 ? -22.396 17.138 36.548 1.00 52.69 368 LEU A CA 1
ATOM 2919 C C . LEU A 1 368 ? -22.125 17.567 37.999 1.00 52.69 368 LEU A C 1
ATOM 2921 O O . LEU A 1 368 ? -22.854 17.155 38.901 1.00 52.69 368 LEU A O 1
ATOM 2925 N N . GLU A 1 369 ? -21.149 18.447 38.231 1.00 54.81 369 GLU A N 1
ATOM 2926 C CA . GLU A 1 369 ? -20.918 19.074 39.540 1.00 54.81 369 GLU A CA 1
ATOM 2927 C C . GLU A 1 369 ? -22.076 19.993 39.948 1.00 54.81 369 GLU A C 1
ATOM 2929 O O . GLU A 1 369 ? -22.548 19.927 41.087 1.00 54.81 369 GLU A O 1
ATOM 2934 N N . ALA A 1 370 ? -22.613 20.793 39.020 1.00 54.88 370 ALA A N 1
ATOM 2935 C CA . ALA A 1 370 ? -23.770 21.648 39.288 1.00 54.88 370 ALA A CA 1
ATOM 2936 C C . ALA A 1 370 ? -25.030 20.834 39.636 1.00 54.88 370 ALA A C 1
ATOM 2938 O O . ALA A 1 370 ? -25.785 21.203 40.538 1.00 54.88 370 ALA A O 1
ATOM 2939 N N . THR A 1 371 ? -25.251 19.697 38.970 1.00 56.56 371 THR A N 1
ATOM 2940 C CA . THR A 1 371 ? -26.391 18.811 39.256 1.00 56.56 371 THR A CA 1
ATOM 2941 C C . THR A 1 371 ? -26.206 18.000 40.536 1.00 56.56 371 THR A C 1
ATOM 2943 O O . THR A 1 371 ? -27.184 17.798 41.254 1.00 56.56 371 THR A O 1
ATOM 2946 N N . GLN A 1 372 ? -24.983 17.586 40.884 1.00 55.75 372 GLN A N 1
ATOM 2947 C CA . GLN A 1 372 ? -24.699 16.961 42.181 1.00 55.75 372 GLN A CA 1
ATOM 2948 C C . GLN A 1 372 ? -24.884 17.952 43.337 1.00 55.75 372 GLN A C 1
ATOM 2950 O O . GLN A 1 372 ? -25.548 17.619 44.318 1.00 55.75 372 GLN A O 1
ATOM 2955 N N . SER A 1 373 ? -24.395 19.184 43.185 1.00 55.19 373 SER A N 1
ATOM 2956 C CA . SER A 1 373 ? -24.597 20.277 44.144 1.00 55.19 373 SER A CA 1
ATOM 2957 C C . SER A 1 373 ? -26.086 20.601 44.345 1.00 55.19 373 SER A C 1
ATOM 2959 O O . SER A 1 373 ? -26.562 20.673 45.479 1.00 55.19 373 SER A O 1
ATOM 2961 N N . ALA A 1 374 ? -26.866 20.675 43.260 1.00 53.47 374 ALA A N 1
ATOM 2962 C CA . ALA A 1 374 ? -28.312 20.895 43.330 1.00 53.47 374 ALA A CA 1
ATOM 2963 C C . ALA A 1 374 ? -29.072 19.738 44.011 1.00 53.47 374 ALA A C 1
ATOM 2965 O O . ALA A 1 374 ? -30.052 19.973 44.718 1.00 53.47 374 ALA A O 1
ATOM 2966 N N . ASN A 1 375 ? -28.620 18.491 43.841 1.00 54.09 375 ASN A N 1
ATOM 2967 C CA . ASN A 1 375 ? -29.243 17.320 44.470 1.00 54.09 375 ASN A CA 1
ATOM 2968 C C . ASN A 1 375 ? -28.957 17.246 45.979 1.00 54.09 375 ASN A C 1
ATOM 2970 O O . ASN A 1 375 ? -29.837 16.885 46.761 1.00 54.09 375 ASN A O 1
ATOM 2974 N N . VAL A 1 376 ? -27.740 17.621 46.394 1.00 58.25 376 VAL A N 1
ATOM 2975 C CA . VAL A 1 376 ? -27.382 17.754 47.815 1.00 58.25 376 VAL A CA 1
ATOM 2976 C C . VAL A 1 376 ? -28.221 18.858 48.463 1.00 58.25 376 VAL A C 1
ATOM 2978 O O . VAL A 1 376 ? -28.861 18.606 49.481 1.00 58.25 376 VAL A O 1
ATOM 2981 N N . ALA A 1 377 ? -28.341 20.021 47.814 1.00 54.72 377 ALA A N 1
ATOM 2982 C CA . ALA A 1 377 ? -29.168 21.124 48.304 1.00 54.72 377 ALA A CA 1
ATOM 2983 C C . ALA A 1 377 ? -30.659 20.746 48.433 1.00 54.72 377 ALA A C 1
ATOM 2985 O O . ALA A 1 377 ? -31.286 21.052 49.445 1.00 54.72 377 ALA A O 1
ATOM 2986 N N . ALA A 1 378 ? -31.223 20.024 47.458 1.00 56.78 378 ALA A N 1
ATOM 2987 C CA . ALA A 1 378 ? -32.614 19.566 47.509 1.00 56.78 378 ALA A CA 1
ATOM 2988 C C . ALA A 1 378 ? -32.863 18.517 48.614 1.00 56.78 378 ALA A C 1
ATOM 2990 O O . ALA A 1 378 ? -33.926 18.515 49.240 1.00 56.78 378 ALA A O 1
ATOM 2991 N N . ARG A 1 379 ? -31.888 17.635 48.886 1.00 56.69 379 ARG A N 1
ATOM 2992 C CA . ARG A 1 379 ? -31.953 16.674 50.002 1.00 56.69 379 ARG A CA 1
ATOM 2993 C C . ARG A 1 379 ? -31.906 17.365 51.359 1.00 56.69 379 ARG A C 1
ATOM 2995 O O . ARG A 1 379 ? -32.682 16.997 52.243 1.00 56.69 379 ARG A O 1
ATOM 3002 N N . ASP A 1 380 ? -31.043 18.361 51.509 1.00 60.88 380 ASP A N 1
ATOM 3003 C CA . ASP A 1 380 ? -30.934 19.127 52.749 1.00 60.88 380 ASP A CA 1
ATOM 3004 C C . ASP A 1 380 ? -32.212 19.934 53.015 1.00 60.88 380 ASP A C 1
ATOM 3006 O O . ASP A 1 380 ? -32.717 19.948 54.138 1.00 60.88 380 ASP A O 1
ATOM 3010 N N . GLU A 1 381 ? -32.813 20.520 51.977 1.00 65.25 381 GLU A N 1
ATOM 3011 C CA . GLU A 1 381 ? -34.080 21.246 52.097 1.00 65.25 381 GLU A CA 1
ATOM 3012 C C . GLU A 1 381 ? -35.253 20.320 52.478 1.00 65.25 381 GLU A C 1
ATOM 3014 O O . GLU A 1 381 ? -36.082 20.669 53.325 1.00 65.25 381 GLU A O 1
ATOM 3019 N N . LEU A 1 382 ? -35.301 19.103 51.920 1.00 63.66 382 LEU A N 1
ATOM 3020 C CA . LEU A 1 382 ? -36.293 18.085 52.284 1.00 63.66 382 LEU A CA 1
ATOM 3021 C C . LEU A 1 382 ? -36.125 17.629 53.743 1.00 63.66 382 LEU A C 1
ATOM 3023 O O . LEU A 1 382 ? -37.110 17.526 54.476 1.00 63.66 382 LEU A O 1
ATOM 3027 N N . ALA A 1 383 ? -34.886 17.401 54.186 1.00 60.53 383 ALA A N 1
ATOM 3028 C CA . ALA A 1 383 ? -34.588 17.014 55.562 1.00 60.53 383 ALA A CA 1
ATOM 3029 C C . ALA A 1 383 ? -34.981 18.109 56.568 1.00 60.53 383 ALA A C 1
ATOM 3031 O O . ALA A 1 383 ? -35.503 17.802 57.642 1.00 60.53 383 ALA A O 1
ATOM 3032 N N . VAL A 1 384 ? -34.787 19.385 56.217 1.00 65.50 384 VAL A N 1
ATOM 3033 C CA . VAL A 1 384 ? -35.225 20.524 57.039 1.00 65.50 384 VAL A CA 1
ATOM 3034 C C . VAL A 1 384 ? -36.750 20.579 57.135 1.00 65.50 384 VAL A C 1
ATOM 3036 O O . VAL A 1 384 ? -37.278 20.696 58.241 1.00 65.50 384 VAL A O 1
ATOM 3039 N N . ARG A 1 385 ? -37.472 20.421 56.018 1.00 64.56 385 ARG A N 1
ATOM 3040 C CA . ARG A 1 385 ? -38.946 20.422 56.027 1.00 64.56 385 ARG A CA 1
ATOM 3041 C C . ARG A 1 385 ? -39.533 19.248 56.809 1.00 64.56 385 ARG A C 1
ATOM 3043 O O . ARG A 1 385 ? -40.518 19.432 57.516 1.00 64.56 385 ARG A O 1
ATOM 3050 N N . MET A 1 386 ? -38.918 18.065 56.745 1.00 59.38 386 MET A N 1
ATOM 3051 C CA . MET A 1 386 ? -39.349 16.921 57.559 1.00 59.38 386 MET A CA 1
ATOM 3052 C C . MET A 1 386 ? -39.134 17.159 59.056 1.00 59.38 386 MET A C 1
ATOM 3054 O O . MET A 1 386 ? -40.030 16.872 59.846 1.00 59.38 386 MET A O 1
ATOM 3058 N N . ARG A 1 387 ? -37.995 17.740 59.459 1.00 65.00 387 ARG A N 1
ATOM 3059 C CA . ARG A 1 387 ? -37.759 18.098 60.869 1.00 65.00 387 ARG A CA 1
ATOM 3060 C C . ARG A 1 387 ? -38.762 19.135 61.371 1.00 65.00 387 ARG A C 1
ATOM 3062 O O . ARG A 1 387 ? -39.279 18.972 62.469 1.00 65.00 387 ARG A O 1
ATOM 3069 N N . GLN A 1 388 ? -39.077 20.146 60.560 1.00 65.50 388 GLN A N 1
ATOM 3070 C CA . GLN A 1 388 ? -40.088 21.154 60.897 1.00 65.50 388 GLN A CA 1
ATOM 3071 C C . GLN A 1 388 ? -41.480 20.531 61.058 1.00 65.50 388 GLN A C 1
ATOM 3073 O O . GLN A 1 388 ? -42.134 20.762 62.070 1.00 65.50 388 GLN A O 1
ATOM 3078 N N . ALA A 1 389 ? -41.899 19.669 60.127 1.00 60.03 389 ALA A N 1
ATOM 3079 C CA . ALA A 1 389 ? -43.182 18.974 60.220 1.00 60.03 389 ALA A CA 1
ATOM 3080 C C . ALA A 1 389 ? -43.265 18.045 61.450 1.00 60.03 389 ALA A C 1
ATOM 3082 O O . ALA A 1 389 ? -44.299 17.978 62.113 1.00 60.03 389 ALA A O 1
ATOM 3083 N N . GLU A 1 390 ? -42.176 17.352 61.804 1.00 63.75 390 GLU A N 1
ATOM 3084 C CA . GLU A 1 390 ? -42.118 16.543 63.027 1.00 63.75 390 GLU A CA 1
ATOM 3085 C C . GLU A 1 390 ? -42.173 17.386 64.310 1.00 63.75 390 GLU A C 1
ATOM 3087 O O . GLU A 1 390 ? -42.778 16.969 65.302 1.00 63.75 390 GLU A O 1
ATOM 3092 N N . GLU A 1 391 ? -41.514 18.544 64.331 1.00 68.25 391 GLU A N 1
ATOM 3093 C CA . GLU A 1 391 ? -41.544 19.465 65.470 1.00 68.25 391 GLU A CA 1
ATOM 3094 C C . GLU A 1 391 ? -42.936 20.073 65.664 1.00 68.25 391 GLU A C 1
ATOM 3096 O O . GLU A 1 391 ? -43.430 20.100 66.794 1.00 68.25 391 GLU A O 1
ATOM 3101 N N . GLU A 1 392 ? -43.609 20.459 64.578 1.00 69.25 392 GLU A N 1
ATOM 3102 C CA . GLU A 1 392 ? -45.000 20.921 64.597 1.00 69.25 392 GLU A CA 1
ATOM 3103 C C . GLU A 1 392 ? -45.953 19.830 65.103 1.00 69.25 392 GLU A C 1
ATOM 3105 O O . GLU A 1 392 ? -46.785 20.090 65.976 1.00 69.25 392 GLU A O 1
ATOM 3110 N N . LEU A 1 393 ? -45.787 18.583 64.648 1.00 66.69 393 LEU A N 1
ATOM 3111 C CA . LEU A 1 393 ? -46.589 17.451 65.118 1.00 66.69 393 LEU A CA 1
ATOM 3112 C C . LEU A 1 393 ? -46.368 17.175 66.616 1.00 66.69 393 LEU A C 1
ATOM 3114 O O . LEU A 1 393 ? -47.318 16.926 67.364 1.00 66.69 393 LEU A O 1
ATOM 3118 N N . ARG A 1 394 ? -45.113 17.241 67.089 1.00 68.69 394 ARG A N 1
ATOM 3119 C CA . ARG A 1 394 ? -44.789 17.095 68.519 1.00 68.69 394 ARG A CA 1
ATOM 3120 C C . ARG A 1 394 ? -45.386 18.231 69.349 1.00 68.69 394 ARG A C 1
ATOM 3122 O O . ARG A 1 394 ? -45.845 17.971 70.461 1.00 68.69 394 ARG A O 1
ATOM 3129 N N . ALA A 1 395 ? -45.391 19.458 68.832 1.00 65.81 395 ALA A N 1
ATOM 3130 C CA . ALA A 1 395 ? -45.994 20.607 69.501 1.00 65.81 395 ALA A CA 1
ATOM 3131 C C . ALA A 1 395 ? -47.519 20.456 69.617 1.00 65.81 395 ALA A C 1
ATOM 3133 O O . ALA A 1 395 ? -48.054 20.583 70.717 1.00 65.81 395 ALA A O 1
ATOM 3134 N N . GLN A 1 396 ? -48.200 20.080 68.531 1.00 68.88 396 GLN A N 1
ATOM 3135 C CA . GLN A 1 396 ? -49.648 19.840 68.534 1.00 68.88 396 GLN A CA 1
ATOM 3136 C C . GLN A 1 396 ? -50.045 18.708 69.489 1.00 68.88 396 GLN A C 1
ATOM 3138 O O . GLN A 1 396 ? -51.016 18.837 70.233 1.00 68.88 396 GLN A O 1
ATOM 3143 N N . LYS A 1 397 ? -49.264 17.620 69.535 1.00 63.97 397 LYS A N 1
ATOM 3144 C CA . LYS A 1 397 ? -49.508 16.517 70.473 1.00 63.97 397 LYS A CA 1
ATOM 3145 C C . LYS A 1 397 ? -49.367 16.954 71.934 1.00 63.97 397 LYS A C 1
ATOM 3147 O O . LYS A 1 397 ? -50.227 16.621 72.743 1.00 63.97 397 LYS A O 1
ATOM 3152 N N . ARG A 1 398 ? -48.315 17.709 72.275 1.00 68.75 398 ARG A N 1
ATOM 3153 C CA . ARG A 1 398 ? -48.137 18.242 73.638 1.00 68.75 398 ARG A CA 1
ATOM 3154 C C . ARG A 1 398 ? -49.278 19.177 74.026 1.00 68.75 398 ARG A C 1
ATOM 3156 O O . ARG A 1 398 ? -49.797 19.053 75.126 1.00 68.75 398 ARG A O 1
ATOM 3163 N N . GLN A 1 399 ? -49.700 20.050 73.114 1.00 69.00 399 GLN A N 1
ATOM 3164 C CA . GLN A 1 399 ? -50.805 20.968 73.365 1.00 69.00 399 GLN A CA 1
ATOM 3165 C C . GLN A 1 399 ? -52.122 20.216 73.624 1.00 69.00 399 GLN A C 1
ATOM 3167 O O . GLN A 1 399 ? -52.805 20.503 74.603 1.00 69.00 399 GLN A O 1
ATOM 3172 N N . ALA A 1 400 ? -52.435 19.193 72.824 1.00 63.38 400 ALA A N 1
ATOM 3173 C CA . ALA A 1 400 ? -53.612 18.350 73.044 1.00 63.38 400 ALA A CA 1
ATOM 3174 C C . ALA A 1 400 ? -53.545 17.564 74.373 1.00 63.38 400 ALA A C 1
ATOM 3176 O O . ALA A 1 400 ? -54.553 17.424 75.067 1.00 63.38 400 ALA A O 1
ATOM 3177 N N . GLU A 1 401 ? -52.364 17.069 74.765 1.00 67.38 401 GLU A N 1
ATOM 3178 C CA . GLU A 1 401 ? -52.159 16.393 76.055 1.00 67.38 401 GLU A CA 1
ATOM 3179 C C . GLU A 1 401 ? -52.311 17.353 77.251 1.00 67.38 401 GLU A C 1
ATOM 3181 O O . GLU A 1 401 ? -52.899 16.982 78.271 1.00 67.38 401 GLU A O 1
ATOM 3186 N N . GLU A 1 402 ? -51.822 18.589 77.132 1.00 73.06 402 GLU A N 1
ATOM 3187 C CA . GLU A 1 402 ? -51.969 19.636 78.150 1.00 73.06 402 GLU A CA 1
ATOM 3188 C C . GLU A 1 402 ? -53.430 20.082 78.307 1.00 73.06 402 GLU A C 1
ATOM 3190 O O . GLU A 1 402 ? -53.918 20.190 79.436 1.00 73.06 402 GLU A O 1
ATOM 3195 N N . GLU A 1 403 ? -54.157 20.262 77.202 1.00 70.31 403 GLU A N 1
ATOM 3196 C CA . GLU A 1 403 ? -55.589 20.587 77.208 1.00 70.31 403 GLU A CA 1
ATOM 3197 C C . GLU A 1 403 ? -56.420 19.467 77.855 1.00 70.31 403 GLU A C 1
ATOM 3199 O O . GLU A 1 403 ? -57.279 19.736 78.701 1.00 70.31 403 GLU A O 1
ATOM 3204 N N . LEU A 1 404 ? -56.114 18.201 77.550 1.00 69.25 404 LEU A N 1
ATOM 3205 C CA . LEU A 1 404 ? -56.764 17.046 78.174 1.00 69.25 404 LEU A CA 1
ATOM 3206 C C . LEU A 1 404 ? -56.505 16.992 79.690 1.00 69.25 404 LEU A C 1
ATOM 3208 O O . LEU A 1 404 ? -57.420 16.734 80.478 1.00 69.25 404 LEU A O 1
ATOM 3212 N N . GLN A 1 405 ? -55.269 17.255 80.129 1.00 70.69 405 GLN A N 1
ATOM 3213 C CA . GLN A 1 405 ? -54.942 17.302 81.558 1.00 70.69 405 GLN A CA 1
ATOM 3214 C C . GLN A 1 405 ? -55.629 18.467 82.276 1.00 70.69 405 GLN A C 1
ATOM 3216 O O . GLN A 1 405 ? -56.075 18.295 83.413 1.00 70.69 405 GLN A O 1
ATOM 3221 N N . ALA A 1 406 ? -55.734 19.631 81.633 1.00 69.19 406 ALA A N 1
ATOM 3222 C CA . ALA A 1 406 ? -56.435 20.785 82.182 1.00 69.19 406 ALA A CA 1
ATOM 3223 C C . ALA A 1 406 ? -57.929 20.487 82.379 1.00 69.19 406 ALA A C 1
ATOM 3225 O O . ALA A 1 406 ? -58.456 20.704 83.471 1.00 69.19 406 ALA A O 1
ATOM 3226 N N . GLN A 1 407 ? -58.589 19.892 81.379 1.00 70.94 407 GLN A N 1
ATOM 3227 C CA . GLN A 1 407 ? -59.994 19.486 81.489 1.00 70.94 407 GLN A CA 1
ATOM 3228 C C . GLN A 1 407 ? -60.210 18.429 82.578 1.00 70.94 407 GLN A C 1
ATOM 3230 O O . GLN A 1 407 ? -61.186 18.502 83.326 1.00 70.94 407 GLN A O 1
ATOM 3235 N N . LYS A 1 408 ? -59.284 17.471 82.725 1.00 66.69 408 LYS A N 1
ATOM 3236 C CA . LYS A 1 408 ? -59.355 16.458 83.785 1.00 66.69 408 LYS A CA 1
ATOM 3237 C C . LYS A 1 408 ? -59.232 17.072 85.182 1.00 66.69 408 LYS A C 1
ATOM 3239 O O . LYS A 1 408 ? -60.032 16.740 86.052 1.00 66.69 408 LYS A O 1
ATOM 3244 N N . ARG A 1 409 ? -58.276 17.986 85.393 1.00 69.81 409 ARG A N 1
ATOM 3245 C CA . ARG A 1 409 ? -58.130 18.703 86.674 1.00 69.81 409 ARG A CA 1
ATOM 3246 C C . ARG A 1 409 ? -59.375 19.521 87.000 1.00 69.81 409 ARG A C 1
ATOM 3248 O O . ARG A 1 409 ? -59.869 19.438 88.117 1.00 69.81 409 ARG A O 1
ATOM 3255 N N . GLN A 1 410 ? -59.924 20.232 86.017 1.00 70.69 410 GLN A N 1
ATOM 3256 C CA . GLN A 1 410 ? -61.144 21.014 86.201 1.00 70.69 410 GLN A CA 1
ATOM 3257 C C . GLN A 1 410 ? -62.343 20.126 86.577 1.00 70.69 410 GLN A C 1
ATOM 3259 O O . GLN A 1 410 ? -63.090 20.451 87.498 1.00 70.69 410 GLN A O 1
ATOM 3264 N N . ALA A 1 411 ? -62.497 18.964 85.935 1.00 65.00 411 ALA A N 1
ATOM 3265 C CA . ALA A 1 411 ? -63.546 18.005 86.283 1.00 65.00 411 ALA A CA 1
ATOM 3266 C C . ALA A 1 411 ? -63.369 17.413 87.698 1.00 65.00 411 ALA A C 1
ATOM 3268 O O . ALA A 1 411 ? -64.351 17.238 88.421 1.00 65.00 411 ALA A O 1
ATOM 3269 N N . GLU A 1 412 ? -62.133 17.125 88.117 1.00 69.94 412 GLU A N 1
ATOM 3270 C CA . GLU A 1 412 ? -61.822 16.645 89.472 1.00 69.94 412 GLU A CA 1
ATOM 3271 C C . GLU A 1 412 ? -62.089 17.716 90.544 1.00 69.94 412 GLU A C 1
ATOM 3273 O O . GLU A 1 412 ? -62.630 17.406 91.610 1.00 69.94 412 GLU A O 1
ATOM 3278 N N . GLU A 1 413 ? -61.764 18.979 90.261 1.00 73.19 413 GLU A N 1
ATOM 3279 C CA . GLU A 1 413 ? -62.048 20.116 91.141 1.00 73.19 413 GLU A CA 1
ATOM 3280 C C . GLU A 1 413 ? -63.556 20.362 91.289 1.00 73.19 413 GLU A C 1
ATOM 3282 O O . GLU A 1 413 ? -64.046 20.520 92.411 1.00 73.19 413 GLU A O 1
ATOM 3287 N N . GLU A 1 414 ? -64.318 20.313 90.192 1.00 71.38 414 GLU A N 1
ATOM 3288 C CA . GLU A 1 414 ? -65.781 20.419 90.222 1.00 71.38 414 GLU A CA 1
ATOM 3289 C C . GLU A 1 414 ? -66.428 19.272 91.014 1.00 71.38 414 GLU A C 1
ATOM 3291 O O . GLU A 1 414 ? -67.367 19.502 91.785 1.00 71.38 414 GLU A O 1
ATOM 3296 N N . LEU A 1 415 ? -65.910 18.046 90.878 1.00 71.50 415 LEU A N 1
ATOM 3297 C CA . LEU A 1 415 ? -66.370 16.888 91.646 1.00 71.50 415 LEU A CA 1
ATOM 3298 C C . LEU A 1 415 ? -66.100 17.070 93.148 1.00 71.50 415 LEU A C 1
ATOM 3300 O O . LEU A 1 415 ? -66.970 16.794 93.977 1.00 71.50 415 LEU A O 1
ATOM 3304 N N . GLN A 1 416 ? -64.913 17.560 93.520 1.00 71.19 416 GLN A N 1
ATOM 3305 C CA . GLN A 1 416 ? -64.586 17.840 94.920 1.00 71.19 416 GLN A CA 1
ATOM 3306 C C . GLN A 1 416 ? -65.435 18.972 95.501 1.00 71.19 416 GLN A C 1
ATOM 3308 O O . GLN A 1 416 ? -65.863 18.871 96.652 1.00 71.19 416 GLN A O 1
ATOM 3313 N N . ALA A 1 417 ? -65.697 20.030 94.732 1.00 69.94 417 ALA A N 1
ATOM 3314 C CA . ALA A 1 417 ? -66.562 21.126 95.158 1.00 69.94 417 ALA A CA 1
ATOM 3315 C C . ALA A 1 417 ? -67.991 20.632 95.432 1.00 69.94 417 ALA A C 1
ATOM 3317 O O . ALA A 1 417 ? -68.551 20.921 96.487 1.00 69.94 417 ALA A O 1
ATOM 3318 N N . GLN A 1 418 ? -68.542 19.802 94.542 1.00 70.69 418 GLN A N 1
ATOM 3319 C CA . GLN A 1 418 ? -69.871 19.213 94.728 1.00 70.69 418 GLN A CA 1
ATOM 3320 C C . GLN A 1 418 ? -69.920 18.244 95.913 1.00 70.69 418 GLN A C 1
ATOM 3322 O O . GLN A 1 418 ? -70.908 18.225 96.645 1.00 70.69 418 GLN A O 1
ATOM 3327 N N . LYS A 1 419 ? -68.848 17.479 96.155 1.00 69.19 419 LYS A N 1
ATOM 3328 C CA . LYS A 1 419 ? -68.745 16.615 97.336 1.00 69.19 419 LYS A CA 1
ATOM 3329 C C . LYS A 1 419 ? -68.743 17.428 98.634 1.00 69.19 419 LYS A C 1
ATOM 3331 O O . LYS A 1 419 ? -69.484 17.084 99.548 1.00 69.19 419 LYS A O 1
ATOM 3336 N N . ARG A 1 420 ? -67.962 18.513 98.705 1.00 71.50 420 ARG A N 1
ATOM 3337 C CA . ARG A 1 420 ? -67.941 19.405 99.880 1.00 71.50 420 ARG A CA 1
ATOM 3338 C C . ARG A 1 420 ? -69.305 20.045 100.124 1.00 71.50 420 ARG A C 1
ATOM 3340 O O . ARG A 1 420 ? -69.774 20.027 101.253 1.00 71.50 420 ARG A O 1
ATOM 3347 N N . GLN A 1 421 ? -69.960 20.523 99.066 1.00 71.12 421 GLN A N 1
ATOM 3348 C CA . GLN A 1 421 ? -71.299 21.104 99.161 1.00 71.12 421 GLN A CA 1
ATOM 3349 C C . GLN A 1 421 ? -72.333 20.075 99.647 1.00 71.12 421 GLN A C 1
ATOM 3351 O O . GLN A 1 421 ? -73.151 20.374 100.512 1.00 71.12 421 GLN A O 1
ATOM 3356 N N . ALA A 1 422 ? -72.270 18.836 99.150 1.00 67.12 422 ALA A N 1
ATOM 3357 C CA . ALA A 1 422 ? -73.134 17.758 99.624 1.00 67.12 422 ALA A CA 1
ATOM 3358 C C . ALA A 1 422 ? -72.868 17.396 101.098 1.00 67.12 422 ALA A C 1
ATOM 3360 O O . ALA A 1 422 ? -73.813 17.128 101.835 1.00 67.12 422 ALA A O 1
ATOM 3361 N N . GLU A 1 423 ? -71.607 17.402 101.540 1.00 72.56 423 GLU A N 1
ATOM 3362 C CA . GLU A 1 423 ? -71.229 17.160 102.939 1.00 72.56 423 GLU A CA 1
ATOM 3363 C C . GLU A 1 423 ? -71.680 18.294 103.878 1.00 72.56 423 GLU A C 1
ATOM 3365 O O . GLU A 1 423 ? -72.138 18.011 104.986 1.00 72.56 423 GLU A O 1
ATOM 3370 N N . GLU A 1 424 ? -71.587 19.556 103.448 1.00 72.44 424 GLU A N 1
ATOM 3371 C CA . GLU A 1 424 ? -72.080 20.726 104.192 1.00 72.44 424 GLU A CA 1
ATOM 3372 C C . GLU A 1 424 ? -73.592 20.683 104.375 1.00 72.44 424 GLU A C 1
ATOM 3374 O O . GLU A 1 424 ? -74.078 20.777 105.503 1.00 72.44 424 GLU A O 1
ATOM 3379 N N . GLU A 1 425 ? -74.337 20.438 103.300 1.00 71.38 425 GLU A N 1
ATOM 3380 C CA . GLU A 1 425 ? -75.790 20.325 103.382 1.00 71.38 425 GLU A CA 1
ATOM 3381 C C . GLU A 1 425 ? -76.224 19.145 104.254 1.00 71.38 425 GLU A C 1
ATOM 3383 O O . GLU A 1 425 ? -77.163 19.273 105.035 1.00 71.38 425 GLU A O 1
ATOM 3388 N N . LEU A 1 426 ? -75.517 18.008 104.198 1.00 71.88 426 LEU A N 1
ATOM 3389 C CA . LEU A 1 426 ? -75.790 16.873 105.083 1.00 71.88 426 LEU A CA 1
ATOM 3390 C C . LEU A 1 426 ? -75.583 17.247 106.561 1.00 71.88 426 LEU A C 1
ATOM 3392 O O . LEU A 1 426 ? -76.305 16.766 107.438 1.00 71.88 426 LEU A O 1
ATOM 3396 N N . ARG A 1 427 ? -74.603 18.114 106.841 1.00 71.50 427 ARG A N 1
ATOM 3397 C CA . ARG A 1 427 ? -74.282 18.601 108.185 1.00 71.50 427 ARG A CA 1
ATOM 3398 C C . ARG A 1 427 ? -75.338 19.576 108.700 1.00 71.50 427 ARG A C 1
ATOM 3400 O O . ARG A 1 427 ? -75.775 19.419 109.838 1.00 71.50 427 ARG A O 1
ATOM 3407 N N . GLU A 1 428 ? -75.779 20.521 107.870 1.00 71.88 428 GLU A N 1
ATOM 3408 C CA . GLU A 1 428 ? -76.885 21.437 108.187 1.00 71.88 428 GLU A CA 1
ATOM 3409 C C . GLU A 1 428 ? -78.187 20.672 108.434 1.00 71.88 428 GLU A C 1
ATOM 3411 O O . GLU A 1 428 ? -78.911 20.960 109.386 1.00 71.88 428 GLU A O 1
ATOM 3416 N N . LEU A 1 429 ? -78.455 19.631 107.640 1.00 65.38 429 LEU A N 1
ATOM 3417 C CA . LEU A 1 429 ? -79.641 18.791 107.790 1.00 65.38 429 LEU A CA 1
ATOM 3418 C C . LEU A 1 429 ? -79.592 17.963 109.079 1.00 65.38 429 LEU A C 1
ATOM 3420 O O . LEU A 1 429 ? -80.585 17.881 109.802 1.00 65.38 429 LEU A O 1
ATOM 3424 N N . ALA A 1 430 ? -78.427 17.405 109.420 1.00 63.81 430 ALA A N 1
ATOM 3425 C CA . ALA A 1 430 ? -78.218 16.733 110.700 1.00 63.81 430 ALA A CA 1
ATOM 3426 C C . ALA A 1 430 ? -78.411 17.696 111.886 1.00 63.81 430 ALA A C 1
ATOM 3428 O O . ALA A 1 430 ? -79.020 17.321 112.888 1.00 63.81 430 ALA A O 1
ATOM 3429 N N . GLN A 1 431 ? -77.957 18.948 111.760 1.00 68.25 431 GLN A N 1
ATOM 3430 C CA . GLN A 1 431 ? -78.187 19.998 112.754 1.00 68.25 431 GLN A CA 1
ATOM 3431 C C . GLN A 1 431 ? -79.668 20.378 112.865 1.00 68.25 431 GLN A C 1
ATOM 3433 O O . GLN A 1 431 ? -80.175 20.482 113.978 1.00 68.25 431 GLN A O 1
ATOM 3438 N N . ALA A 1 432 ? -80.385 20.521 111.749 1.00 64.75 432 ALA A N 1
ATOM 3439 C CA . ALA A 1 432 ? -81.813 20.832 111.736 1.00 64.75 432 ALA A CA 1
ATOM 3440 C C . ALA A 1 432 ? -82.656 19.715 112.380 1.00 64.75 432 ALA A C 1
ATOM 3442 O O . ALA A 1 432 ? -83.566 19.996 113.161 1.00 64.75 432 ALA A O 1
ATOM 3443 N N . VAL A 1 433 ? -82.322 18.446 112.119 1.00 63.12 433 VAL A N 1
ATOM 3444 C CA . VAL A 1 433 ? -82.979 17.285 112.747 1.00 63.12 433 VAL A CA 1
ATOM 3445 C C . VAL A 1 433 ? -82.674 17.213 114.248 1.00 63.12 433 VAL A C 1
ATOM 3447 O O . VAL A 1 433 ? -83.577 16.948 115.042 1.00 63.12 433 VAL A O 1
ATOM 3450 N N . LEU A 1 434 ? -81.434 17.498 114.661 1.00 66.62 434 LEU A N 1
ATOM 3451 C CA . LEU A 1 434 ? -81.059 17.560 116.078 1.00 66.62 434 LEU A CA 1
ATOM 3452 C C . LEU A 1 434 ? -81.742 18.725 116.815 1.00 66.62 434 LEU A C 1
ATOM 3454 O O . LEU A 1 434 ? -82.187 18.535 117.945 1.00 66.62 434 LEU A O 1
ATOM 3458 N N . SER A 1 435 ? -81.895 19.891 116.179 1.00 65.00 435 SER A N 1
ATOM 3459 C CA . SER A 1 435 ? -82.650 21.027 116.731 1.00 65.00 435 SER A CA 1
ATOM 3460 C C . SER A 1 435 ? -84.137 20.700 116.896 1.00 65.00 435 SER A C 1
ATOM 3462 O O . SER A 1 435 ? -84.700 20.948 117.960 1.00 65.00 435 SER A O 1
ATOM 3464 N N . LEU A 1 436 ? -84.756 20.041 115.908 1.00 61.06 436 LEU A N 1
ATOM 3465 C CA . LEU A 1 436 ? -86.142 19.559 116.001 1.00 61.06 436 LEU A CA 1
ATOM 3466 C C . LEU A 1 436 ? -86.328 18.508 117.111 1.00 61.06 436 LEU A C 1
ATOM 3468 O O . LEU A 1 436 ? -87.360 18.491 117.785 1.00 61.06 436 LEU A O 1
ATOM 3472 N N . MET A 1 437 ? -85.329 17.649 117.347 1.00 57.91 437 MET A N 1
ATOM 3473 C CA . MET A 1 437 ? -85.333 16.715 118.480 1.00 57.91 437 MET A CA 1
ATOM 3474 C C . MET A 1 437 ? -85.144 17.421 119.834 1.00 57.91 437 MET A C 1
ATOM 3476 O O . MET A 1 437 ? -85.766 17.020 120.816 1.00 57.91 437 MET A O 1
ATOM 3480 N N . GLY A 1 438 ? -84.333 18.482 119.900 1.00 57.91 438 GLY A N 1
ATOM 3481 C CA . GLY A 1 438 ? -84.121 19.284 121.111 1.00 57.91 438 GLY A CA 1
ATOM 3482 C C . GLY A 1 438 ? -85.344 20.111 121.529 1.00 57.91 438 GLY A C 1
ATOM 3483 O O . GLY A 1 438 ? -85.670 20.178 122.717 1.00 57.91 438 GLY A O 1
ATOM 3484 N N . GLU A 1 439 ? -86.073 20.684 120.569 1.00 57.03 439 GLU A N 1
ATOM 3485 C CA . GLU A 1 439 ? -87.311 21.443 120.814 1.00 57.03 439 GLU A CA 1
ATOM 3486 C C . GLU A 1 439 ? -88.483 20.543 121.249 1.00 57.03 439 GLU A C 1
ATOM 3488 O O . GLU A 1 439 ? -89.277 20.923 122.117 1.00 57.03 439 GLU A O 1
ATOM 3493 N N . GLY A 1 440 ? -88.541 19.306 120.741 1.00 54.75 440 GLY A N 1
ATOM 3494 C CA . GLY A 1 440 ? -89.500 18.294 121.198 1.00 54.75 440 GLY A CA 1
ATOM 3495 C C . GLY A 1 440 ? -89.245 17.787 122.625 1.00 54.75 440 GLY A C 1
ATOM 3496 O O . GLY A 1 440 ? -90.177 17.337 123.287 1.00 54.75 440 GLY A O 1
ATOM 3497 N N . MET A 1 441 ? -88.007 17.880 123.126 1.00 51.91 441 MET A N 1
ATOM 3498 C CA . MET A 1 441 ? -87.646 17.447 124.486 1.00 51.91 441 MET A CA 1
ATOM 3499 C C . MET A 1 441 ? -87.653 18.587 125.517 1.00 51.91 441 MET A C 1
ATOM 3501 O O . MET A 1 441 ? -87.838 18.329 126.705 1.00 51.91 441 MET A O 1
ATOM 3505 N N . SER A 1 442 ? -87.529 19.844 125.083 1.00 50.66 442 SER A N 1
ATOM 3506 C CA . SER A 1 442 ? -87.493 21.016 125.979 1.00 50.66 442 SER A CA 1
ATOM 3507 C C . SER A 1 442 ? -88.883 21.545 126.373 1.00 50.66 442 SER A C 1
ATOM 3509 O O . SER A 1 442 ? -89.000 22.342 127.297 1.00 50.66 442 SER A O 1
ATOM 3511 N N . SER A 1 443 ? -89.955 21.071 125.730 1.00 49.44 443 SER A N 1
ATOM 3512 C CA . SER A 1 443 ? -91.354 21.437 126.025 1.00 49.44 443 SER A CA 1
ATOM 3513 C C . SER A 1 443 ? -92.067 20.483 127.008 1.00 49.44 443 SER A C 1
ATOM 3515 O O . SER A 1 443 ? -93.245 20.670 127.301 1.00 49.44 443 SER A O 1
ATOM 3517 N N . ALA A 1 444 ? -91.356 19.497 127.575 1.00 47.56 444 ALA A N 1
ATOM 3518 C CA . ALA A 1 444 ? -91.875 18.555 128.582 1.00 47.56 444 ALA A CA 1
ATOM 3519 C C . ALA A 1 444 ? -91.384 18.831 130.024 1.00 47.56 444 ALA A C 1
ATOM 3521 O O . ALA A 1 444 ? -91.593 18.015 130.921 1.00 47.56 444 ALA A O 1
ATOM 3522 N N . SER A 1 445 ? -90.737 19.976 130.257 1.00 42.84 445 SER A N 1
ATOM 3523 C CA . SER A 1 445 ? -90.089 20.342 131.524 1.00 42.84 445 SER A CA 1
ATOM 3524 C C . SER A 1 445 ? -90.704 21.603 132.152 1.00 42.84 445 SER A C 1
ATOM 3526 O O . SER A 1 445 ? -89.985 22.531 132.498 1.00 42.84 445 SER A O 1
ATOM 3528 N N . ASP A 1 446 ? -92.028 21.653 132.297 1.00 40.97 446 ASP A N 1
ATOM 3529 C CA . ASP A 1 446 ? -92.670 22.397 133.389 1.00 40.97 446 ASP A CA 1
ATOM 3530 C C . ASP A 1 446 ? -94.104 21.887 133.596 1.00 40.97 446 ASP A C 1
ATOM 3532 O O . ASP A 1 446 ? -94.826 21.556 132.658 1.00 40.97 446 ASP A O 1
ATOM 3536 N N . GLY A 1 447 ? -94.461 21.680 134.861 1.00 35.59 447 GLY A N 1
ATOM 3537 C CA . GLY A 1 447 ? -95.434 20.673 135.276 1.00 35.59 447 GLY A CA 1
ATOM 3538 C C . GLY A 1 447 ? -96.899 20.956 134.945 1.00 35.59 447 GLY A C 1
ATOM 3539 O O . GLY A 1 447 ? -97.398 22.046 135.183 1.00 35.59 447 GLY A O 1
ATOM 3540 N N . SER A 1 448 ? -97.631 19.916 134.535 1.00 36.62 448 SER A N 1
ATOM 3541 C CA . SER A 1 448 ? -98.982 19.593 135.022 1.00 36.62 448 SER A CA 1
ATOM 3542 C C . SER A 1 448 ? -99.483 18.306 134.356 1.00 36.62 448 SER A C 1
ATOM 3544 O O . SER A 1 448 ? -99.075 17.929 133.263 1.00 36.62 448 SER A O 1
ATOM 3546 N N . LYS A 1 449 ? -100.346 17.591 135.069 1.00 40.03 449 LYS A N 1
ATOM 3547 C CA . LYS A 1 449 ? -100.836 16.245 134.770 1.00 40.03 449 LYS A CA 1
ATOM 3548 C C . LYS A 1 449 ? -101.595 16.179 133.437 1.00 40.03 449 LYS A C 1
ATOM 3550 O O . LYS A 1 449 ? -102.557 16.910 133.246 1.00 40.03 449 LYS A O 1
ATOM 3555 N N . GLY A 1 450 ? -101.240 15.185 132.621 1.00 46.47 450 GLY A N 1
ATOM 3556 C CA . GLY A 1 450 ? -102.130 14.554 131.646 1.00 46.47 450 GLY A CA 1
ATOM 3557 C C . GLY A 1 450 ? -102.397 15.344 130.367 1.00 46.47 450 GLY A C 1
ATOM 3558 O O . GLY A 1 450 ? -103.427 15.992 130.244 1.00 46.47 450 GLY A O 1
ATOM 3559 N N . SER A 1 451 ? -101.545 15.171 129.356 1.00 40.03 451 SER A N 1
ATOM 3560 C CA . SER A 1 451 ? -101.997 15.235 127.964 1.00 40.03 451 SER A CA 1
ATOM 3561 C C . SER A 1 451 ? -101.058 14.414 127.078 1.00 40.03 451 SER A C 1
ATOM 3563 O O . SER A 1 451 ? -99.837 14.466 127.223 1.00 40.03 451 SER A O 1
ATOM 3565 N N . VAL A 1 452 ? -101.657 13.587 126.229 1.00 48.03 452 VAL A N 1
ATOM 3566 C CA . VAL A 1 452 ? -101.004 12.710 125.259 1.00 48.03 452 VAL A CA 1
ATOM 3567 C C . VAL A 1 452 ? -100.287 13.588 124.235 1.00 48.03 452 VAL A C 1
ATOM 3569 O O . VAL A 1 452 ? -100.936 14.290 123.467 1.00 48.03 452 VAL A O 1
ATOM 3572 N N . VAL A 1 453 ? -98.953 13.566 124.232 1.00 50.00 453 VAL A N 1
ATOM 3573 C CA . VAL A 1 453 ? -98.160 14.183 123.162 1.00 50.00 453 VAL A CA 1
ATOM 3574 C C . VAL A 1 453 ? -98.400 13.373 121.889 1.00 50.00 453 VAL A C 1
ATOM 3576 O O . VAL A 1 453 ? -98.087 12.183 121.818 1.00 50.00 453 VAL A O 1
ATOM 3579 N N . ASP A 1 454 ? -99.014 14.016 120.903 1.00 50.69 454 ASP A N 1
ATOM 3580 C CA . ASP A 1 454 ? -99.444 13.415 119.645 1.00 50.69 454 ASP A CA 1
ATOM 3581 C C . ASP A 1 454 ? -98.227 13.141 118.736 1.00 50.69 454 ASP A C 1
ATOM 3583 O O . ASP A 1 454 ? -97.803 13.959 117.918 1.00 50.69 454 ASP A O 1
ATOM 3587 N N . THR A 1 455 ? -97.611 11.970 118.922 1.00 56.16 455 THR A N 1
ATOM 3588 C CA . THR A 1 455 ? -96.428 11.489 118.173 1.00 56.16 455 THR A CA 1
ATOM 3589 C C . THR A 1 455 ? -96.658 11.353 116.659 1.00 56.16 455 THR A C 1
ATOM 3591 O O . THR A 1 455 ? -95.698 11.224 115.893 1.00 56.16 455 THR A O 1
ATOM 3594 N N . SER A 1 456 ? -97.914 11.433 116.207 1.00 60.16 456 SER A N 1
ATOM 3595 C CA . SER A 1 456 ? -98.291 11.383 114.793 1.00 60.16 456 SER A CA 1
ATOM 3596 C C . SER A 1 456 ? -97.804 12.611 114.008 1.00 60.16 456 SER A C 1
ATOM 3598 O O . SER A 1 456 ? -97.316 12.466 112.884 1.00 60.16 456 SER A O 1
ATOM 3600 N N . ALA A 1 457 ? -97.831 13.803 114.615 1.00 59.44 457 ALA A N 1
ATOM 3601 C CA . ALA A 1 457 ? -97.396 15.046 113.977 1.00 59.44 457 ALA A CA 1
ATOM 3602 C C . ALA A 1 457 ? -95.873 15.085 113.763 1.00 59.44 457 ALA A C 1
ATOM 3604 O O . ALA A 1 457 ? -95.401 15.481 112.695 1.00 59.44 457 ALA A O 1
ATOM 3605 N N . LEU A 1 458 ? -95.103 14.601 114.745 1.00 63.50 458 LEU A N 1
ATOM 3606 C CA . LEU A 1 458 ? -93.644 14.514 114.656 1.00 63.50 458 LEU A CA 1
ATOM 3607 C C . LEU A 1 458 ? -93.219 13.516 113.571 1.00 63.50 458 LEU A C 1
ATOM 3609 O O . LEU A 1 458 ? -92.375 13.831 112.734 1.00 63.50 458 LEU A O 1
ATOM 3613 N N . LYS A 1 459 ? -93.861 12.341 113.527 1.00 67.75 459 LYS A N 1
ATOM 3614 C CA . LYS A 1 459 ? -93.582 11.319 112.512 1.00 67.75 459 LYS A CA 1
ATOM 3615 C C . LYS A 1 459 ? -93.906 11.809 111.095 1.00 67.75 459 LYS A C 1
ATOM 3617 O O . LYS A 1 459 ? -93.084 11.645 110.201 1.00 67.75 459 LYS A O 1
ATOM 3622 N N . SER A 1 460 ? -95.038 12.495 110.910 1.00 68.38 460 SER A N 1
ATOM 3623 C CA . SER A 1 460 ? -95.414 13.114 109.627 1.00 68.38 460 SER A CA 1
ATOM 3624 C C . SER A 1 460 ? -94.411 14.183 109.167 1.00 68.38 460 SER A C 1
ATOM 3626 O O . SER A 1 460 ? -94.134 14.299 107.973 1.00 68.38 460 SER A O 1
ATOM 3628 N N . ASN A 1 461 ? -93.871 14.986 110.088 1.00 68.75 461 ASN A N 1
ATOM 3629 C CA . ASN A 1 461 ? -92.887 16.011 109.735 1.00 68.75 461 ASN A CA 1
ATOM 3630 C C . ASN A 1 461 ? -91.535 15.393 109.357 1.00 68.75 461 ASN A C 1
ATOM 3632 O O . ASN A 1 461 ? -90.939 15.815 108.370 1.00 68.75 461 ASN A O 1
ATOM 3636 N N . VAL A 1 462 ? -91.091 14.349 110.064 1.00 70.19 462 VAL A N 1
ATOM 3637 C CA . VAL A 1 462 ? -89.876 13.597 109.706 1.00 70.19 462 VAL A CA 1
ATOM 3638 C C . VAL A 1 462 ? -90.036 12.887 108.357 1.00 70.19 462 VAL A C 1
ATOM 3640 O O . VAL A 1 462 ? -89.134 12.953 107.524 1.00 70.19 462 VAL A O 1
ATOM 3643 N N . GLU A 1 463 ? -91.191 12.271 108.092 1.00 70.19 463 GLU A N 1
ATOM 3644 C CA . GLU A 1 463 ? -91.480 11.645 106.794 1.00 70.19 463 GLU A CA 1
ATOM 3645 C C . GLU A 1 463 ? -91.505 12.673 105.654 1.00 70.19 463 GLU A C 1
ATOM 3647 O O . GLU A 1 463 ? -90.943 12.408 104.593 1.00 70.19 463 GLU A O 1
ATOM 3652 N N . ARG A 1 464 ? -92.062 13.876 105.870 1.00 72.25 464 ARG A N 1
ATOM 3653 C CA . ARG A 1 464 ? -92.012 14.963 104.875 1.00 72.25 464 ARG A CA 1
ATOM 3654 C C . ARG A 1 464 ? -90.590 15.447 104.598 1.00 72.25 464 ARG A C 1
ATOM 3656 O O . ARG A 1 464 ? -90.244 15.630 103.435 1.00 72.25 464 ARG A O 1
ATOM 3663 N N . VAL A 1 465 ? -89.761 15.614 105.630 1.00 70.88 465 VAL A N 1
ATOM 3664 C CA . VAL A 1 465 ? -88.350 16.010 105.465 1.00 70.88 465 VAL A CA 1
ATOM 3665 C C . VAL A 1 465 ? -87.564 14.936 104.703 1.00 70.88 465 VAL A C 1
ATOM 3667 O O . VAL A 1 465 ? -86.812 15.267 103.790 1.00 70.88 465 VAL A O 1
ATOM 3670 N N . LEU A 1 466 ? -87.787 13.652 104.999 1.00 73.94 466 LEU A N 1
ATOM 3671 C CA . LEU A 1 466 ? -87.161 12.544 104.267 1.00 73.94 466 LEU A CA 1
ATOM 3672 C C . LEU A 1 466 ? -87.624 12.457 102.808 1.00 73.94 466 LEU A C 1
ATOM 3674 O O . LEU A 1 466 ? -86.825 12.113 101.938 1.00 73.94 466 LEU A O 1
ATOM 3678 N N . LEU A 1 467 ? -88.889 12.776 102.520 1.00 73.62 467 LEU A N 1
ATOM 3679 C CA . LEU A 1 467 ? -89.411 12.751 101.154 1.00 73.62 467 LEU A CA 1
ATOM 3680 C C . LEU A 1 467 ? -88.803 13.868 100.296 1.00 73.62 467 LEU A C 1
ATOM 3682 O O . LEU A 1 467 ? -88.373 13.605 99.175 1.00 73.62 467 LEU A O 1
ATOM 3686 N N . VAL A 1 468 ? -88.699 15.081 100.850 1.00 73.69 468 VAL A N 1
ATOM 3687 C CA . VAL A 1 468 ? -88.019 16.214 100.199 1.00 73.69 468 VAL A CA 1
ATOM 3688 C C . VAL A 1 468 ? -86.529 15.916 100.015 1.00 73.69 468 VAL A C 1
ATOM 3690 O O . VAL A 1 468 ? -85.973 16.193 98.957 1.00 73.69 468 VAL A O 1
ATOM 3693 N N . PHE A 1 469 ? -85.883 15.280 100.999 1.00 71.88 469 PHE A N 1
ATOM 3694 C CA . PHE A 1 469 ? -84.489 14.850 100.875 1.00 71.88 469 PHE A CA 1
ATOM 3695 C C . PHE A 1 469 ? -84.296 13.848 99.734 1.00 71.88 469 PHE A C 1
ATOM 3697 O O . PHE A 1 469 ? -83.363 13.980 98.946 1.00 71.88 469 PHE A O 1
ATOM 3704 N N . LYS A 1 470 ? -85.196 12.868 99.617 1.00 73.50 470 LYS A N 1
ATOM 3705 C CA . LYS A 1 470 ? -85.132 11.869 98.552 1.00 73.50 470 LYS A CA 1
ATOM 3706 C C . LYS A 1 470 ? -85.327 12.501 97.172 1.00 73.50 470 LYS A C 1
ATOM 3708 O O . LYS A 1 470 ? -84.540 12.218 96.282 1.00 73.50 470 LYS A O 1
ATOM 3713 N N . GLN A 1 471 ? -86.289 13.413 97.024 1.00 72.06 471 GLN A N 1
ATOM 3714 C CA . GLN A 1 471 ? -86.498 14.144 95.768 1.00 72.06 471 GLN A CA 1
ATOM 3715 C C . GLN A 1 471 ? -85.282 14.998 95.383 1.00 72.06 471 GLN A C 1
ATOM 3717 O O . GLN A 1 471 ? -84.810 14.902 94.255 1.00 72.06 471 GLN A O 1
ATOM 3722 N N . ASN A 1 472 ? -84.702 15.746 96.325 1.00 72.25 472 ASN A N 1
ATOM 3723 C CA . ASN A 1 472 ? -83.505 16.549 96.055 1.00 72.25 472 ASN A CA 1
ATOM 3724 C C . ASN A 1 472 ? -82.274 15.681 95.730 1.00 72.25 472 ASN A C 1
ATOM 3726 O O . ASN A 1 472 ? -81.434 16.070 94.917 1.00 72.25 472 ASN A O 1
ATOM 3730 N N . ALA A 1 473 ? -82.144 14.508 96.359 1.00 68.75 473 ALA A N 1
ATOM 3731 C CA . ALA A 1 473 ? -81.077 13.558 96.057 1.00 68.75 473 ALA A CA 1
ATOM 3732 C C . ALA A 1 473 ? -81.248 12.937 94.661 1.00 68.75 473 ALA A C 1
ATOM 3734 O O . ALA A 1 473 ? -80.266 12.834 93.924 1.00 68.75 473 ALA A O 1
ATOM 3735 N N . ASP A 1 474 ? -82.479 12.587 94.284 1.00 70.06 474 ASP A N 1
ATOM 3736 C CA . ASP A 1 474 ? -82.805 12.023 92.973 1.00 70.06 474 ASP A CA 1
ATOM 3737 C C . ASP A 1 474 ? -82.573 13.061 91.851 1.00 70.06 474 ASP A C 1
ATOM 3739 O O . ASP A 1 474 ? -81.893 12.758 90.870 1.00 70.06 474 ASP A O 1
ATOM 3743 N N . GLU A 1 475 ? -83.003 14.318 92.029 1.00 74.62 475 GLU A N 1
ATOM 3744 C CA . GLU A 1 475 ? -82.758 15.408 91.065 1.00 74.62 475 GLU A CA 1
ATOM 3745 C C . GLU A 1 475 ? -81.260 15.714 90.888 1.00 74.62 475 GLU A C 1
ATOM 3747 O O . GLU A 1 475 ? -80.781 15.968 89.777 1.00 74.62 475 GLU A O 1
ATOM 3752 N N . ARG A 1 476 ? -80.471 15.646 91.969 1.00 70.56 476 ARG A N 1
ATOM 3753 C CA . ARG A 1 476 ? -79.011 15.811 91.890 1.00 70.56 476 ARG A CA 1
ATOM 3754 C C . ARG A 1 476 ? -78.318 14.632 91.230 1.00 70.56 476 ARG A C 1
ATOM 3756 O O . ARG A 1 476 ? -77.380 14.851 90.464 1.00 70.56 476 ARG A O 1
ATOM 3763 N N . ALA A 1 477 ? -78.761 13.407 91.504 1.00 68.00 477 ALA A N 1
ATOM 3764 C CA . ALA A 1 477 ? -78.240 12.216 90.843 1.00 68.00 477 ALA A CA 1
ATOM 3765 C C . ALA A 1 477 ? -78.504 12.272 89.330 1.00 68.00 477 ALA A C 1
ATOM 3767 O O . ALA A 1 477 ? -77.612 11.963 88.538 1.00 68.00 477 ALA A O 1
ATOM 3768 N N . GLU A 1 478 ? -79.677 12.757 88.919 1.00 70.75 478 GLU A N 1
ATOM 3769 C CA . GLU A 1 478 ? -80.021 12.960 87.511 1.00 70.75 478 GLU A CA 1
ATOM 3770 C C . GLU A 1 478 ? -79.198 14.096 86.870 1.00 70.75 478 GLU A C 1
ATOM 3772 O O . GLU A 1 478 ? -78.658 13.946 85.768 1.00 70.75 478 GLU A O 1
ATOM 3777 N N . GLY A 1 479 ? -78.998 15.209 87.586 1.00 72.06 479 GLY A N 1
ATOM 3778 C CA . GLY A 1 479 ? -78.123 16.306 87.157 1.00 72.06 479 GLY A CA 1
ATOM 3779 C C . GLY A 1 479 ? -76.658 15.882 86.971 1.00 72.06 479 GLY A C 1
ATOM 3780 O O . GLY A 1 479 ? -76.017 16.264 85.987 1.00 72.06 479 GLY A O 1
ATOM 3781 N N . LEU A 1 480 ? -76.137 15.051 87.878 1.00 70.19 480 LEU A N 1
ATOM 3782 C CA . LEU A 1 480 ? -74.803 14.449 87.791 1.00 70.19 480 LEU A CA 1
ATOM 3783 C C . LEU A 1 480 ? -74.698 13.449 86.635 1.00 70.19 480 LEU A C 1
ATOM 3785 O O . LEU A 1 480 ? -73.741 13.512 85.862 1.00 70.19 480 LEU A O 1
ATOM 3789 N N . GLY A 1 481 ? -75.699 12.581 86.464 1.00 69.25 481 GLY A N 1
ATOM 3790 C CA . GLY A 1 481 ? -75.761 11.626 85.356 1.00 69.25 481 GLY A CA 1
ATOM 3791 C C . GLY A 1 481 ? -75.709 12.316 83.991 1.00 69.25 481 GLY A C 1
ATOM 3792 O O . GLY A 1 481 ? -74.941 11.916 83.115 1.00 69.25 481 GLY A O 1
ATOM 3793 N N . ASN A 1 482 ? -76.437 13.424 83.831 1.00 72.19 482 ASN A N 1
ATOM 3794 C CA . ASN A 1 482 ? -76.428 14.216 82.600 1.00 72.19 482 ASN A CA 1
ATOM 3795 C C . ASN A 1 482 ? -75.088 14.928 82.339 1.00 72.19 482 ASN A C 1
ATOM 3797 O O . ASN A 1 482 ? -74.673 15.047 81.182 1.00 72.19 482 ASN A O 1
ATOM 3801 N N . LYS A 1 483 ? -74.382 15.383 83.384 1.00 72.19 483 LYS A N 1
ATOM 3802 C CA . LYS A 1 483 ? -73.034 15.965 83.244 1.00 72.19 483 LYS A CA 1
ATOM 3803 C C . LYS A 1 483 ? -72.000 14.912 82.842 1.00 72.19 483 LYS A C 1
ATOM 3805 O O . LYS A 1 483 ? -71.237 15.153 81.909 1.00 72.19 483 LYS A O 1
ATOM 3810 N N . VAL A 1 484 ? -72.034 13.732 83.462 1.00 70.12 484 VAL A N 1
ATOM 3811 C CA . VAL A 1 484 ? -71.139 12.608 83.133 1.00 70.12 484 VAL A CA 1
ATOM 3812 C C . VAL A 1 484 ? -71.373 12.129 81.697 1.00 70.12 484 VAL A C 1
ATOM 3814 O O . VAL A 1 484 ? -70.422 11.916 80.951 1.00 70.12 484 VAL A O 1
ATOM 3817 N N . LEU A 1 485 ? -72.632 12.040 81.251 1.00 70.19 485 LEU A N 1
ATOM 3818 C CA . LEU A 1 485 ? -72.953 11.694 79.862 1.00 70.19 485 LEU A CA 1
ATOM 3819 C C . LEU A 1 485 ? -72.429 12.727 78.853 1.00 70.19 485 LEU A C 1
ATOM 3821 O O . LEU A 1 485 ? -71.963 12.343 77.780 1.00 70.19 485 LEU A O 1
ATOM 3825 N N . LYS A 1 486 ? -72.469 14.025 79.184 1.00 73.69 486 LYS A N 1
ATOM 3826 C CA . LYS A 1 486 ? -71.873 15.077 78.342 1.00 73.69 486 LYS A CA 1
ATOM 3827 C C . LYS A 1 486 ? -70.349 14.966 78.275 1.00 73.69 486 LYS A C 1
ATOM 3829 O O . LYS A 1 486 ? -69.800 15.063 77.182 1.00 73.69 486 LYS A O 1
ATOM 3834 N N . GLN A 1 487 ? -69.683 14.716 79.401 1.00 73.75 487 GLN A N 1
ATOM 3835 C CA . GLN A 1 487 ? -68.228 14.522 79.438 1.00 73.75 487 GLN A CA 1
ATOM 3836 C C . GLN A 1 487 ? -67.799 13.269 78.659 1.00 73.75 487 GLN A C 1
ATOM 3838 O O . GLN A 1 487 ? -66.851 13.328 77.882 1.00 73.75 487 GLN A O 1
ATOM 3843 N N . ASN A 1 488 ? -68.546 12.167 78.770 1.00 70.44 488 ASN A N 1
ATOM 3844 C CA . ASN A 1 488 ? -68.270 10.945 78.010 1.00 70.44 488 ASN A CA 1
ATOM 3845 C C . ASN A 1 488 ? -68.471 11.126 76.497 1.00 70.44 488 ASN A C 1
ATOM 3847 O O . ASN A 1 488 ? -67.719 10.551 75.715 1.00 70.44 488 ASN A O 1
ATOM 3851 N N . ARG A 1 489 ? -69.446 11.942 76.063 1.00 72.38 489 ARG A N 1
ATOM 3852 C CA . ARG A 1 489 ? -69.583 12.301 74.639 1.00 72.38 489 ARG A CA 1
ATOM 3853 C C . ARG A 1 489 ? -68.405 13.134 74.141 1.00 72.38 489 ARG A C 1
ATOM 3855 O O . ARG A 1 489 ? -67.875 12.822 73.084 1.00 72.38 489 ARG A O 1
ATOM 3862 N N . ALA A 1 490 ? -67.964 14.127 74.914 1.00 70.38 490 ALA A N 1
ATOM 3863 C CA . ALA A 1 490 ? -66.805 14.941 74.551 1.00 70.38 490 ALA A CA 1
ATOM 3864 C C . ALA A 1 490 ? -65.512 14.105 74.459 1.00 70.38 490 ALA A C 1
ATOM 3866 O O . ALA A 1 490 ? -64.725 14.288 73.534 1.00 70.38 490 ALA A O 1
ATOM 3867 N N . LEU A 1 491 ? -65.318 13.137 75.364 1.00 69.00 491 LEU A N 1
ATOM 3868 C CA . LEU A 1 491 ? -64.197 12.192 75.287 1.00 69.00 491 LEU A CA 1
ATOM 3869 C C . LEU A 1 491 ? -64.269 11.309 74.034 1.00 69.00 491 LEU A C 1
ATOM 3871 O O . LEU A 1 491 ? -63.271 11.184 73.332 1.00 69.00 491 LEU A O 1
ATOM 3875 N N . ALA A 1 492 ? -65.444 10.761 73.708 1.00 69.69 492 ALA A N 1
ATOM 3876 C CA . ALA A 1 492 ? -65.623 9.948 72.504 1.00 69.69 492 ALA A CA 1
ATOM 3877 C C . ALA A 1 492 ? -65.377 10.745 71.206 1.00 69.69 492 ALA A C 1
ATOM 3879 O O . ALA A 1 492 ? -64.829 10.213 70.241 1.00 69.69 492 ALA A O 1
ATOM 3880 N N . GLU A 1 493 ? -65.749 12.028 71.175 1.00 73.19 493 GLU A N 1
ATOM 3881 C CA . GLU A 1 493 ? -65.467 12.925 70.047 1.00 73.19 493 GLU A CA 1
ATOM 3882 C C . GLU A 1 493 ? -63.961 13.200 69.895 1.00 73.19 493 GLU A C 1
ATOM 3884 O O . GLU A 1 493 ? -63.445 13.154 68.776 1.00 73.19 493 GLU A O 1
ATOM 3889 N N . MET A 1 494 ? -63.231 13.406 70.998 1.00 70.44 494 MET A N 1
ATOM 3890 C CA . MET A 1 494 ? -61.770 13.564 70.963 1.00 70.44 494 MET A CA 1
ATOM 3891 C C . MET A 1 494 ? -61.049 12.273 70.546 1.00 70.44 494 MET A C 1
ATOM 3893 O O . MET A 1 494 ? -60.115 12.323 69.744 1.00 70.44 494 MET A O 1
ATOM 3897 N N . GLU A 1 495 ? -61.500 11.106 71.016 1.00 70.25 495 GLU A N 1
ATOM 3898 C CA . GLU A 1 495 ? -60.962 9.806 70.585 1.00 70.25 495 GLU A CA 1
ATOM 3899 C C . GLU A 1 495 ? -61.173 9.571 69.082 1.00 70.25 495 GLU A C 1
ATOM 3901 O O . GLU A 1 495 ? -60.260 9.113 68.390 1.00 70.25 495 GLU A O 1
ATOM 3906 N N . ALA A 1 496 ? -62.337 9.949 68.544 1.00 70.38 496 ALA A N 1
ATOM 3907 C CA . ALA A 1 496 ? -62.610 9.867 67.112 1.00 70.38 496 ALA A CA 1
ATOM 3908 C C . ALA A 1 496 ? -61.704 10.804 66.288 1.00 70.38 496 ALA A C 1
ATOM 3910 O O . ALA A 1 496 ? -61.199 10.406 65.234 1.00 70.38 496 ALA A O 1
ATOM 3911 N N . GLN A 1 497 ? -61.446 12.024 66.772 1.00 71.75 497 GLN A N 1
ATOM 3912 C CA . GLN A 1 497 ? -60.530 12.968 66.119 1.00 71.75 497 GLN A CA 1
ATOM 3913 C C . GLN A 1 497 ? -59.079 12.463 66.119 1.00 71.75 497 GLN A C 1
ATOM 3915 O O . GLN A 1 497 ? -58.402 12.532 65.089 1.00 71.75 497 GLN A O 1
ATOM 3920 N N . LEU A 1 498 ? -58.613 11.888 67.231 1.00 67.88 498 LEU A N 1
ATOM 3921 C CA . LEU A 1 498 ? -57.290 11.260 67.323 1.00 67.88 498 LEU A CA 1
ATOM 3922 C C . LEU A 1 498 ? -57.167 10.036 66.405 1.00 67.88 498 LEU A C 1
ATOM 3924 O O . LEU A 1 498 ? -56.142 9.871 65.740 1.00 67.88 498 LEU A O 1
ATOM 3928 N N . GLY A 1 499 ? -58.222 9.223 66.295 1.00 69.00 499 GLY A N 1
ATOM 3929 C CA . GLY A 1 499 ? -58.286 8.109 65.347 1.00 69.00 499 GLY A CA 1
ATOM 3930 C C . GLY A 1 499 ? -58.157 8.557 63.885 1.00 69.00 499 GLY A C 1
ATOM 3931 O O . GLY A 1 499 ? -57.408 7.948 63.118 1.00 69.00 499 GLY A O 1
ATOM 3932 N N . GLY A 1 500 ? -58.814 9.660 63.508 1.00 70.25 500 GLY A N 1
ATOM 3933 C CA . GLY A 1 500 ? -58.696 10.251 62.169 1.00 70.25 500 GLY A CA 1
ATOM 3934 C C . GLY A 1 500 ? -57.294 10.795 61.865 1.00 70.25 500 GLY A C 1
ATOM 3935 O O . GLY A 1 500 ? -56.764 10.579 60.775 1.00 70.25 500 GLY A O 1
ATOM 3936 N N . MET A 1 501 ? -56.646 11.443 62.839 1.00 67.25 501 MET A N 1
ATOM 3937 C CA . MET A 1 501 ? -55.266 11.924 62.690 1.00 67.25 501 MET A CA 1
ATOM 3938 C C . MET A 1 501 ? -54.257 10.775 62.538 1.00 67.25 501 MET A C 1
ATOM 3940 O O . MET A 1 501 ? -53.360 10.856 61.698 1.00 67.25 501 MET A O 1
ATOM 3944 N N . ALA A 1 502 ? -54.431 9.675 63.277 1.00 63.84 502 ALA A N 1
ATOM 3945 C CA . ALA A 1 502 ? -53.574 8.493 63.161 1.00 63.84 502 ALA A CA 1
ATOM 3946 C C . ALA A 1 502 ? -53.680 7.814 61.781 1.00 63.84 502 ALA A C 1
ATOM 3948 O O . ALA A 1 502 ? -52.664 7.412 61.213 1.00 63.84 502 ALA A O 1
ATOM 3949 N N . GLN A 1 503 ? -54.885 7.735 61.205 1.00 67.38 503 GLN A N 1
ATOM 3950 C CA . GLN A 1 503 ? -55.083 7.197 59.853 1.00 67.38 503 GLN A CA 1
ATOM 3951 C C . GLN A 1 503 ? -54.445 8.082 58.773 1.00 67.38 503 GLN A C 1
ATOM 3953 O O . GLN A 1 503 ? -53.839 7.569 57.833 1.00 67.38 503 GLN A O 1
ATOM 3958 N N . ASN A 1 504 ? -54.516 9.408 58.925 1.00 66.19 504 ASN A N 1
ATOM 3959 C CA . ASN A 1 504 ? -53.871 10.340 57.999 1.00 66.19 504 ASN A CA 1
ATOM 3960 C C . ASN A 1 504 ? -52.337 10.247 58.048 1.00 66.19 504 ASN A C 1
ATOM 3962 O O . ASN A 1 504 ? -51.692 10.307 57.001 1.00 66.19 504 ASN A O 1
ATOM 3966 N N . LEU A 1 505 ? -51.753 10.041 59.234 1.00 65.81 505 LEU A N 1
ATOM 3967 C CA . LEU A 1 505 ? -50.315 9.793 59.386 1.00 65.81 505 LEU A CA 1
ATOM 3968 C C . LEU A 1 505 ? -49.892 8.478 58.718 1.00 65.81 505 LEU A C 1
ATOM 3970 O O . LEU A 1 505 ? -48.947 8.477 57.935 1.00 65.81 505 LEU A O 1
ATOM 3974 N N . GLN A 1 506 ? -50.645 7.390 58.915 1.00 66.25 506 GLN A N 1
ATOM 3975 C CA . GLN A 1 506 ? -50.373 6.116 58.234 1.00 66.25 506 GLN A CA 1
ATOM 3976 C C . GLN A 1 506 ? -50.459 6.230 56.703 1.00 66.25 506 GLN A C 1
ATOM 3978 O O . GLN A 1 506 ? -49.642 5.649 55.989 1.00 66.25 506 GLN A O 1
ATOM 3983 N N . ALA A 1 507 ? -51.417 7.002 56.182 1.00 65.88 507 ALA A N 1
ATOM 3984 C CA . ALA A 1 507 ? -51.531 7.255 54.747 1.00 65.88 507 ALA A CA 1
ATOM 3985 C C . ALA A 1 507 ? -50.370 8.109 54.198 1.00 65.88 507 ALA A C 1
ATOM 3987 O O . ALA A 1 507 ? -49.981 7.948 53.040 1.00 65.88 507 ALA A O 1
ATOM 3988 N N . SER A 1 508 ? -49.811 9.010 55.011 1.00 66.00 508 SER A N 1
ATOM 3989 C CA . SER A 1 508 ? -48.628 9.802 54.655 1.00 66.00 508 SER A CA 1
ATOM 3990 C C . SER A 1 508 ? -47.354 8.952 54.651 1.00 66.00 508 SER A C 1
ATOM 3992 O O . SER A 1 508 ? -46.570 9.036 53.705 1.00 66.00 508 SER A O 1
ATOM 3994 N N . ASP A 1 509 ? -47.179 8.080 55.646 1.00 65.19 509 ASP A N 1
ATOM 3995 C CA . ASP A 1 509 ? -46.041 7.155 55.722 1.00 65.19 509 ASP A CA 1
ATOM 3996 C C . ASP A 1 509 ? -46.027 6.180 54.539 1.00 65.19 509 ASP A C 1
ATOM 3998 O O . ASP A 1 509 ? -44.978 5.943 53.941 1.00 65.19 509 ASP A O 1
ATOM 4002 N N . ALA A 1 510 ? -47.195 5.684 54.117 1.00 65.81 510 ALA A N 1
ATOM 4003 C CA . ALA A 1 510 ? -47.306 4.833 52.932 1.00 65.81 510 ALA A CA 1
ATOM 4004 C C . ALA A 1 510 ? -46.811 5.536 51.649 1.00 65.81 510 ALA A C 1
ATOM 4006 O O . ALA A 1 510 ? -46.080 4.938 50.860 1.00 65.81 510 ALA A O 1
ATOM 4007 N N . LYS A 1 511 ? -47.134 6.825 51.466 1.00 71.19 511 LYS A N 1
ATOM 4008 C CA . LYS A 1 511 ? -46.677 7.623 50.311 1.00 71.19 511 LYS A CA 1
ATOM 4009 C C . LYS A 1 511 ? -45.182 7.944 50.360 1.00 71.19 511 LYS A C 1
ATOM 4011 O O . LYS A 1 511 ? -44.536 8.018 49.312 1.00 71.19 511 LYS A O 1
ATOM 4016 N N . LEU A 1 512 ? -44.620 8.128 51.556 1.00 67.62 512 LEU A N 1
ATOM 4017 C CA . LEU A 1 512 ? -43.177 8.304 51.744 1.00 67.62 512 LEU A CA 1
ATOM 4018 C C . LEU A 1 512 ? -42.408 7.023 51.405 1.00 67.62 512 LEU A C 1
ATOM 4020 O O . LEU A 1 512 ? -41.381 7.096 50.734 1.00 67.62 512 LEU A O 1
ATOM 4024 N N . VAL A 1 513 ? -42.927 5.855 51.793 1.00 69.00 513 VAL A N 1
ATOM 4025 C CA . VAL A 1 513 ? -42.343 4.551 51.436 1.00 69.00 513 VAL A CA 1
ATOM 4026 C C . VAL A 1 513 ? -42.397 4.311 49.925 1.00 69.00 513 VAL A C 1
ATOM 4028 O O . VAL A 1 513 ? -41.406 3.877 49.340 1.00 69.00 513 VAL A O 1
ATOM 4031 N N . GLU A 1 514 ? -43.507 4.653 49.271 1.00 70.25 514 GLU A N 1
ATOM 4032 C CA . GLU A 1 514 ? -43.652 4.536 47.814 1.00 70.25 514 GLU A CA 1
ATOM 4033 C C . GLU A 1 514 ? -42.692 5.481 47.065 1.00 70.25 514 GLU A C 1
ATOM 4035 O O . GLU A 1 514 ? -42.022 5.080 46.111 1.00 70.25 514 GLU A O 1
ATOM 4040 N N . SER A 1 515 ? -42.525 6.709 47.564 1.00 68.56 515 SER A N 1
ATOM 4041 C CA . SER A 1 515 ? -41.552 7.670 47.027 1.00 68.56 515 SER A CA 1
ATOM 4042 C C . SER A 1 515 ? -40.106 7.203 47.233 1.00 68.56 515 SER A C 1
ATOM 4044 O O . SER A 1 515 ? -39.278 7.339 46.333 1.00 68.56 515 SER A O 1
ATOM 4046 N N . ALA A 1 516 ? -39.787 6.606 48.386 1.00 68.00 516 ALA A N 1
ATOM 4047 C CA . ALA A 1 516 ? -38.467 6.042 48.658 1.00 68.00 516 ALA A CA 1
ATOM 4048 C C . ALA A 1 516 ? -38.155 4.843 47.746 1.00 68.00 516 ALA A C 1
ATOM 4050 O O . ALA A 1 516 ? -37.046 4.752 47.220 1.00 68.00 516 ALA A O 1
ATOM 4051 N N . ALA A 1 517 ? -39.136 3.971 47.491 1.00 70.94 517 ALA A N 1
ATOM 4052 C CA . ALA A 1 517 ? -38.996 2.873 46.536 1.00 70.94 517 ALA A CA 1
ATOM 4053 C C . ALA A 1 517 ? -38.722 3.393 45.113 1.00 70.94 517 ALA A C 1
ATOM 4055 O O . ALA A 1 517 ? -37.830 2.891 44.429 1.00 70.94 517 ALA A O 1
ATOM 4056 N N . MET A 1 518 ? -39.411 4.461 44.694 1.00 75.25 518 MET A N 1
ATOM 4057 C CA . MET A 1 518 ? -39.167 5.098 43.398 1.00 75.25 518 MET A CA 1
ATOM 4058 C C . MET A 1 518 ? -37.747 5.684 43.302 1.00 75.25 518 MET A C 1
ATOM 4060 O O . MET A 1 518 ? -37.073 5.497 42.288 1.00 75.25 518 MET A O 1
ATOM 4064 N N . VAL A 1 519 ? -37.241 6.318 44.366 1.00 73.12 519 VAL A N 1
ATOM 4065 C CA . VAL A 1 519 ? -35.855 6.822 44.419 1.00 73.12 519 VAL A CA 1
ATOM 4066 C C . VAL A 1 519 ? -34.836 5.687 44.300 1.00 73.12 519 VAL A C 1
ATOM 4068 O O . VAL A 1 519 ? -33.868 5.836 43.560 1.00 73.12 519 VAL A O 1
ATOM 4071 N N . VAL A 1 520 ? -35.061 4.545 44.957 1.00 77.69 520 VAL A N 1
ATOM 4072 C CA . VAL A 1 520 ? -34.179 3.369 44.834 1.00 77.69 520 VAL A CA 1
ATOM 4073 C C . VAL A 1 520 ? -34.162 2.848 43.395 1.00 77.69 520 VAL A C 1
ATOM 4075 O O . VAL A 1 520 ? -33.084 2.672 42.836 1.00 77.69 520 VAL A O 1
ATOM 4078 N N . THR A 1 521 ? -35.326 2.706 42.751 1.00 78.56 521 THR A N 1
ATOM 4079 C CA . THR A 1 521 ? -35.387 2.249 41.347 1.00 78.56 521 THR A CA 1
ATOM 4080 C C . THR A 1 521 ? -34.728 3.223 40.367 1.00 78.56 521 THR A C 1
ATOM 4082 O O . THR A 1 521 ? -34.035 2.802 39.442 1.00 78.56 521 THR A O 1
ATOM 4085 N N . LEU A 1 522 ? -34.879 4.537 40.572 1.00 78.75 522 LEU A N 1
ATOM 4086 C CA . LEU A 1 522 ? -34.184 5.544 39.765 1.00 78.75 522 LEU A CA 1
ATOM 4087 C C . LEU A 1 522 ? -32.672 5.498 39.996 1.00 78.75 522 LEU A C 1
ATOM 4089 O O . LEU A 1 522 ? -31.899 5.664 39.054 1.00 78.75 522 LEU A O 1
ATOM 4093 N N . GLN A 1 523 ? -32.242 5.248 41.231 1.00 79.50 523 GLN A N 1
ATOM 4094 C CA . GLN A 1 523 ? -30.831 5.134 41.563 1.00 79.50 523 GLN A CA 1
ATOM 4095 C C . GLN A 1 523 ? -30.200 3.887 40.930 1.00 79.50 523 GLN A C 1
ATOM 4097 O O . GLN A 1 523 ? -29.118 4.002 40.357 1.00 79.50 523 GLN A O 1
ATOM 4102 N N . GLU A 1 524 ? -30.903 2.752 40.920 1.00 82.00 524 GLU A N 1
ATOM 4103 C CA . GLU A 1 524 ? -30.497 1.546 40.186 1.00 82.00 524 GLU A CA 1
ATOM 4104 C C . GLU A 1 524 ? -30.365 1.819 38.680 1.00 82.00 524 GLU A C 1
ATOM 4106 O O . GLU A 1 524 ? -29.316 1.539 38.098 1.00 82.00 524 GLU A O 1
ATOM 4111 N N . GLN A 1 525 ? -31.354 2.472 38.057 1.00 82.00 525 GLN A N 1
ATOM 4112 C CA . GLN A 1 525 ? -31.290 2.840 36.635 1.00 82.00 525 GLN A CA 1
ATOM 4113 C C . GLN A 1 525 ? -30.117 3.776 36.310 1.00 82.00 525 GLN A C 1
ATOM 4115 O O . GLN A 1 525 ? -29.493 3.651 35.254 1.00 82.00 525 GLN A O 1
ATOM 4120 N N . VAL A 1 526 ? -29.798 4.723 37.198 1.00 83.06 526 VAL A N 1
ATOM 4121 C CA . VAL A 1 526 ? -28.644 5.620 37.028 1.00 83.06 526 VAL A CA 1
ATOM 4122 C C . VAL A 1 526 ? -27.331 4.850 37.155 1.00 83.06 526 VAL A C 1
ATOM 4124 O O . VAL A 1 526 ? -26.426 5.077 36.352 1.00 83.06 526 VAL A O 1
ATOM 4127 N N . THR A 1 527 ? -27.215 3.927 38.114 1.00 83.19 527 THR A N 1
ATOM 4128 C CA . THR A 1 527 ? -26.014 3.086 38.245 1.00 83.19 527 THR A CA 1
ATOM 4129 C C . THR A 1 527 ? -25.833 2.158 37.050 1.00 83.19 527 THR A C 1
ATOM 4131 O O . THR A 1 527 ? -24.725 2.047 36.534 1.00 83.19 527 THR A O 1
ATOM 4134 N N . GLU A 1 528 ? -26.918 1.582 36.536 1.00 84.44 528 GLU A N 1
ATOM 4135 C CA . GLU A 1 528 ? -26.882 0.702 35.372 1.00 84.44 528 GLU A CA 1
ATOM 4136 C C . GLU A 1 528 ? -26.481 1.471 34.102 1.00 84.44 528 GLU A C 1
ATOM 4138 O O . GLU A 1 528 ? -25.657 1.000 33.320 1.00 84.44 528 GLU A O 1
ATOM 4143 N N . LYS A 1 529 ? -26.986 2.702 33.921 1.00 85.56 529 LYS A N 1
ATOM 4144 C CA . LYS A 1 529 ? -26.556 3.586 32.826 1.00 85.56 529 LYS A CA 1
ATOM 4145 C C . LYS A 1 529 ? -25.091 3.997 32.937 1.00 85.56 529 LYS A C 1
ATOM 4147 O O . LYS A 1 529 ? -24.397 3.983 31.926 1.00 85.56 529 LYS A O 1
ATOM 4152 N N . ARG A 1 530 ? -24.611 4.347 34.137 1.00 85.12 530 ARG A N 1
ATOM 4153 C CA . ARG A 1 530 ? -23.185 4.653 34.352 1.00 85.12 530 ARG A CA 1
ATOM 4154 C C . ARG A 1 530 ? -22.310 3.464 33.982 1.00 85.12 530 ARG A C 1
ATOM 4156 O O . ARG A 1 530 ? -21.333 3.640 33.272 1.00 85.12 530 ARG A O 1
ATOM 4163 N N . GLN A 1 531 ? -22.712 2.264 34.386 1.00 87.62 531 GLN A N 1
ATOM 4164 C CA . GLN A 1 531 ? -21.955 1.058 34.089 1.00 87.62 531 GLN A CA 1
ATOM 4165 C C . GLN A 1 531 ? -21.908 0.751 32.587 1.00 87.62 531 GLN A C 1
ATOM 4167 O O . GLN A 1 531 ? -20.840 0.441 32.071 1.00 87.62 531 GLN A O 1
ATOM 4172 N N . ARG A 1 532 ? -23.022 0.935 31.862 1.00 87.56 532 ARG A N 1
ATOM 4173 C CA . ARG A 1 532 ? -23.033 0.821 30.392 1.00 87.56 532 ARG A CA 1
ATOM 4174 C C . ARG A 1 532 ? -22.095 1.831 29.729 1.00 87.56 532 ARG A C 1
ATOM 4176 O O . ARG A 1 532 ? -21.338 1.443 28.851 1.00 87.56 532 ARG A O 1
ATOM 4183 N N . HIS A 1 533 ? -22.091 3.086 30.179 1.00 87.00 533 HIS A N 1
ATOM 4184 C CA . HIS A 1 533 ? -21.168 4.095 29.650 1.00 87.00 533 HIS A CA 1
ATOM 4185 C C . HIS A 1 533 ? -19.699 3.794 29.974 1.00 87.00 533 HIS A C 1
ATOM 4187 O O . HIS A 1 533 ? -18.837 4.001 29.125 1.00 87.00 533 HIS A O 1
ATOM 4193 N N . ASP A 1 534 ? -19.397 3.277 31.165 1.00 88.31 534 ASP A N 1
ATOM 4194 C CA . ASP A 1 534 ? -18.035 2.863 31.515 1.00 88.31 534 ASP A CA 1
ATOM 4195 C C . ASP A 1 534 ? -17.558 1.691 30.646 1.00 88.31 534 ASP A C 1
ATOM 4197 O O . ASP A 1 534 ? -16.388 1.643 30.258 1.00 88.31 534 ASP A O 1
ATOM 4201 N N . ASP A 1 535 ? -18.448 0.756 30.316 1.00 89.69 535 ASP A N 1
ATOM 4202 C CA . ASP A 1 535 ? -18.133 -0.368 29.437 1.00 89.69 535 ASP A CA 1
ATOM 4203 C C . ASP A 1 535 ? -17.991 0.077 27.967 1.00 89.69 535 ASP A C 1
ATOM 4205 O O . ASP A 1 535 ? -17.022 -0.317 27.317 1.00 89.69 535 ASP A O 1
ATOM 4209 N N . GLU A 1 536 ? -18.834 0.997 27.480 1.00 91.31 536 GLU A N 1
ATOM 4210 C CA . GLU A 1 536 ? -18.667 1.664 26.174 1.00 91.31 536 GLU A CA 1
ATOM 4211 C C . GLU A 1 536 ? -17.324 2.413 26.087 1.00 91.31 536 GLU A C 1
ATOM 4213 O O . GLU A 1 536 ? -16.606 2.313 25.092 1.00 91.31 536 GLU A O 1
ATOM 4218 N N . LEU A 1 537 ? -16.930 3.135 27.143 1.00 89.31 537 LEU A N 1
ATOM 4219 C CA . LEU A 1 537 ? -15.644 3.835 27.196 1.00 89.31 537 LEU A CA 1
ATOM 4220 C C . LEU A 1 537 ? -14.453 2.870 27.215 1.00 89.31 537 LEU A C 1
ATOM 4222 O O . LEU A 1 537 ? -13.420 3.167 26.609 1.00 89.31 537 LEU A O 1
ATOM 4226 N N . LYS A 1 538 ? -14.564 1.720 27.891 1.00 90.62 538 LYS A N 1
ATOM 4227 C CA . LYS A 1 538 ? -13.533 0.670 27.836 1.00 90.62 538 LYS A CA 1
ATOM 4228 C C . LYS A 1 538 ? -13.414 0.088 26.433 1.00 90.62 538 LYS A C 1
ATOM 4230 O O . LYS A 1 538 ? -12.292 -0.094 25.965 1.00 90.62 538 LYS A O 1
ATOM 4235 N N . GLU A 1 539 ? -14.534 -0.164 25.763 1.00 92.44 539 GLU A N 1
ATOM 4236 C CA . GLU A 1 539 ? -14.543 -0.668 24.392 1.00 92.44 539 GLU A CA 1
ATOM 4237 C C . GLU A 1 539 ? -13.922 0.345 23.420 1.00 92.44 539 GLU A C 1
ATOM 4239 O O . GLU A 1 539 ? -13.017 -0.005 22.664 1.00 92.44 539 GLU A O 1
ATOM 4244 N N . LEU A 1 540 ? -14.297 1.624 23.509 1.00 90.75 540 LEU A N 1
ATOM 4245 C CA . LEU A 1 540 ? -13.698 2.690 22.700 1.00 90.75 540 LEU A CA 1
ATOM 4246 C C . LEU A 1 540 ? -12.193 2.847 22.960 1.00 90.75 540 LEU A C 1
ATOM 4248 O O . LEU A 1 540 ? -11.421 3.032 22.019 1.00 90.75 540 LEU A O 1
ATOM 4252 N N . ARG A 1 541 ? -11.740 2.722 24.216 1.00 91.31 541 ARG A N 1
ATOM 4253 C CA . ARG A 1 541 ? -10.304 2.713 24.549 1.00 91.31 541 ARG A CA 1
ATOM 4254 C C . ARG A 1 541 ? -9.583 1.504 23.954 1.00 91.31 541 ARG A C 1
ATOM 4256 O O . ARG A 1 541 ? -8.465 1.660 23.469 1.00 91.31 541 ARG A O 1
ATOM 4263 N N . ALA A 1 542 ? -10.206 0.326 23.954 1.00 89.44 542 ALA A N 1
ATOM 4264 C CA . ALA A 1 542 ? -9.642 -0.866 23.323 1.00 89.44 542 ALA A CA 1
ATOM 4265 C C . ALA A 1 542 ? -9.542 -0.702 21.796 1.00 89.44 542 ALA A C 1
ATOM 4267 O O . ALA A 1 542 ? -8.495 -0.989 21.217 1.00 89.44 542 ALA A O 1
ATOM 4268 N N . GLN A 1 543 ? -10.578 -0.156 21.153 1.00 90.75 543 GLN A N 1
ATOM 4269 C CA . GLN A 1 543 ? -10.571 0.140 19.717 1.00 90.75 543 GLN A CA 1
ATOM 4270 C C . GLN A 1 543 ? -9.499 1.178 19.345 1.00 90.75 543 GLN A C 1
ATOM 4272 O O . GLN A 1 543 ? -8.766 0.983 18.375 1.00 90.75 543 GLN A O 1
ATOM 4277 N N . LEU A 1 544 ? -9.347 2.249 20.135 1.00 89.88 544 LEU A N 1
ATOM 4278 C CA . LEU A 1 544 ? -8.273 3.234 19.953 1.00 89.88 544 LEU A CA 1
ATOM 4279 C C . LEU A 1 544 ? -6.885 2.612 20.146 1.00 89.88 544 LEU A C 1
ATOM 4281 O O . LEU A 1 544 ? -5.976 2.898 19.370 1.00 89.88 544 LEU A O 1
ATOM 4285 N N . SER A 1 545 ? -6.724 1.726 21.132 1.00 93.56 545 SER A N 1
ATOM 4286 C CA . SER A 1 545 ? -5.469 1.002 21.343 1.00 93.56 545 SER A CA 1
ATOM 4287 C C . SER A 1 545 ? -5.104 0.127 20.144 1.00 93.56 545 SER A C 1
ATOM 4289 O O . SER A 1 545 ? -3.941 0.115 19.751 1.00 93.56 545 SER A O 1
ATOM 4291 N N . MET A 1 546 ? -6.065 -0.587 19.546 1.00 88.38 546 MET A N 1
ATOM 4292 C CA . MET A 1 546 ? -5.804 -1.389 18.343 1.00 88.38 546 MET A CA 1
ATOM 4293 C C . MET A 1 546 ? -5.440 -0.511 17.147 1.00 88.38 546 MET A C 1
ATOM 4295 O O . MET A 1 546 ? -4.465 -0.798 16.458 1.00 88.38 546 MET A O 1
ATOM 4299 N N . ARG A 1 547 ? -6.151 0.605 16.943 1.00 90.06 547 ARG A N 1
ATOM 4300 C CA . ARG A 1 547 ? -5.817 1.549 15.869 1.00 90.06 547 ARG A CA 1
ATOM 4301 C C . ARG A 1 547 ? -4.431 2.160 16.018 1.00 90.06 547 ARG A C 1
ATOM 4303 O O . ARG A 1 547 ? -3.750 2.329 15.015 1.00 90.06 547 ARG A O 1
ATOM 4310 N N . ASN A 1 548 ? -3.990 2.463 17.236 1.00 89.38 548 ASN A N 1
ATOM 4311 C CA . ASN A 1 548 ? -2.631 2.960 17.449 1.00 89.38 548 ASN A CA 1
ATOM 4312 C C . ASN A 1 548 ? -1.578 1.912 17.056 1.00 89.38 548 ASN A C 1
ATOM 4314 O O . ASN A 1 548 ? -0.611 2.259 16.389 1.00 89.38 548 ASN A O 1
ATOM 4318 N N . ILE A 1 549 ? -1.808 0.631 17.368 1.00 90.06 549 ILE A N 1
ATOM 4319 C CA . ILE A 1 549 ? -0.924 -0.466 16.938 1.00 90.06 549 ILE A CA 1
ATOM 4320 C C . ILE A 1 549 ? -0.890 -0.579 15.404 1.00 90.06 549 ILE A C 1
ATOM 4322 O O . ILE A 1 549 ? 0.174 -0.781 14.823 1.00 90.06 549 ILE A O 1
ATOM 4326 N N . GLU A 1 550 ? -2.034 -0.427 14.730 1.00 88.88 550 GLU A N 1
ATOM 4327 C CA . GLU A 1 550 ? -2.103 -0.424 13.261 1.00 88.88 550 GLU A CA 1
ATOM 4328 C C . GLU A 1 550 ? -1.350 0.763 12.645 1.00 88.88 550 GLU A C 1
ATOM 4330 O O . GLU A 1 550 ? -0.645 0.593 11.648 1.00 88.88 550 GLU A O 1
ATOM 4335 N N . VAL A 1 551 ? -1.467 1.953 13.243 1.00 90.75 551 VAL A N 1
ATOM 4336 C CA . VAL A 1 551 ? -0.743 3.159 12.813 1.00 90.75 551 VAL A CA 1
ATOM 4337 C C . VAL A 1 551 ? 0.762 2.984 13.000 1.00 90.75 551 VAL A C 1
ATOM 4339 O O . VAL A 1 551 ? 1.512 3.258 12.064 1.00 90.75 551 VAL A O 1
ATOM 4342 N N . ASP A 1 552 ? 1.205 2.463 14.145 1.00 89.62 552 ASP A N 1
ATOM 4343 C CA . ASP A 1 552 ? 2.621 2.183 14.405 1.00 89.62 552 ASP A CA 1
ATOM 4344 C C . ASP A 1 552 ? 3.173 1.158 13.399 1.00 89.62 552 ASP A C 1
ATOM 4346 O O . ASP A 1 552 ? 4.223 1.375 12.790 1.00 89.62 552 ASP A O 1
ATOM 4350 N N . ALA A 1 553 ? 2.422 0.085 13.124 1.00 88.62 553 ALA A N 1
ATOM 4351 C CA . ALA A 1 553 ? 2.797 -0.915 12.127 1.00 88.62 553 ALA A CA 1
ATOM 4352 C C . ALA A 1 553 ? 2.863 -0.333 10.702 1.00 88.62 553 ALA A C 1
ATOM 4354 O O . ALA A 1 553 ? 3.765 -0.674 9.933 1.00 88.62 553 ALA A O 1
ATOM 4355 N N . ALA A 1 554 ? 1.935 0.553 10.332 1.00 87.06 554 ALA A N 1
ATOM 4356 C CA . ALA A 1 554 ? 1.968 1.247 9.047 1.00 87.06 554 ALA A CA 1
ATOM 4357 C C . ALA A 1 554 ? 3.170 2.200 8.948 1.00 87.06 554 ALA A C 1
ATOM 4359 O O . ALA A 1 554 ? 3.821 2.275 7.904 1.00 87.06 554 ALA A O 1
ATOM 4360 N N . GLN A 1 555 ? 3.505 2.887 10.039 1.00 92.12 555 GLN A N 1
ATOM 4361 C CA . GLN A 1 555 ? 4.641 3.798 10.095 1.00 92.12 555 GLN A CA 1
ATOM 4362 C C . GLN A 1 555 ? 5.979 3.053 10.008 1.00 92.12 555 GLN A C 1
ATOM 4364 O O . GLN A 1 555 ? 6.905 3.532 9.354 1.00 92.12 555 GLN A O 1
ATOM 4369 N N . ASP A 1 556 ? 6.081 1.860 10.589 1.00 92.06 556 ASP A N 1
ATOM 4370 C CA . ASP A 1 556 ? 7.269 1.018 10.450 1.00 92.06 556 ASP A CA 1
ATOM 4371 C C . ASP A 1 556 ? 7.407 0.418 9.042 1.00 92.06 556 ASP A C 1
ATOM 4373 O O . ASP A 1 556 ? 8.524 0.344 8.526 1.00 92.06 556 ASP A O 1
ATOM 4377 N N . ARG A 1 557 ? 6.297 0.093 8.360 1.00 89.56 557 ARG A N 1
ATOM 4378 C CA . ARG A 1 557 ? 6.319 -0.276 6.928 1.00 89.56 557 ARG A CA 1
ATOM 4379 C C . ARG A 1 557 ? 6.790 0.874 6.040 1.00 89.56 557 ARG A C 1
ATOM 4381 O O . ARG A 1 557 ? 7.539 0.636 5.098 1.00 89.56 557 ARG A O 1
ATOM 4388 N N . LEU A 1 558 ? 6.383 2.110 6.341 1.00 89.44 558 LEU A N 1
ATOM 4389 C CA . LEU A 1 558 ? 6.867 3.294 5.624 1.00 89.44 558 LEU A CA 1
ATOM 4390 C C . LEU A 1 558 ? 8.369 3.499 5.830 1.00 89.44 558 LEU A C 1
ATOM 4392 O O . LEU A 1 558 ? 9.088 3.642 4.851 1.00 89.44 558 LEU A O 1
ATOM 4396 N N . LYS A 1 559 ? 8.867 3.399 7.069 1.00 90.62 559 LYS A N 1
ATOM 4397 C CA . LYS A 1 559 ? 10.315 3.471 7.341 1.00 90.62 559 LYS A CA 1
ATOM 4398 C C . LYS A 1 559 ? 11.103 2.372 6.630 1.00 90.62 559 LYS A C 1
ATOM 4400 O O . LYS A 1 559 ? 12.248 2.599 6.255 1.00 90.62 559 LYS A O 1
ATOM 4405 N N . LEU A 1 560 ? 10.534 1.172 6.497 1.00 91.62 560 LEU A N 1
ATOM 4406 C CA . LEU A 1 560 ? 11.168 0.088 5.749 1.00 91.62 560 LEU A CA 1
ATOM 4407 C C . LEU A 1 560 ? 11.266 0.443 4.262 1.00 91.62 560 LEU A C 1
ATOM 4409 O O . LEU A 1 560 ? 12.352 0.345 3.703 1.00 91.62 560 LEU A O 1
ATOM 4413 N N . ARG A 1 561 ? 10.178 0.940 3.663 1.00 89.19 561 ARG A N 1
ATOM 4414 C CA . ARG A 1 561 ? 10.180 1.421 2.275 1.00 89.19 561 ARG A CA 1
ATOM 4415 C C . ARG A 1 561 ? 11.149 2.575 2.043 1.00 89.19 561 ARG A C 1
ATOM 4417 O O . ARG A 1 561 ? 11.819 2.587 1.020 1.00 89.19 561 ARG A O 1
ATOM 4424 N N . ASP A 1 562 ? 11.253 3.514 2.980 1.00 89.81 562 ASP A N 1
ATOM 4425 C CA . ASP A 1 562 ? 12.216 4.614 2.877 1.00 89.81 562 ASP A CA 1
ATOM 4426 C C . ASP A 1 562 ? 13.656 4.076 2.840 1.00 89.81 562 ASP A C 1
ATOM 4428 O O . ASP A 1 562 ? 14.440 4.494 1.993 1.00 89.81 562 ASP A O 1
ATOM 4432 N N . ARG A 1 563 ? 13.986 3.075 3.671 1.00 90.12 563 ARG A N 1
ATOM 4433 C CA . ARG A 1 563 ? 15.298 2.401 3.626 1.00 90.12 563 ARG A CA 1
ATOM 4434 C C . ARG A 1 563 ? 15.519 1.628 2.327 1.00 90.12 563 ARG A C 1
ATOM 4436 O O . ARG A 1 563 ? 16.610 1.676 1.780 1.00 90.12 563 ARG A O 1
ATOM 4443 N N . GLU A 1 564 ? 14.503 0.931 1.819 1.00 89.06 564 GLU A N 1
ATOM 4444 C CA . GLU A 1 564 ? 14.586 0.227 0.529 1.00 89.06 564 GLU A CA 1
ATOM 4445 C C . GLU A 1 564 ? 14.817 1.206 -0.632 1.00 89.06 564 GLU A C 1
ATOM 4447 O O . GLU A 1 564 ? 15.605 0.927 -1.535 1.00 89.06 564 GLU A O 1
ATOM 4452 N N . MET A 1 565 ? 14.172 2.375 -0.596 1.00 85.62 565 MET A N 1
ATOM 4453 C CA . MET A 1 565 ? 14.383 3.454 -1.561 1.00 85.62 565 MET A CA 1
ATOM 4454 C C . MET A 1 565 ? 15.782 4.067 -1.438 1.00 85.62 565 MET A C 1
ATOM 4456 O O . MET A 1 565 ? 16.411 4.318 -2.463 1.00 85.62 565 MET A O 1
ATOM 4460 N N . GLU A 1 566 ? 16.289 4.279 -0.220 1.00 89.44 566 GLU A N 1
ATOM 4461 C CA . GLU A 1 566 ? 17.668 4.726 0.026 1.00 89.44 566 GLU A CA 1
ATOM 4462 C C . GLU A 1 566 ? 18.692 3.706 -0.501 1.00 89.44 566 GLU A C 1
ATOM 4464 O O . GLU A 1 566 ? 19.630 4.087 -1.201 1.00 89.44 566 GLU A O 1
ATOM 4469 N N . ASP A 1 567 ? 18.478 2.410 -0.258 1.00 88.38 567 ASP A N 1
ATOM 4470 C CA . ASP A 1 567 ? 19.321 1.330 -0.782 1.00 88.38 567 ASP A CA 1
ATOM 4471 C C . ASP A 1 567 ? 19.270 1.261 -2.317 1.00 88.38 567 ASP A C 1
ATOM 4473 O O . ASP A 1 567 ? 20.299 1.068 -2.969 1.00 88.38 567 ASP A O 1
ATOM 4477 N N . MET A 1 568 ? 18.094 1.444 -2.927 1.00 82.88 568 MET A N 1
ATOM 4478 C CA . MET A 1 568 ? 17.974 1.528 -4.386 1.00 82.88 568 MET A CA 1
ATOM 4479 C C . MET A 1 568 ? 18.684 2.761 -4.945 1.00 82.88 568 MET A C 1
ATOM 4481 O O . MET A 1 568 ? 19.394 2.643 -5.940 1.00 82.88 568 MET A O 1
ATOM 4485 N N . GLN A 1 569 ? 18.552 3.927 -4.308 1.00 87.12 569 GLN A N 1
ATOM 4486 C CA . GLN A 1 569 ? 19.270 5.140 -4.711 1.00 87.12 569 GLN A CA 1
ATOM 4487 C C . GLN A 1 569 ? 20.787 4.965 -4.596 1.00 87.12 569 GLN A C 1
ATOM 4489 O O . GLN A 1 569 ? 21.511 5.378 -5.500 1.00 87.12 569 GLN A O 1
ATOM 4494 N N . ALA A 1 570 ? 21.268 4.305 -3.540 1.00 86.25 570 ALA A N 1
ATOM 4495 C CA . ALA A 1 570 ? 22.681 3.977 -3.383 1.00 86.25 570 ALA A CA 1
ATOM 4496 C C . ALA A 1 570 ? 23.175 3.047 -4.504 1.00 86.25 570 ALA A C 1
ATOM 4498 O O . ALA A 1 570 ? 24.215 3.316 -5.102 1.00 86.25 570 ALA A O 1
ATOM 4499 N N . LYS A 1 571 ? 22.399 2.012 -4.855 1.00 84.06 571 LYS A N 1
ATOM 4500 C CA . LYS A 1 571 ? 22.713 1.112 -5.978 1.00 84.06 571 LYS A CA 1
ATOM 4501 C C . LYS A 1 571 ? 22.693 1.824 -7.331 1.00 84.06 571 LYS A C 1
ATOM 4503 O O . LYS A 1 571 ? 23.540 1.539 -8.172 1.00 84.06 571 LYS A O 1
ATOM 4508 N N . MET A 1 572 ? 21.761 2.754 -7.554 1.00 80.69 572 MET A N 1
ATOM 4509 C CA . MET A 1 572 ? 21.756 3.566 -8.777 1.00 80.69 572 MET A CA 1
ATOM 4510 C C . MET A 1 572 ? 22.989 4.471 -8.852 1.00 80.69 572 MET A C 1
ATOM 4512 O O . MET A 1 572 ? 23.617 4.536 -9.901 1.00 80.69 572 MET A O 1
ATOM 4516 N N . ALA A 1 573 ? 23.377 5.114 -7.747 1.00 84.75 573 ALA A N 1
ATOM 4517 C CA . ALA A 1 573 ? 24.579 5.945 -7.703 1.00 84.75 573 ALA A CA 1
ATOM 4518 C C . ALA A 1 573 ? 25.863 5.127 -7.944 1.00 84.75 573 ALA A C 1
ATOM 4520 O O . ALA A 1 573 ? 26.774 5.588 -8.631 1.00 84.75 573 ALA A O 1
ATOM 4521 N N . GLU A 1 574 ? 25.934 3.898 -7.422 1.00 84.25 574 GLU A N 1
ATOM 4522 C CA . GLU A 1 574 ? 27.029 2.965 -7.709 1.00 84.25 574 GLU A CA 1
ATOM 4523 C C . GLU A 1 574 ? 27.056 2.576 -9.196 1.00 84.25 574 GLU A C 1
ATOM 4525 O O . GLU A 1 574 ? 28.115 2.619 -9.823 1.00 84.25 574 GLU A O 1
ATOM 4530 N N . ALA A 1 575 ? 25.897 2.287 -9.797 1.00 77.06 575 ALA A N 1
ATOM 4531 C CA . ALA A 1 575 ? 25.793 1.989 -11.224 1.00 77.06 575 ALA A CA 1
ATOM 4532 C C . ALA A 1 575 ? 26.219 3.177 -12.111 1.00 77.06 575 ALA A C 1
ATOM 4534 O O . ALA A 1 575 ? 26.960 2.975 -13.073 1.00 77.06 575 ALA A O 1
ATOM 4535 N N . GLU A 1 576 ? 25.819 4.407 -11.770 1.00 84.56 576 GLU A N 1
ATOM 4536 C CA . GLU A 1 576 ? 26.241 5.633 -12.469 1.00 84.56 576 GLU A CA 1
ATOM 4537 C C . GLU A 1 576 ? 27.758 5.850 -12.378 1.00 84.56 576 GLU A C 1
ATOM 4539 O O . GLU A 1 576 ? 28.398 6.236 -13.359 1.00 84.56 576 GLU A O 1
ATOM 4544 N N . MET A 1 577 ? 28.359 5.567 -11.218 1.00 86.81 577 MET A N 1
ATOM 4545 C CA . MET A 1 577 ? 29.809 5.650 -11.035 1.00 86.81 577 MET A CA 1
ATOM 4546 C C . MET A 1 577 ? 30.544 4.619 -11.905 1.00 86.81 577 MET A C 1
ATOM 4548 O O . MET A 1 577 ? 31.519 4.970 -12.571 1.00 86.81 577 MET A O 1
ATOM 4552 N N . ILE A 1 578 ? 30.058 3.374 -11.952 1.00 80.19 578 ILE A N 1
ATOM 4553 C CA . ILE A 1 578 ? 30.629 2.325 -12.810 1.00 80.19 578 ILE A CA 1
ATOM 4554 C C . ILE A 1 578 ? 30.484 2.704 -14.292 1.00 80.19 578 ILE A C 1
ATOM 4556 O O . ILE A 1 578 ? 31.412 2.499 -15.077 1.00 80.19 578 ILE A O 1
ATOM 4560 N N . GLU A 1 579 ? 29.352 3.282 -14.703 1.00 79.00 579 GLU A N 1
ATOM 4561 C CA . GLU A 1 579 ? 29.156 3.745 -16.081 1.00 79.00 579 GLU A CA 1
ATOM 4562 C C . GLU A 1 579 ? 30.124 4.882 -16.448 1.00 79.00 579 GLU A C 1
ATOM 4564 O O . GLU A 1 579 ? 30.741 4.842 -17.517 1.00 79.00 579 GLU A O 1
ATOM 4569 N N . ALA A 1 580 ? 30.356 5.830 -15.535 1.00 82.81 580 ALA A N 1
ATOM 4570 C CA . ALA A 1 580 ? 31.350 6.885 -15.720 1.00 82.81 580 ALA A CA 1
ATOM 4571 C C . ALA A 1 580 ? 32.782 6.327 -15.856 1.00 82.81 580 ALA A C 1
ATOM 4573 O O . ALA A 1 580 ? 33.538 6.771 -16.724 1.00 82.81 580 ALA A O 1
ATOM 4574 N N . GLU A 1 581 ? 33.162 5.327 -15.052 1.00 83.38 581 GLU A N 1
ATOM 4575 C CA . GLU A 1 581 ? 34.457 4.645 -15.189 1.00 83.38 581 GLU A CA 1
ATOM 4576 C C . GLU A 1 581 ? 34.583 3.911 -16.532 1.00 83.38 581 GLU A C 1
ATOM 4578 O O . GLU A 1 581 ? 35.623 3.993 -17.196 1.00 83.38 581 GLU A O 1
ATOM 4583 N N . LEU A 1 582 ? 33.519 3.232 -16.977 1.00 78.75 582 LEU A N 1
ATOM 4584 C CA . LEU A 1 582 ? 33.475 2.576 -18.286 1.00 78.75 582 LEU A CA 1
ATOM 4585 C C . LEU A 1 582 ? 33.670 3.576 -19.435 1.00 78.75 582 LEU A C 1
ATOM 4587 O O . LEU A 1 582 ? 34.343 3.243 -20.414 1.00 78.75 582 LEU A O 1
ATOM 4591 N N . ASP A 1 583 ? 33.113 4.781 -19.334 1.00 82.69 583 ASP A N 1
ATOM 4592 C CA . ASP A 1 583 ? 33.285 5.823 -20.347 1.00 82.69 583 ASP A CA 1
ATOM 4593 C C . ASP A 1 583 ? 34.708 6.392 -20.375 1.00 82.69 583 ASP A C 1
ATOM 4595 O O . ASP A 1 583 ? 35.261 6.572 -21.464 1.00 82.69 583 ASP A O 1
ATOM 4599 N N . ILE A 1 584 ? 35.353 6.570 -19.216 1.00 83.75 584 ILE A N 1
ATOM 4600 C CA . ILE A 1 584 ? 36.780 6.931 -19.151 1.00 83.75 584 ILE A CA 1
ATOM 4601 C C . ILE A 1 584 ? 37.627 5.851 -19.840 1.00 83.75 584 ILE A C 1
ATOM 4603 O O . ILE A 1 584 ? 38.437 6.163 -20.713 1.00 83.75 584 ILE A O 1
ATOM 4607 N N . MET A 1 585 ? 37.385 4.570 -19.542 1.00 77.88 585 MET A N 1
ATOM 4608 C CA . MET A 1 585 ? 38.112 3.469 -20.188 1.00 77.88 585 MET A CA 1
ATOM 4609 C C . MET A 1 585 ? 37.863 3.387 -21.699 1.00 77.88 585 MET A C 1
ATOM 4611 O O . MET A 1 585 ? 38.776 3.055 -22.456 1.00 77.88 585 MET A O 1
ATOM 4615 N N . ARG A 1 586 ? 36.651 3.706 -22.175 1.00 80.75 586 ARG A N 1
ATOM 4616 C CA . ARG A 1 586 ? 36.364 3.802 -23.618 1.00 80.75 586 ARG A CA 1
ATOM 4617 C C . ARG A 1 586 ? 37.148 4.936 -24.269 1.00 80.75 586 ARG A C 1
ATOM 4619 O O . ARG A 1 586 ? 37.666 4.743 -25.369 1.00 80.75 586 ARG A O 1
ATOM 4626 N N . MET A 1 587 ? 37.242 6.092 -23.613 1.00 83.44 587 MET A N 1
ATOM 4627 C CA . MET A 1 587 ? 38.038 7.215 -24.109 1.00 83.44 587 MET A CA 1
ATOM 4628 C C . MET A 1 587 ? 39.522 6.850 -24.204 1.00 83.44 587 MET A C 1
ATOM 4630 O O . MET A 1 587 ? 40.134 7.097 -25.243 1.00 83.44 587 MET A O 1
ATOM 4634 N N . ASP A 1 588 ? 40.081 6.210 -23.177 1.00 80.81 588 ASP A N 1
ATOM 4635 C CA . ASP A 1 588 ? 41.479 5.768 -23.179 1.00 80.81 588 ASP A CA 1
ATOM 4636 C C . ASP A 1 588 ? 41.736 4.724 -24.276 1.00 80.81 588 ASP A C 1
ATOM 4638 O O . ASP A 1 588 ? 42.692 4.851 -25.044 1.00 80.81 588 ASP A O 1
ATOM 4642 N N . SER A 1 589 ? 40.837 3.746 -24.441 1.00 79.69 589 SER A N 1
ATOM 4643 C CA . SER A 1 589 ? 40.908 2.759 -25.528 1.00 79.69 589 SER A CA 1
ATOM 4644 C C . SER A 1 589 ? 40.915 3.425 -26.909 1.00 79.69 589 SER A C 1
ATOM 4646 O O . SER A 1 589 ? 41.745 3.091 -27.753 1.00 79.69 589 SER A O 1
ATOM 4648 N N . GLN A 1 590 ? 40.049 4.419 -27.139 1.00 82.06 590 GLN A N 1
ATOM 4649 C CA . GLN A 1 590 ? 40.021 5.172 -28.399 1.00 82.06 590 GLN A CA 1
ATOM 4650 C C . GLN A 1 590 ? 41.316 5.958 -28.636 1.00 82.06 590 GLN A C 1
ATOM 4652 O O . GLN A 1 590 ? 41.804 6.018 -29.767 1.00 82.06 590 GLN A O 1
ATOM 4657 N N . GLN A 1 591 ? 41.897 6.555 -27.591 1.00 84.12 591 GLN A N 1
ATOM 4658 C CA . GLN A 1 591 ? 43.187 7.240 -27.700 1.00 84.12 591 GLN A CA 1
ATOM 4659 C C . GLN A 1 591 ? 44.313 6.261 -28.057 1.00 84.12 591 GLN A C 1
ATOM 4661 O O . GLN A 1 591 ? 45.154 6.575 -28.905 1.00 84.12 591 GLN A O 1
ATOM 4666 N N . PHE A 1 592 ? 44.311 5.059 -27.472 1.00 76.94 592 PHE A N 1
ATOM 4667 C CA . PHE A 1 592 ? 45.277 4.015 -27.809 1.00 76.94 592 PHE A CA 1
ATOM 4668 C C . PHE A 1 592 ? 45.117 3.511 -29.243 1.00 76.94 592 PHE A C 1
ATOM 4670 O O . PHE A 1 592 ? 46.113 3.412 -29.960 1.00 76.94 592 PHE A O 1
ATOM 4677 N N . GLU A 1 593 ? 43.892 3.275 -29.711 1.00 78.38 593 GLU A N 1
ATOM 4678 C CA . GLU A 1 593 ? 43.622 2.902 -31.104 1.00 78.38 593 GLU A CA 1
ATOM 4679 C C . GLU A 1 593 ? 44.097 3.974 -32.093 1.00 78.38 593 GLU A C 1
ATOM 4681 O O . GLU A 1 593 ? 44.735 3.658 -33.102 1.00 78.38 593 GLU A O 1
ATOM 4686 N N . GLN A 1 594 ? 43.859 5.255 -31.790 1.00 84.62 594 GLN A N 1
ATOM 4687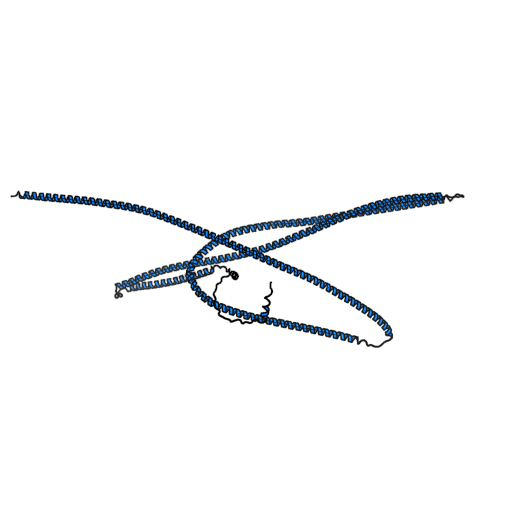 C CA . GLN A 1 594 ? 44.359 6.365 -32.603 1.00 84.62 594 GLN A CA 1
ATOM 4688 C C . GLN A 1 594 ? 45.892 6.403 -32.633 1.00 84.62 594 GLN A C 1
ATOM 4690 O O . GLN A 1 594 ? 46.480 6.562 -33.707 1.00 84.62 594 GLN A O 1
ATOM 4695 N N . ALA A 1 595 ? 46.552 6.212 -31.486 1.00 80.12 595 ALA A N 1
ATOM 4696 C CA . ALA A 1 595 ? 48.010 6.153 -31.400 1.00 80.12 595 ALA A CA 1
ATOM 4697 C C . ALA A 1 595 ? 48.586 4.956 -32.178 1.00 80.12 595 ALA A C 1
ATOM 4699 O O . ALA A 1 595 ? 49.584 5.102 -32.888 1.00 80.12 595 ALA A O 1
ATOM 4700 N N . ILE A 1 596 ? 47.937 3.788 -32.110 1.00 80.19 596 ILE A N 1
ATOM 4701 C CA . ILE A 1 596 ? 48.286 2.610 -32.916 1.00 80.19 596 ILE A CA 1
ATOM 4702 C C . ILE A 1 596 ? 48.144 2.935 -34.407 1.00 80.19 596 ILE A C 1
ATOM 4704 O O . ILE A 1 596 ? 49.063 2.654 -35.176 1.00 80.19 596 ILE A O 1
ATOM 4708 N N . GLY A 1 597 ? 47.046 3.571 -34.824 1.00 83.81 597 GLY A N 1
ATOM 4709 C CA . GLY A 1 597 ? 46.828 3.984 -36.213 1.00 83.81 597 GLY A CA 1
ATOM 4710 C C . GLY A 1 597 ? 47.906 4.945 -36.731 1.00 83.81 597 GLY A C 1
ATOM 4711 O O . GLY A 1 597 ? 48.426 4.773 -37.838 1.00 83.81 597 GLY A O 1
ATOM 4712 N N . GLN A 1 598 ? 48.317 5.919 -35.915 1.00 85.56 598 GLN A N 1
ATOM 4713 C CA . GLN A 1 598 ? 49.419 6.831 -36.242 1.00 85.56 598 GLN A CA 1
ATOM 4714 C C . GLN A 1 598 ? 50.751 6.079 -36.378 1.00 85.56 598 GLN A C 1
ATOM 4716 O O . GLN A 1 598 ? 51.436 6.214 -37.391 1.00 85.56 598 GLN A O 1
ATOM 4721 N N . LEU A 1 599 ? 51.088 5.199 -35.432 1.00 79.81 599 LEU A N 1
ATOM 4722 C CA . LEU A 1 599 ? 52.317 4.403 -35.506 1.00 79.81 599 LEU A CA 1
ATOM 4723 C C . LEU A 1 599 ? 52.318 3.444 -36.706 1.00 79.81 599 LEU A C 1
ATOM 4725 O O . LEU A 1 599 ? 53.352 3.239 -37.341 1.00 79.81 599 LEU A O 1
ATOM 4729 N N . GLN A 1 600 ? 51.170 2.868 -37.069 1.00 81.00 600 GLN A N 1
ATOM 4730 C CA . GLN A 1 600 ? 51.050 2.013 -38.251 1.00 81.00 600 GLN A CA 1
ATOM 4731 C C . GLN A 1 600 ? 51.309 2.790 -39.546 1.00 81.00 600 GLN A C 1
ATOM 4733 O O . GLN A 1 600 ? 51.999 2.275 -40.431 1.00 81.00 600 GLN A O 1
ATOM 4738 N N . THR A 1 601 ? 50.808 4.024 -39.663 1.00 85.31 601 THR A N 1
ATOM 4739 C CA . THR A 1 601 ? 51.099 4.871 -40.832 1.00 85.31 601 THR A CA 1
ATOM 4740 C C . THR A 1 601 ? 52.576 5.275 -40.879 1.00 85.31 601 THR A C 1
ATOM 4742 O O . THR A 1 601 ? 53.192 5.193 -41.943 1.00 85.31 601 THR A O 1
ATOM 4745 N N . GLU A 1 602 ? 53.201 5.587 -39.740 1.00 81.81 602 GLU A N 1
ATOM 4746 C CA . GLU A 1 602 ? 54.650 5.825 -39.650 1.00 81.81 602 GLU A CA 1
ATOM 4747 C C . GLU A 1 602 ? 55.476 4.597 -40.066 1.00 81.81 602 GLU A C 1
ATOM 4749 O O . GLU A 1 602 ? 56.421 4.718 -40.852 1.00 81.81 602 GLU A O 1
ATOM 4754 N N . VAL A 1 603 ? 55.093 3.395 -39.624 1.00 79.00 603 VAL A N 1
ATOM 4755 C CA . VAL A 1 603 ? 55.727 2.134 -40.041 1.00 79.00 603 VAL A CA 1
ATOM 4756 C C . VAL A 1 603 ? 55.563 1.904 -41.545 1.00 79.00 603 VAL A C 1
ATOM 4758 O O . VAL A 1 603 ? 56.517 1.482 -42.204 1.00 79.00 603 VAL A O 1
ATOM 4761 N N . GLN A 1 604 ? 54.389 2.179 -42.120 1.00 82.38 604 GLN A N 1
ATOM 4762 C CA . GLN A 1 604 ? 54.170 2.066 -43.566 1.00 82.38 604 GLN A CA 1
ATOM 4763 C C . GLN A 1 604 ? 55.040 3.055 -44.353 1.00 82.38 604 GLN A C 1
ATOM 4765 O O . GLN A 1 604 ? 55.678 2.652 -45.329 1.00 82.38 604 GLN A O 1
ATOM 4770 N N . ASN A 1 605 ? 55.145 4.302 -43.892 1.00 82.12 605 ASN A N 1
ATOM 4771 C CA . ASN A 1 605 ? 56.010 5.321 -44.487 1.00 82.12 605 ASN A CA 1
ATOM 4772 C C . ASN A 1 605 ? 57.492 4.924 -44.402 1.00 82.12 605 ASN A C 1
ATOM 4774 O O . ASN A 1 605 ? 58.216 5.007 -45.394 1.00 82.12 605 ASN A O 1
ATOM 4778 N N . ALA A 1 606 ? 57.939 4.405 -43.255 1.00 74.88 606 ALA A N 1
ATOM 4779 C CA . ALA A 1 606 ? 59.300 3.904 -43.082 1.00 74.88 606 ALA A CA 1
ATOM 4780 C C . ALA A 1 606 ? 59.590 2.689 -43.984 1.00 74.88 606 ALA A C 1
ATOM 4782 O O . ALA A 1 606 ? 60.660 2.601 -44.588 1.00 74.88 606 ALA A O 1
ATOM 4783 N N . ARG A 1 607 ? 58.626 1.769 -44.147 1.00 79.25 607 ARG A N 1
ATOM 4784 C CA . ARG A 1 607 ? 58.728 0.641 -45.092 1.00 79.25 607 ARG A CA 1
ATOM 4785 C C . ARG A 1 607 ? 58.792 1.115 -46.543 1.00 79.25 607 ARG A C 1
ATOM 4787 O O . ARG A 1 607 ? 59.554 0.547 -47.321 1.00 79.25 607 ARG A O 1
ATOM 4794 N N . ALA A 1 608 ? 58.025 2.139 -46.913 1.00 79.25 608 ALA A N 1
ATOM 4795 C CA . ALA A 1 608 ? 58.094 2.743 -48.240 1.00 79.25 608 ALA A CA 1
ATOM 4796 C C . ALA A 1 608 ? 59.469 3.386 -48.489 1.00 79.25 608 ALA A C 1
ATOM 4798 O O . ALA A 1 608 ? 60.080 3.120 -49.522 1.00 79.25 608 ALA A O 1
ATOM 4799 N N . GLY A 1 609 ? 60.001 4.132 -47.514 1.00 79.06 609 GLY A N 1
ATOM 4800 C CA . GLY A 1 609 ? 61.359 4.685 -47.561 1.00 79.06 609 GLY A CA 1
ATOM 4801 C C . GLY A 1 609 ? 62.431 3.603 -47.712 1.00 79.06 609 GLY A C 1
ATOM 4802 O O . GLY A 1 609 ? 63.307 3.716 -48.566 1.00 79.06 609 GLY A O 1
ATOM 4803 N N . ARG A 1 610 ? 62.309 2.497 -46.966 1.00 77.56 610 ARG A N 1
ATOM 4804 C CA . ARG A 1 610 ? 63.193 1.330 -47.103 1.00 77.56 610 ARG A CA 1
ATOM 4805 C C . ARG A 1 610 ? 63.148 0.731 -48.510 1.00 77.56 610 ARG A C 1
ATOM 4807 O O . ARG A 1 610 ? 64.201 0.475 -49.076 1.00 77.56 610 ARG A O 1
ATOM 4814 N N . ARG A 1 611 ? 61.956 0.532 -49.086 1.00 78.88 611 ARG A N 1
ATOM 4815 C CA . ARG A 1 611 ? 61.804 -0.002 -50.454 1.00 78.88 611 ARG A CA 1
ATOM 4816 C C . ARG A 1 611 ? 62.408 0.922 -51.509 1.00 78.88 611 ARG A C 1
ATOM 4818 O O . ARG A 1 611 ? 62.967 0.434 -52.482 1.00 78.88 611 ARG A O 1
ATOM 4825 N N . LEU A 1 612 ? 62.301 2.240 -51.326 1.00 80.00 612 LEU A N 1
ATOM 4826 C CA . LEU A 1 612 ? 62.944 3.218 -52.208 1.00 80.00 612 LEU A CA 1
ATOM 4827 C C . LEU A 1 612 ? 64.472 3.132 -52.115 1.00 80.00 612 LEU A C 1
ATOM 4829 O O . LEU A 1 612 ? 65.132 3.147 -53.149 1.00 80.00 612 LEU A O 1
ATOM 4833 N N . ALA A 1 613 ? 65.020 2.986 -50.905 1.00 73.75 613 ALA A N 1
ATOM 4834 C CA . ALA A 1 613 ? 66.452 2.781 -50.705 1.00 73.75 613 ALA A CA 1
ATOM 4835 C C . ALA A 1 613 ? 66.933 1.454 -51.320 1.00 73.75 613 ALA A C 1
ATOM 4837 O O . ALA A 1 613 ? 67.917 1.455 -52.050 1.00 73.75 613 ALA A O 1
ATOM 4838 N N . GLU A 1 614 ? 66.216 0.344 -51.100 1.00 76.50 614 GLU A N 1
ATOM 4839 C CA . GLU A 1 614 ? 66.503 -0.966 -51.717 1.00 76.50 614 GLU A CA 1
ATOM 4840 C C . GLU A 1 614 ? 66.470 -0.882 -53.251 1.00 76.50 614 GLU A C 1
ATOM 4842 O O . GLU A 1 614 ? 67.414 -1.302 -53.913 1.00 76.50 614 GLU A O 1
ATOM 4847 N N . ALA A 1 615 ? 65.440 -0.250 -53.822 1.00 78.94 615 ALA A N 1
ATOM 4848 C CA . ALA A 1 615 ? 65.335 -0.058 -55.266 1.00 78.94 615 ALA A CA 1
ATOM 4849 C C . ALA A 1 615 ? 66.477 0.800 -55.838 1.00 78.94 615 ALA A C 1
ATOM 4851 O O . ALA A 1 615 ? 66.895 0.584 -56.976 1.00 78.94 615 ALA A O 1
ATOM 4852 N N . GLU A 1 616 ? 66.990 1.772 -55.079 1.00 78.81 616 GLU A N 1
ATOM 4853 C CA . GLU A 1 616 ? 68.138 2.579 -55.497 1.00 78.81 616 GLU A CA 1
ATOM 4854 C C . GLU A 1 616 ? 69.451 1.784 -55.413 1.00 78.81 616 GLU A C 1
ATOM 4856 O O . GLU A 1 616 ? 70.255 1.859 -56.342 1.00 78.81 616 GLU A O 1
ATOM 4861 N N . VAL A 1 617 ? 69.635 0.941 -54.385 1.00 75.12 617 VAL A N 1
ATOM 4862 C CA . VAL A 1 617 ? 70.746 -0.032 -54.328 1.00 75.12 617 VAL A CA 1
ATOM 4863 C C . VAL A 1 617 ? 70.709 -0.954 -55.544 1.00 75.12 617 VAL A C 1
ATOM 4865 O O . VAL A 1 617 ? 71.723 -1.105 -56.227 1.00 75.12 617 VAL A O 1
ATOM 4868 N N . ASP A 1 618 ? 69.542 -1.514 -55.864 1.00 78.44 618 ASP A N 1
ATOM 4869 C CA . ASP A 1 618 ? 69.360 -2.412 -57.007 1.00 78.44 618 ASP A CA 1
ATOM 4870 C C . ASP A 1 618 ? 69.610 -1.694 -58.343 1.00 78.44 618 ASP A C 1
ATOM 4872 O O . ASP A 1 618 ? 70.258 -2.238 -59.243 1.00 78.44 618 ASP A O 1
ATOM 4876 N N . ARG A 1 619 ? 69.171 -0.434 -58.486 1.00 81.50 619 ARG A N 1
ATOM 4877 C CA . ARG A 1 619 ? 69.489 0.395 -59.662 1.00 81.50 619 ARG A CA 1
ATOM 4878 C C . ARG A 1 619 ? 70.985 0.636 -59.797 1.00 81.50 619 ARG A C 1
ATOM 4880 O O . ARG A 1 619 ? 71.513 0.491 -60.901 1.00 81.50 619 ARG A O 1
ATOM 4887 N N . ILE A 1 620 ? 71.666 0.997 -58.712 1.00 73.56 620 ILE A N 1
ATOM 4888 C CA . ILE A 1 620 ? 73.114 1.221 -58.713 1.00 73.56 620 ILE A CA 1
ATOM 4889 C C . ILE A 1 620 ? 73.830 -0.076 -59.104 1.00 73.56 620 ILE A C 1
ATOM 4891 O O . ILE A 1 620 ? 74.653 -0.045 -60.023 1.00 73.56 620 ILE A O 1
ATOM 4895 N N . ALA A 1 621 ? 73.452 -1.209 -58.505 1.00 71.06 621 ALA A N 1
ATOM 4896 C CA . ALA A 1 621 ? 73.995 -2.530 -58.815 1.00 71.06 621 ALA A CA 1
ATOM 4897 C C . ALA A 1 621 ? 73.770 -2.924 -60.288 1.00 71.06 621 ALA A C 1
ATOM 4899 O O . ALA A 1 621 ? 74.692 -3.405 -60.950 1.00 71.06 621 ALA A O 1
ATOM 4900 N N . SER A 1 622 ? 72.580 -2.656 -60.839 1.00 77.44 622 SER A N 1
ATOM 4901 C CA . SER A 1 622 ? 72.249 -2.962 -62.239 1.00 77.44 622 SER A CA 1
ATOM 4902 C C . SER A 1 622 ? 72.998 -2.091 -63.258 1.00 77.44 622 SER A C 1
ATOM 4904 O O . SER A 1 622 ? 73.377 -2.589 -64.316 1.00 77.44 622 SER A O 1
ATOM 4906 N N . ARG A 1 623 ? 73.255 -0.808 -62.951 1.00 74.31 623 ARG A N 1
ATOM 4907 C CA . ARG A 1 623 ? 73.984 0.113 -63.847 1.00 74.31 623 ARG A CA 1
ATOM 4908 C C . ARG A 1 623 ? 75.480 -0.159 -63.912 1.00 74.31 623 ARG A C 1
ATOM 4910 O O . ARG A 1 623 ? 76.100 0.115 -64.934 1.00 74.31 623 ARG A O 1
ATOM 4917 N N . HIS A 1 624 ? 76.054 -0.650 -62.824 1.00 69.62 624 HIS A N 1
ATOM 4918 C CA . HIS A 1 624 ? 77.500 -0.747 -62.666 1.00 69.62 624 HIS A CA 1
ATOM 4919 C C . HIS A 1 624 ? 78.009 -2.177 -62.945 1.00 69.62 624 HIS A C 1
ATOM 4921 O O . HIS A 1 624 ? 79.177 -2.369 -63.278 1.00 69.62 624 HIS A O 1
ATOM 4927 N N . GLY A 1 625 ? 77.127 -3.183 -62.937 1.00 60.66 625 GLY A N 1
ATOM 4928 C CA . GLY A 1 625 ? 77.501 -4.580 -63.154 1.00 60.66 625 GLY A CA 1
ATOM 4929 C C . GLY A 1 625 ? 78.341 -5.140 -61.993 1.00 60.66 625 GLY A C 1
ATOM 4930 O O . GLY A 1 625 ? 78.889 -4.388 -61.186 1.00 60.66 625 GLY A O 1
ATOM 4931 N N . PRO A 1 626 ? 78.486 -6.473 -61.887 1.00 60.47 626 PRO A N 1
ATOM 4932 C CA . PRO A 1 626 ? 79.086 -7.126 -60.717 1.00 60.47 626 PRO A CA 1
ATOM 4933 C C . PRO A 1 626 ? 80.565 -6.770 -60.459 1.00 60.47 626 PRO A C 1
ATOM 4935 O O . PRO A 1 626 ? 81.099 -7.146 -59.421 1.00 60.47 626 PRO A O 1
ATOM 4938 N N . MET A 1 627 ? 81.235 -6.046 -61.367 1.00 52.84 627 MET A N 1
ATOM 4939 C CA . MET A 1 627 ? 82.644 -5.649 -61.228 1.00 52.84 627 MET A CA 1
ATOM 4940 C C . MET A 1 627 ? 82.883 -4.189 -60.818 1.00 52.84 627 MET A C 1
ATOM 4942 O O . MET A 1 627 ? 84.023 -3.841 -60.527 1.00 52.84 627 MET A O 1
ATOM 4946 N N . ALA A 1 628 ? 81.864 -3.331 -60.751 1.00 49.03 628 ALA A N 1
ATOM 4947 C CA . ALA A 1 628 ? 82.054 -1.923 -60.374 1.00 49.03 628 ALA A CA 1
ATOM 4948 C C . ALA A 1 628 ? 81.756 -1.623 -58.892 1.00 49.03 628 ALA A C 1
ATOM 4950 O O . ALA A 1 628 ? 81.839 -0.475 -58.457 1.00 49.03 628 ALA A O 1
ATOM 4951 N N . CYS A 1 629 ? 81.520 -2.658 -58.079 1.00 50.25 629 CYS A N 1
ATOM 4952 C CA . CYS A 1 629 ? 81.456 -2.550 -56.617 1.00 50.25 629 CYS A CA 1
ATOM 4953 C C . CYS A 1 629 ? 82.800 -2.170 -55.957 1.00 50.25 629 CYS A C 1
ATOM 4955 O O . CYS A 1 629 ? 82.850 -2.030 -54.741 1.00 50.25 629 CYS A O 1
ATOM 4957 N N . THR A 1 630 ? 83.884 -2.005 -56.721 1.00 53.06 630 THR A N 1
ATOM 4958 C CA . THR A 1 630 ? 85.208 -1.627 -56.200 1.00 53.06 630 THR A CA 1
ATOM 4959 C C . THR A 1 630 ? 85.558 -0.147 -56.384 1.00 53.06 630 THR A C 1
ATOM 4961 O O . THR A 1 630 ? 86.591 0.270 -55.868 1.00 53.06 630 THR A O 1
ATOM 4964 N N . VAL A 1 631 ? 84.740 0.653 -57.092 1.00 51.75 631 VAL A N 1
ATOM 4965 C CA . VAL A 1 631 ? 85.088 2.051 -57.455 1.00 51.75 631 VAL A CA 1
ATOM 4966 C C . VAL A 1 631 ? 84.011 3.087 -57.090 1.00 51.75 631 VAL A C 1
ATOM 4968 O O . VAL A 1 631 ? 84.265 4.284 -57.167 1.00 51.75 631 VAL A O 1
ATOM 4971 N N . LEU A 1 632 ? 82.822 2.678 -56.642 1.00 52.78 632 LEU A N 1
ATOM 4972 C CA . LEU A 1 632 ? 81.878 3.628 -56.041 1.00 52.78 632 LEU A CA 1
ATOM 4973 C C . LEU A 1 632 ? 82.381 4.027 -54.647 1.00 52.78 632 LEU A C 1
ATOM 4975 O O . LEU A 1 632 ? 82.674 3.144 -53.841 1.00 52.78 632 LEU A O 1
ATOM 4979 N N . ASP A 1 633 ? 82.483 5.337 -54.387 1.00 56.56 633 ASP A N 1
ATOM 4980 C CA . ASP A 1 633 ? 82.913 5.910 -53.106 1.00 56.56 633 ASP A CA 1
ATOM 4981 C C . ASP A 1 633 ? 82.242 5.175 -51.937 1.00 56.56 633 ASP A C 1
ATOM 4983 O O . ASP A 1 633 ? 81.021 5.242 -51.750 1.00 56.56 633 ASP A O 1
ATOM 4987 N N . ASN A 1 634 ? 83.061 4.451 -51.165 1.00 63.41 634 ASN A N 1
ATOM 4988 C CA . ASN A 1 634 ? 82.643 3.602 -50.045 1.00 63.41 634 ASN A CA 1
ATOM 4989 C C . ASN A 1 634 ? 81.695 4.337 -49.085 1.00 63.41 634 ASN A C 1
ATOM 4991 O O . ASN A 1 634 ? 80.785 3.730 -48.524 1.00 63.41 634 ASN A O 1
ATOM 4995 N N . ASP A 1 635 ? 81.862 5.650 -48.943 1.00 70.19 635 ASP A N 1
ATOM 4996 C CA . ASP A 1 635 ? 81.067 6.485 -48.051 1.00 70.19 635 ASP A CA 1
ATOM 4997 C C . ASP A 1 635 ? 79.586 6.552 -48.448 1.00 70.19 635 ASP A C 1
ATOM 4999 O O . ASP A 1 635 ? 78.724 6.587 -47.571 1.00 70.19 635 ASP A O 1
ATOM 5003 N N . HIS A 1 636 ? 79.244 6.515 -49.742 1.00 71.44 636 HIS A N 1
ATOM 5004 C CA . HIS A 1 636 ? 77.842 6.614 -50.157 1.00 71.44 636 HIS A CA 1
ATOM 5005 C C . HIS A 1 636 ? 77.077 5.309 -49.899 1.00 71.44 636 HIS A C 1
ATOM 5007 O O . HIS A 1 636 ? 75.961 5.339 -49.382 1.00 71.44 636 HIS A O 1
ATOM 5013 N N . LEU A 1 637 ? 77.704 4.156 -50.160 1.00 70.75 637 LEU A N 1
ATOM 5014 C CA . LEU A 1 637 ? 77.140 2.839 -49.838 1.00 70.75 637 LEU A CA 1
ATOM 5015 C C . LEU A 1 637 ? 77.083 2.583 -48.327 1.00 70.75 637 LEU A C 1
ATOM 5017 O O . LEU A 1 637 ? 76.110 2.003 -47.844 1.00 70.75 637 LEU A O 1
ATOM 5021 N N . LEU A 1 638 ? 78.088 3.037 -47.570 1.00 76.12 638 LEU A N 1
ATOM 5022 C CA . LEU A 1 638 ? 78.081 2.954 -46.108 1.00 76.12 638 LEU A CA 1
ATOM 5023 C C . LEU A 1 638 ? 76.983 3.828 -45.497 1.00 76.12 638 LEU A C 1
ATOM 5025 O O . LEU A 1 638 ? 76.293 3.367 -44.590 1.00 76.12 638 LEU A O 1
ATOM 5029 N N . ASN A 1 639 ? 76.766 5.041 -46.016 1.00 77.56 639 ASN A N 1
ATOM 5030 C CA . ASN A 1 639 ? 75.666 5.899 -45.577 1.00 77.56 639 ASN A CA 1
ATOM 5031 C C . ASN A 1 639 ? 74.304 5.285 -45.913 1.00 77.56 639 ASN A C 1
ATOM 5033 O O . ASN A 1 639 ? 73.448 5.219 -45.039 1.00 77.56 639 ASN A O 1
ATOM 5037 N N . LEU A 1 640 ? 74.126 4.726 -47.115 1.00 74.88 640 LEU A N 1
ATOM 5038 C CA . LEU A 1 640 ? 72.866 4.080 -47.488 1.00 74.88 640 LEU A CA 1
ATOM 5039 C C . LEU A 1 640 ? 72.577 2.826 -46.645 1.00 74.88 640 LEU A C 1
ATOM 5041 O O . LEU A 1 640 ? 71.439 2.585 -46.246 1.00 74.88 640 LEU A O 1
ATOM 5045 N N . LYS A 1 641 ? 73.613 2.036 -46.331 1.00 76.69 641 LYS A N 1
ATOM 5046 C CA . LYS A 1 641 ? 73.507 0.884 -45.426 1.00 76.69 641 LYS A CA 1
ATOM 5047 C C . LYS A 1 641 ? 73.180 1.318 -43.995 1.00 76.69 641 LYS A C 1
ATOM 5049 O O . LYS A 1 641 ? 72.360 0.680 -43.342 1.00 76.69 641 LYS A O 1
ATOM 5054 N N . ARG A 1 642 ? 73.770 2.418 -43.526 1.00 79.44 642 ARG A N 1
ATOM 5055 C CA . ARG A 1 642 ? 73.473 3.006 -42.215 1.00 79.44 642 ARG A CA 1
ATOM 5056 C C . ARG A 1 642 ? 72.041 3.528 -42.145 1.00 79.44 642 ARG A C 1
ATOM 5058 O O . ARG A 1 642 ? 71.352 3.265 -41.168 1.00 79.44 642 ARG A O 1
ATOM 5065 N N . ASP A 1 643 ? 71.569 4.204 -43.187 1.00 77.12 643 ASP A N 1
ATOM 5066 C CA . ASP A 1 643 ? 70.189 4.685 -43.285 1.00 77.12 643 ASP A CA 1
ATOM 5067 C C . ASP A 1 643 ? 69.194 3.521 -43.335 1.00 77.12 643 ASP A C 1
ATOM 5069 O O . ASP A 1 643 ? 68.136 3.573 -42.707 1.00 77.12 643 ASP A O 1
ATOM 5073 N N . TYR A 1 644 ? 69.563 2.430 -44.007 1.00 76.19 644 TYR A N 1
ATOM 5074 C CA . TYR A 1 644 ? 68.800 1.189 -44.022 1.00 76.19 644 TYR A CA 1
ATOM 5075 C C . TYR A 1 644 ? 68.702 0.527 -42.644 1.00 76.19 644 TYR A C 1
ATOM 5077 O O . TYR A 1 644 ? 67.612 0.142 -42.215 1.00 76.19 644 TYR A O 1
ATOM 5085 N N . GLU A 1 645 ? 69.826 0.396 -41.940 1.00 78.00 645 GLU A N 1
ATOM 5086 C CA . GLU A 1 645 ? 69.881 -0.168 -40.589 1.00 78.00 645 GLU A CA 1
ATOM 5087 C C . GLU A 1 645 ? 69.113 0.717 -39.594 1.00 78.00 645 GLU A C 1
ATOM 5089 O O . GLU A 1 645 ? 68.259 0.205 -38.873 1.00 78.00 645 GLU A O 1
ATOM 5094 N N . ASN A 1 646 ? 69.271 2.043 -39.664 1.00 79.50 646 ASN A N 1
ATOM 5095 C CA . ASN A 1 646 ? 68.505 3.008 -38.869 1.00 79.50 646 ASN A CA 1
ATOM 5096 C C . ASN A 1 646 ? 66.994 2.921 -39.145 1.00 79.50 646 ASN A C 1
ATOM 5098 O O . ASN A 1 646 ? 66.181 2.961 -38.220 1.00 79.50 646 ASN A O 1
ATOM 5102 N N . ALA A 1 647 ? 66.585 2.798 -40.414 1.00 72.50 647 ALA A N 1
ATOM 5103 C CA . ALA A 1 647 ? 65.180 2.625 -40.778 1.00 72.50 647 ALA A CA 1
ATOM 5104 C C . ALA A 1 647 ? 64.629 1.286 -40.268 1.00 72.50 647 ALA A C 1
ATOM 5106 O O . ALA A 1 647 ? 63.496 1.226 -39.789 1.00 72.50 647 ALA A O 1
ATOM 5107 N N . ARG A 1 648 ? 65.430 0.215 -40.320 1.00 78.75 648 ARG A N 1
ATOM 5108 C CA . ARG A 1 648 ? 65.070 -1.104 -39.790 1.00 78.75 648 ARG A CA 1
ATOM 5109 C C . ARG A 1 648 ? 64.912 -1.081 -38.269 1.00 78.75 648 ARG A C 1
ATOM 5111 O O . ARG A 1 648 ? 63.920 -1.607 -37.772 1.00 78.75 648 ARG A O 1
ATOM 5118 N N . GLU A 1 649 ? 65.832 -0.452 -37.545 1.00 82.38 649 GLU A N 1
ATOM 5119 C CA . GLU A 1 649 ? 65.756 -0.289 -36.089 1.00 82.38 649 GLU A CA 1
ATOM 5120 C C . GLU A 1 649 ? 64.546 0.553 -35.678 1.00 82.38 649 GLU A C 1
ATOM 5122 O O . GLU A 1 649 ? 63.797 0.154 -34.787 1.00 82.38 649 GLU A O 1
ATOM 5127 N N . ARG A 1 650 ? 64.272 1.659 -36.386 1.00 78.31 650 ARG A N 1
ATOM 5128 C CA . ARG A 1 650 ? 63.059 2.465 -36.172 1.00 78.31 650 ARG A CA 1
ATOM 5129 C C . ARG A 1 650 ? 61.781 1.663 -36.409 1.00 78.31 650 ARG A C 1
ATOM 5131 O O . ARG A 1 650 ? 60.863 1.744 -35.600 1.00 78.31 650 ARG A O 1
ATOM 5138 N N . ILE A 1 651 ? 61.715 0.870 -37.483 1.00 78.75 651 ILE A N 1
ATOM 5139 C CA . ILE A 1 651 ? 60.564 -0.004 -37.763 1.00 78.75 651 ILE A CA 1
ATOM 5140 C C . ILE A 1 651 ? 60.383 -1.037 -36.647 1.00 78.75 651 ILE A C 1
ATOM 5142 O O . ILE A 1 651 ? 59.251 -1.249 -36.216 1.00 78.75 651 ILE A O 1
ATOM 5146 N N . ASN A 1 652 ? 61.463 -1.660 -36.170 1.00 82.12 652 ASN A N 1
ATOM 5147 C CA . ASN A 1 652 ? 61.397 -2.633 -35.079 1.00 82.12 652 ASN A CA 1
ATOM 5148 C C . ASN A 1 652 ? 60.909 -1.977 -33.780 1.00 82.12 652 ASN A C 1
ATOM 5150 O O . ASN A 1 652 ? 59.972 -2.479 -33.170 1.00 82.12 652 ASN A O 1
ATOM 5154 N N . HIS A 1 653 ? 61.459 -0.815 -33.418 1.00 84.44 653 HIS A N 1
ATOM 5155 C CA . HIS A 1 653 ? 61.053 -0.075 -32.223 1.00 84.44 653 HIS A CA 1
ATOM 5156 C C . HIS A 1 653 ? 59.579 0.360 -32.267 1.00 84.44 653 HIS A C 1
ATOM 5158 O O . HIS A 1 653 ? 58.847 0.186 -31.295 1.00 84.44 653 HIS A O 1
ATOM 5164 N N . MET A 1 654 ? 59.111 0.885 -33.406 1.00 79.88 654 MET A N 1
ATOM 5165 C CA . MET A 1 654 ? 57.697 1.239 -33.579 1.00 79.88 654 MET A CA 1
ATOM 5166 C C . MET A 1 654 ? 56.792 0.004 -33.569 1.00 79.88 654 MET A C 1
ATOM 5168 O O . MET A 1 654 ? 55.700 0.065 -33.016 1.00 79.88 654 MET A O 1
ATOM 5172 N N . SER A 1 655 ? 57.244 -1.121 -34.134 1.00 79.94 655 SER A N 1
ATOM 5173 C CA . SER A 1 655 ? 56.485 -2.377 -34.111 1.00 79.94 655 SER A CA 1
ATOM 5174 C C . SER A 1 655 ? 56.346 -2.914 -32.685 1.00 79.94 655 SER A C 1
ATOM 5176 O O . SER A 1 655 ? 55.243 -3.264 -32.291 1.00 79.94 655 SER A O 1
ATOM 5178 N N . GLU A 1 656 ? 57.414 -2.894 -31.881 1.00 86.69 656 GLU A N 1
ATOM 5179 C CA . GLU A 1 656 ? 57.352 -3.248 -30.454 1.00 86.69 656 GLU A CA 1
ATOM 5180 C C . GLU A 1 656 ? 56.418 -2.321 -29.667 1.00 86.69 656 GLU A C 1
ATOM 5182 O O . GLU A 1 656 ? 55.668 -2.779 -28.806 1.00 86.69 656 GLU A O 1
ATOM 5187 N N . LYS A 1 657 ? 56.434 -1.015 -29.967 1.00 85.44 657 LYS A N 1
ATOM 5188 C CA . LYS A 1 657 ? 55.528 -0.046 -29.339 1.00 85.44 657 LYS A CA 1
ATOM 5189 C C . LYS A 1 657 ? 54.065 -0.316 -29.699 1.00 85.44 657 LYS A C 1
ATOM 5191 O O . LYS A 1 657 ? 53.217 -0.235 -28.819 1.00 85.44 657 LYS A O 1
ATOM 5196 N N . ILE A 1 658 ? 53.776 -0.665 -30.956 1.00 82.00 658 ILE A N 1
ATOM 5197 C CA . ILE A 1 658 ? 52.437 -1.081 -31.397 1.00 82.00 658 ILE A CA 1
ATOM 5198 C C . ILE A 1 658 ? 51.992 -2.336 -30.639 1.00 82.00 658 ILE A C 1
ATOM 5200 O O . ILE A 1 658 ? 50.887 -2.334 -30.108 1.00 82.00 658 ILE A O 1
ATOM 5204 N N . THR A 1 659 ? 52.853 -3.353 -30.514 1.00 85.75 659 THR A N 1
ATOM 5205 C CA . THR A 1 659 ? 52.521 -4.584 -29.779 1.00 85.75 659 THR A CA 1
ATOM 5206 C C . THR A 1 659 ? 52.168 -4.299 -28.320 1.00 85.75 659 THR A C 1
ATOM 5208 O O . THR A 1 659 ? 51.139 -4.763 -27.849 1.00 85.75 659 THR A O 1
ATOM 5211 N N . ARG A 1 660 ? 52.956 -3.471 -27.617 1.00 85.50 660 ARG A N 1
ATOM 5212 C CA . ARG A 1 660 ? 52.658 -3.098 -26.219 1.00 85.50 660 ARG A CA 1
ATOM 5213 C C . ARG A 1 660 ? 51.352 -2.319 -26.079 1.00 85.50 660 ARG A C 1
ATOM 5215 O O . ARG A 1 660 ? 50.617 -2.516 -25.122 1.00 85.50 660 ARG A O 1
ATOM 5222 N N . LEU A 1 661 ? 51.058 -1.419 -27.018 1.00 81.38 661 LEU A N 1
ATOM 5223 C CA . LEU A 1 661 ? 49.787 -0.692 -27.016 1.00 81.38 661 LEU A CA 1
ATOM 5224 C C . LEU A 1 661 ? 48.600 -1.623 -27.292 1.00 81.38 661 LEU A C 1
ATOM 5226 O O . LEU A 1 661 ? 47.545 -1.428 -26.705 1.00 81.38 661 LEU A O 1
ATOM 5230 N N . GLN A 1 662 ? 48.772 -2.639 -28.138 1.00 80.62 662 GLN A N 1
ATOM 5231 C CA . GLN A 1 662 ? 47.745 -3.655 -28.383 1.00 80.62 662 GLN A CA 1
ATOM 5232 C C . GLN A 1 662 ? 47.501 -4.530 -27.152 1.00 80.62 662 GLN A C 1
ATOM 5234 O O . GLN A 1 662 ? 46.348 -4.741 -26.805 1.00 80.62 662 GLN A O 1
ATOM 5239 N N . GLU A 1 663 ? 48.554 -4.934 -26.436 1.00 87.06 663 GLU A N 1
ATOM 5240 C CA . GLU A 1 663 ? 48.420 -5.628 -25.146 1.00 87.06 663 GLU A CA 1
ATOM 5241 C C . GLU A 1 663 ? 47.618 -4.786 -24.134 1.00 87.06 663 GLU A C 1
ATOM 5243 O O . GLU A 1 663 ? 46.717 -5.300 -23.478 1.00 87.06 663 GLU A O 1
ATOM 5248 N N . HIS A 1 664 ? 47.864 -3.471 -24.061 1.00 83.56 664 HIS A N 1
ATOM 5249 C CA . HIS A 1 664 ? 47.083 -2.575 -23.200 1.00 83.56 664 HIS A CA 1
ATOM 5250 C C . HIS A 1 664 ? 45.609 -2.445 -23.616 1.00 83.56 664 HIS A C 1
ATOM 5252 O O . HIS A 1 664 ? 44.742 -2.361 -22.747 1.00 83.56 664 HIS A O 1
ATOM 5258 N N . VAL A 1 665 ? 45.309 -2.426 -24.919 1.00 81.81 665 VAL A N 1
ATOM 5259 C CA . VAL A 1 665 ? 43.922 -2.424 -25.414 1.00 81.81 665 VAL A CA 1
ATOM 5260 C C . VAL A 1 665 ? 43.224 -3.736 -25.047 1.00 81.81 665 VAL A C 1
ATOM 5262 O O . VAL A 1 665 ? 42.121 -3.701 -24.506 1.00 81.81 665 VAL A O 1
ATOM 5265 N N . ASP A 1 666 ? 43.885 -4.879 -25.243 1.00 83.31 666 ASP A N 1
ATOM 5266 C CA . ASP A 1 666 ? 43.342 -6.196 -24.889 1.00 83.31 666 ASP A CA 1
ATOM 5267 C C . ASP A 1 666 ? 43.057 -6.313 -23.375 1.00 83.31 666 ASP A C 1
ATOM 5269 O O . ASP A 1 666 ? 42.017 -6.847 -22.967 1.00 83.31 666 ASP A O 1
ATOM 5273 N N . ASP A 1 667 ? 43.942 -5.766 -22.533 1.00 86.00 667 ASP A N 1
ATOM 5274 C CA . ASP A 1 667 ? 43.753 -5.693 -21.080 1.00 86.00 667 ASP A CA 1
ATOM 5275 C C . ASP A 1 667 ? 42.545 -4.819 -20.702 1.00 86.00 667 ASP A C 1
ATOM 5277 O O . ASP A 1 667 ? 41.710 -5.235 -19.890 1.00 86.00 667 ASP A O 1
ATOM 5281 N N . LEU A 1 668 ? 42.396 -3.639 -21.316 1.00 81.06 668 LEU A N 1
ATOM 5282 C CA . LEU A 1 668 ? 41.244 -2.756 -21.093 1.00 81.06 668 LEU A CA 1
ATOM 5283 C C . LEU A 1 668 ? 39.931 -3.402 -21.549 1.00 81.06 668 LEU A C 1
ATOM 5285 O O . LEU A 1 668 ? 38.924 -3.325 -20.843 1.00 81.06 668 LEU A O 1
ATOM 5289 N N . GLU A 1 669 ? 39.922 -4.103 -22.683 1.00 80.44 669 GLU A N 1
ATOM 5290 C CA . GLU A 1 669 ? 38.753 -4.856 -23.144 1.00 80.44 669 GLU A CA 1
ATOM 5291 C C . GLU A 1 669 ? 38.399 -6.025 -22.214 1.00 80.44 669 GLU A C 1
ATOM 5293 O O . GLU A 1 669 ? 37.223 -6.362 -22.038 1.00 80.44 669 GLU A O 1
ATOM 5298 N N . SER A 1 670 ? 39.402 -6.673 -21.621 1.00 87.69 670 SER A N 1
ATOM 5299 C CA . SER A 1 670 ? 39.217 -7.728 -20.620 1.00 87.69 670 SER A CA 1
ATOM 5300 C C . SER A 1 670 ? 38.590 -7.175 -19.336 1.00 87.69 670 SER A C 1
ATOM 5302 O O . SER A 1 670 ? 37.614 -7.740 -18.833 1.00 87.69 670 SER A O 1
ATOM 5304 N N . ILE A 1 671 ? 39.082 -6.033 -18.845 1.00 86.00 671 ILE A N 1
ATOM 5305 C CA . ILE A 1 671 ? 38.516 -5.323 -17.687 1.00 86.00 671 ILE A CA 1
ATOM 5306 C C . ILE A 1 671 ? 37.075 -4.888 -17.979 1.00 86.00 671 ILE A C 1
ATOM 5308 O O . ILE A 1 671 ? 36.176 -5.163 -17.186 1.00 86.00 671 ILE A O 1
ATOM 5312 N N . ASN A 1 672 ? 36.817 -4.314 -19.156 1.00 77.69 672 ASN A N 1
ATOM 5313 C CA . ASN A 1 672 ? 35.479 -3.898 -19.581 1.00 77.69 672 ASN A CA 1
ATOM 5314 C C . ASN A 1 672 ? 34.497 -5.086 -19.633 1.00 77.69 672 ASN A C 1
ATOM 5316 O O . ASN A 1 672 ? 33.356 -4.980 -19.184 1.00 77.69 672 ASN A O 1
ATOM 5320 N N . ARG A 1 673 ? 34.941 -6.256 -20.114 1.00 83.06 673 ARG A N 1
ATOM 5321 C CA . ARG A 1 673 ? 34.134 -7.490 -20.090 1.00 83.06 673 ARG A CA 1
ATOM 5322 C C . ARG A 1 673 ? 33.807 -7.953 -18.670 1.00 83.06 673 ARG A C 1
ATOM 5324 O O . ARG A 1 673 ? 32.674 -8.370 -18.437 1.00 83.06 673 ARG A O 1
ATOM 5331 N N . LYS A 1 674 ? 34.758 -7.870 -17.734 1.00 86.00 674 LYS A N 1
ATOM 5332 C CA . LYS A 1 674 ? 34.522 -8.217 -16.322 1.00 86.00 674 LYS A CA 1
ATOM 5333 C C . LYS A 1 674 ? 33.521 -7.273 -15.662 1.00 86.00 674 LYS A C 1
ATOM 5335 O O . LYS A 1 674 ? 32.556 -7.755 -15.082 1.00 86.00 674 LYS A O 1
ATOM 5340 N N . LEU A 1 675 ? 33.683 -5.964 -15.838 1.00 80.69 675 LEU A N 1
ATOM 5341 C CA . LEU A 1 675 ? 32.762 -4.970 -15.275 1.00 80.69 675 LEU A CA 1
ATOM 5342 C C . LEU A 1 675 ? 31.349 -5.096 -15.853 1.00 80.69 675 LEU A C 1
ATOM 5344 O O . LEU A 1 675 ? 30.368 -5.013 -15.122 1.00 80.69 675 LEU A O 1
ATOM 5348 N N . LYS A 1 676 ? 31.217 -5.388 -17.154 1.00 77.88 676 LYS A N 1
ATOM 5349 C CA . LYS A 1 676 ? 29.909 -5.698 -17.758 1.00 77.88 676 LYS A CA 1
ATOM 5350 C C . LYS A 1 676 ? 29.261 -6.946 -17.163 1.00 77.88 676 LYS A C 1
ATOM 5352 O O . LYS A 1 676 ? 28.044 -6.971 -17.003 1.00 77.88 676 LYS A O 1
ATOM 5357 N N . LEU A 1 677 ? 30.048 -7.980 -16.862 1.00 80.31 677 LEU A N 1
ATOM 5358 C CA . LEU A 1 677 ? 29.542 -9.184 -16.203 1.00 80.31 677 LEU A CA 1
ATOM 5359 C C . LEU A 1 677 ? 29.087 -8.881 -14.772 1.00 80.31 677 LEU A C 1
ATOM 5361 O O . LEU A 1 677 ? 27.988 -9.290 -14.408 1.00 80.31 677 LEU A O 1
ATOM 5365 N N . GLU A 1 678 ? 29.863 -8.119 -14.001 1.00 78.19 678 GLU A N 1
ATOM 5366 C CA . GLU A 1 678 ? 29.485 -7.689 -12.647 1.00 78.19 678 GLU A CA 1
ATOM 5367 C C . GLU A 1 678 ? 28.197 -6.854 -12.653 1.00 78.19 678 GLU A C 1
ATOM 5369 O O . GLU A 1 678 ? 27.257 -7.190 -11.932 1.00 78.19 678 GLU A O 1
ATOM 5374 N N . LEU A 1 679 ? 28.079 -5.874 -13.557 1.00 75.88 679 LEU A N 1
ATOM 5375 C CA . LEU A 1 679 ? 26.839 -5.116 -13.773 1.00 75.88 679 LEU A CA 1
ATOM 5376 C C . LEU A 1 679 ? 25.659 -6.029 -14.132 1.00 75.88 679 LEU A C 1
ATOM 5378 O O . LEU A 1 679 ? 24.565 -5.864 -13.595 1.00 75.88 679 LEU A O 1
ATOM 5382 N N . SER A 1 680 ? 25.859 -7.023 -15.005 1.00 76.19 680 SER A N 1
ATOM 5383 C CA . SER A 1 680 ? 24.793 -7.966 -15.386 1.00 76.19 680 SER A CA 1
ATOM 5384 C C . SER A 1 680 ? 24.357 -8.884 -14.238 1.00 76.19 680 SER A C 1
ATOM 5386 O O . SER A 1 680 ? 23.209 -9.318 -14.192 1.00 76.19 680 SER A O 1
ATOM 5388 N N . MET A 1 681 ? 25.261 -9.179 -13.300 1.00 73.94 681 MET A N 1
ATOM 5389 C CA . MET A 1 681 ? 24.952 -9.977 -12.115 1.00 73.94 681 MET A CA 1
ATOM 5390 C C . MET A 1 681 ? 24.224 -9.157 -11.050 1.00 73.94 681 MET A C 1
ATOM 5392 O O . MET A 1 681 ? 23.354 -9.700 -10.377 1.00 73.94 681 MET A O 1
ATOM 5396 N N . GLN A 1 682 ? 24.543 -7.867 -10.918 1.00 70.81 682 GLN A N 1
ATOM 5397 C CA . GLN A 1 682 ? 23.884 -6.962 -9.972 1.00 70.81 682 GLN A CA 1
ATOM 5398 C C . GLN A 1 682 ? 22.500 -6.488 -10.445 1.00 70.81 682 GLN A C 1
ATOM 5400 O O . GLN A 1 682 ? 21.646 -6.186 -9.618 1.00 70.81 682 GLN A O 1
ATOM 5405 N N . THR A 1 683 ? 22.265 -6.444 -11.759 1.00 60.34 683 THR A N 1
ATOM 5406 C CA . THR A 1 683 ? 20.999 -5.985 -12.365 1.00 60.34 683 THR A CA 1
ATOM 5407 C C . THR A 1 683 ? 20.031 -7.112 -12.714 1.00 60.34 683 THR A C 1
ATOM 5409 O O . THR A 1 683 ? 18.973 -6.842 -13.283 1.00 60.34 683 THR A O 1
ATOM 5412 N N . LYS A 1 684 ? 20.342 -8.371 -12.369 1.00 58.59 684 LYS A N 1
ATOM 5413 C CA . LYS A 1 684 ? 19.352 -9.445 -12.484 1.00 58.59 684 LYS A CA 1
ATOM 5414 C C . LYS A 1 684 ? 18.149 -9.080 -11.608 1.00 58.59 684 LYS A C 1
ATOM 5416 O O . LYS A 1 684 ? 18.342 -8.905 -10.403 1.00 58.59 684 LYS A O 1
ATOM 5421 N N . PRO A 1 685 ? 16.940 -8.945 -12.183 1.00 46.88 685 PRO A N 1
ATOM 5422 C CA . PRO A 1 685 ? 15.751 -8.747 -11.378 1.00 46.88 685 PRO A CA 1
ATOM 5423 C C . PRO A 1 685 ? 15.677 -9.905 -10.383 1.00 46.88 685 PRO A C 1
ATOM 5425 O O . PRO A 1 685 ? 15.913 -11.061 -10.741 1.00 46.88 685 PRO A O 1
ATOM 5428 N N . LEU A 1 686 ? 15.421 -9.572 -9.119 1.00 49.12 686 LEU A N 1
ATOM 5429 C CA . LEU A 1 686 ? 14.882 -10.519 -8.154 1.00 49.12 686 LEU A CA 1
ATOM 5430 C C . LEU A 1 686 ? 13.522 -10.943 -8.713 1.00 49.12 686 LEU A C 1
ATOM 5432 O O . LEU A 1 686 ? 12.504 -10.350 -8.370 1.00 49.12 686 LEU A O 1
ATOM 5436 N N . ASP A 1 687 ? 13.522 -11.893 -9.647 1.00 44.09 687 ASP A N 1
ATOM 5437 C CA . ASP A 1 687 ? 12.327 -12.650 -9.967 1.00 44.09 687 ASP A CA 1
ATOM 5438 C C . ASP A 1 687 ? 11.891 -13.264 -8.641 1.00 44.09 687 ASP A C 1
ATOM 5440 O O . ASP A 1 687 ? 12.629 -14.017 -8.002 1.00 44.09 687 ASP A O 1
ATOM 5444 N N . GLU A 1 688 ? 10.744 -12.790 -8.174 1.00 47.81 688 GLU A N 1
ATOM 5445 C CA . GLU A 1 688 ? 10.130 -13.163 -6.920 1.00 47.81 688 GLU A CA 1
ATOM 5446 C C . GLU A 1 688 ? 10.096 -14.691 -6.816 1.00 47.81 688 GLU A C 1
ATOM 5448 O O . GLU A 1 688 ? 9.448 -15.358 -7.625 1.00 47.81 688 GLU A O 1
ATOM 5453 N N . ASP A 1 689 ? 10.754 -15.244 -5.794 1.00 40.69 689 ASP A N 1
ATOM 5454 C CA . ASP A 1 689 ? 10.518 -16.603 -5.304 1.00 40.69 689 ASP A CA 1
ATOM 5455 C C . ASP A 1 689 ? 9.080 -16.678 -4.745 1.00 40.69 689 ASP A C 1
ATOM 5457 O O . ASP A 1 689 ? 8.837 -16.776 -3.545 1.00 40.69 689 ASP A O 1
ATOM 5461 N N . THR A 1 690 ? 8.092 -16.599 -5.633 1.00 46.16 690 THR A N 1
ATOM 5462 C CA . THR A 1 690 ? 6.687 -16.936 -5.401 1.00 46.16 690 THR A CA 1
ATOM 5463 C C . THR A 1 690 ? 6.429 -18.328 -5.973 1.00 46.16 690 THR A C 1
ATOM 5465 O O . THR A 1 690 ? 5.560 -18.538 -6.810 1.00 46.16 690 THR A O 1
ATOM 5468 N N . SER A 1 691 ? 7.209 -19.327 -5.550 1.00 45.59 691 SER A N 1
ATOM 5469 C CA . SER A 1 691 ? 6.846 -20.722 -5.816 1.00 45.59 691 SER A CA 1
ATOM 5470 C C . SER A 1 691 ? 7.288 -21.653 -4.688 1.00 45.59 691 SER A C 1
ATOM 5472 O O . SER A 1 691 ? 8.416 -22.133 -4.644 1.00 45.59 691 SER A O 1
ATOM 5474 N N . SER A 1 692 ? 6.366 -21.939 -3.767 1.00 44.38 692 SER A N 1
ATOM 5475 C CA . SER A 1 692 ? 6.405 -23.206 -3.023 1.00 44.38 692 SER A CA 1
ATOM 5476 C C . SER A 1 692 ? 5.047 -23.773 -2.605 1.00 44.38 692 SER A C 1
ATOM 5478 O O . SER A 1 692 ? 5.028 -24.915 -2.160 1.00 44.38 692 SER A O 1
ATOM 5480 N N . ASP A 1 693 ? 3.921 -23.072 -2.791 1.00 47.22 693 ASP A N 1
ATOM 5481 C CA . ASP A 1 693 ? 2.634 -23.535 -2.232 1.00 47.22 693 ASP A CA 1
ATOM 5482 C C . ASP A 1 693 ? 1.633 -24.097 -3.269 1.00 47.22 693 ASP A C 1
ATOM 5484 O O . ASP A 1 693 ? 0.576 -24.594 -2.887 1.00 47.22 693 ASP A O 1
ATOM 5488 N N . ASP A 1 694 ? 1.973 -24.129 -4.565 1.00 47.94 694 ASP A N 1
ATOM 5489 C CA . ASP A 1 694 ? 1.055 -24.581 -5.635 1.00 47.94 694 ASP A CA 1
ATOM 5490 C C . ASP A 1 694 ? 1.247 -26.046 -6.099 1.00 47.94 694 ASP A C 1
ATOM 5492 O O . ASP A 1 694 ? 0.534 -26.523 -6.989 1.00 47.94 694 ASP A O 1
ATOM 5496 N N . GLU A 1 695 ? 2.172 -26.813 -5.509 1.00 47.44 695 GLU A N 1
ATOM 5497 C CA . GLU A 1 695 ? 2.399 -28.218 -5.909 1.00 47.44 695 GLU A CA 1
ATOM 5498 C C . GLU A 1 695 ? 1.402 -29.222 -5.284 1.00 47.44 695 GLU A C 1
ATOM 5500 O O . GLU A 1 695 ? 1.291 -30.353 -5.764 1.00 47.44 695 GLU A O 1
ATOM 5505 N N . ASP A 1 696 ? 0.579 -28.819 -4.308 1.00 48.72 696 ASP A N 1
ATOM 5506 C CA . ASP A 1 696 ? -0.401 -29.722 -3.675 1.00 48.72 696 ASP A CA 1
ATOM 5507 C C . ASP A 1 696 ? -1.778 -29.775 -4.381 1.00 48.72 696 ASP A C 1
ATOM 5509 O O . ASP A 1 696 ? -2.559 -30.707 -4.160 1.00 48.72 696 ASP A O 1
ATOM 5513 N N . GLU A 1 697 ? -2.086 -28.862 -5.313 1.00 47.28 697 GLU A N 1
ATOM 5514 C CA . GLU A 1 697 ? -3.403 -28.826 -5.982 1.00 47.28 697 GLU A CA 1
ATOM 5515 C C . GLU A 1 697 ? -3.502 -29.665 -7.275 1.00 47.28 697 GLU A C 1
ATOM 5517 O O . GLU A 1 697 ? -4.604 -29.967 -7.750 1.00 47.28 697 GLU A O 1
ATOM 5522 N N . LYS A 1 698 ? -2.384 -30.156 -7.831 1.00 46.19 698 LYS A N 1
ATOM 5523 C CA . LYS A 1 698 ? -2.401 -30.969 -9.069 1.00 46.19 698 LYS A CA 1
ATOM 5524 C C . LYS A 1 698 ? -2.690 -32.463 -8.869 1.00 46.19 698 LYS A C 1
ATOM 5526 O O . LYS A 1 698 ? -2.928 -33.167 -9.853 1.00 46.19 698 LYS A O 1
ATOM 5531 N N . MET A 1 699 ? -2.766 -32.963 -7.634 1.00 45.38 699 MET A N 1
ATOM 5532 C CA . MET A 1 699 ? -2.969 -34.398 -7.358 1.00 45.38 699 MET A CA 1
ATOM 5533 C C . MET A 1 699 ? -4.443 -34.850 -7.259 1.00 45.38 699 MET A C 1
ATOM 5535 O O . MET A 1 699 ? -4.703 -36.054 -7.182 1.00 45.38 699 MET A O 1
ATOM 5539 N N . HIS A 1 700 ? -5.430 -33.944 -7.345 1.00 47.94 700 HIS A N 1
ATOM 5540 C CA . HIS A 1 700 ? -6.853 -34.299 -7.167 1.00 47.94 700 HIS A CA 1
ATOM 5541 C C . HIS A 1 700 ? -7.768 -34.185 -8.403 1.00 47.94 700 HIS A C 1
ATOM 5543 O O . HIS A 1 700 ? -8.922 -34.615 -8.339 1.00 47.94 700 HIS A O 1
ATOM 5549 N N . ALA A 1 701 ? -7.274 -33.749 -9.567 1.00 40.59 701 ALA A N 1
ATOM 5550 C CA . ALA A 1 701 ? -8.109 -33.559 -10.766 1.00 40.59 701 ALA A CA 1
ATOM 5551 C C . ALA A 1 701 ? -8.214 -34.775 -11.722 1.00 40.59 701 ALA A C 1
ATOM 5553 O O . ALA A 1 701 ? -8.844 -34.684 -12.773 1.00 40.59 701 ALA A O 1
ATOM 5554 N N . ALA A 1 702 ? -7.652 -35.942 -11.381 1.00 39.62 702 ALA A N 1
ATOM 5555 C CA . ALA A 1 702 ? -7.612 -37.112 -12.273 1.00 39.62 702 ALA A CA 1
ATOM 5556 C C . ALA A 1 702 ? -8.585 -38.244 -11.887 1.00 39.62 702 ALA A C 1
ATOM 5558 O O . ALA A 1 702 ? -8.220 -39.417 -11.925 1.00 39.62 702 ALA A O 1
ATOM 5559 N N . ARG A 1 703 ? -9.835 -37.942 -11.512 1.00 45.38 703 ARG A N 1
ATOM 5560 C CA . ARG A 1 703 ? -10.902 -38.960 -11.403 1.00 45.38 703 ARG A CA 1
ATOM 5561 C C . ARG A 1 703 ? -12.275 -38.366 -11.687 1.00 45.38 703 ARG A C 1
ATOM 5563 O O . ARG A 1 703 ? -12.992 -38.055 -10.747 1.00 45.38 703 ARG A O 1
ATOM 5570 N N . GLN A 1 704 ? -12.647 -38.278 -12.965 1.00 38.53 704 GLN A N 1
ATOM 5571 C CA . GLN A 1 704 ? -14.028 -38.421 -13.456 1.00 38.53 704 GLN A CA 1
ATOM 5572 C C . GLN A 1 704 ? -14.092 -38.179 -14.970 1.00 38.53 704 GLN A C 1
ATOM 5574 O O . GLN A 1 704 ? -14.098 -37.037 -15.413 1.00 38.53 704 GLN A O 1
ATOM 5579 N N . SER A 1 705 ? -14.157 -39.249 -15.769 1.00 33.59 705 SER A N 1
ATOM 5580 C CA . SER A 1 705 ? -15.073 -39.388 -16.924 1.00 33.59 705 SER A CA 1
ATOM 5581 C C . SER A 1 705 ? -14.798 -40.681 -17.722 1.00 33.59 705 SER A C 1
ATOM 5583 O O . SER A 1 705 ? -13.726 -41.274 -17.587 1.00 33.59 705 SER A O 1
ATOM 5585 N N . PRO A 1 706 ? -15.802 -41.207 -18.455 1.00 45.09 706 PRO A N 1
ATOM 5586 C CA . PRO A 1 706 ? -15.975 -42.644 -18.633 1.00 45.09 706 PRO A CA 1
ATOM 5587 C C . PRO A 1 706 ? -15.613 -43.181 -20.028 1.00 45.09 706 PRO A C 1
ATOM 5589 O O . PRO A 1 706 ? -15.700 -42.494 -21.038 1.00 45.09 706 PRO A O 1
ATOM 5592 N N . ALA A 1 707 ? -15.319 -44.484 -20.031 1.00 38.81 707 ALA A N 1
ATOM 5593 C CA . ALA A 1 707 ? -15.584 -45.477 -21.073 1.00 38.81 707 ALA A CA 1
ATOM 5594 C C . ALA A 1 707 ? -15.275 -45.123 -22.542 1.00 38.81 707 ALA A C 1
ATOM 5596 O O . ALA A 1 707 ? -16.074 -44.487 -23.224 1.00 38.81 707 ALA A O 1
ATOM 5597 N N . LYS A 1 708 ? -14.233 -45.771 -23.083 1.00 34.59 708 LYS A N 1
ATOM 5598 C CA . LYS A 1 708 ? -14.277 -46.451 -24.392 1.00 34.59 708 LYS A CA 1
ATOM 5599 C C . LYS A 1 708 ? -13.149 -47.488 -24.502 1.00 34.59 708 LYS A C 1
ATOM 5601 O O . LYS A 1 708 ? -11.971 -47.166 -24.447 1.00 34.59 708 LYS A O 1
ATOM 5606 N N . SER A 1 709 ? -13.557 -48.749 -24.638 1.00 33.44 709 SER A N 1
ATOM 5607 C CA . SER A 1 709 ? -12.762 -49.877 -25.160 1.00 33.44 709 SER A CA 1
ATOM 5608 C C . SER A 1 709 ? -12.414 -49.610 -26.645 1.00 33.44 709 SER A C 1
ATOM 5610 O O . SER A 1 709 ? -13.183 -48.872 -27.269 1.00 33.44 709 SER A O 1
ATOM 5612 N N . PRO A 1 710 ? -11.351 -50.189 -27.257 1.00 47.56 710 PRO A N 1
ATOM 5613 C CA . PRO A 1 710 ? -11.238 -51.644 -27.430 1.00 47.56 710 PRO A CA 1
ATOM 5614 C C . PRO A 1 710 ? -9.827 -52.267 -27.317 1.00 47.56 710 PRO A C 1
ATOM 5616 O O . PRO A 1 710 ? -8.815 -51.661 -27.641 1.00 47.56 710 PRO A O 1
ATOM 5619 N N . ARG A 1 711 ? -9.835 -53.551 -26.921 1.00 36.50 711 ARG A N 1
ATOM 5620 C CA . ARG A 1 711 ? -8.974 -54.673 -27.362 1.00 36.50 711 ARG A CA 1
ATOM 5621 C C . ARG A 1 711 ? -7.518 -54.366 -27.763 1.00 36.50 711 ARG A C 1
ATOM 5623 O O . ARG A 1 711 ? -7.274 -53.890 -28.863 1.00 36.50 711 ARG A O 1
ATOM 5630 N N . ASN A 1 712 ? -6.569 -54.894 -26.987 1.00 33.56 712 ASN A N 1
ATOM 5631 C CA . ASN A 1 712 ? -5.721 -56.021 -27.414 1.00 33.56 712 ASN A CA 1
ATOM 5632 C C . ASN A 1 712 ? -4.797 -56.480 -26.269 1.00 33.56 712 ASN A C 1
ATOM 5634 O O . ASN A 1 712 ? -3.974 -55.725 -25.768 1.00 33.56 712 ASN A O 1
ATOM 5638 N N . PHE A 1 713 ? -4.944 -57.748 -25.886 1.00 32.44 713 PHE A N 1
ATOM 5639 C CA . PHE A 1 713 ? -3.923 -58.554 -25.205 1.00 32.44 713 PHE A CA 1
ATOM 5640 C C . PHE A 1 713 ? -2.782 -58.849 -26.203 1.00 32.44 713 PHE A C 1
ATOM 5642 O O . PHE A 1 713 ? -3.077 -58.953 -27.399 1.00 32.44 713 PHE A O 1
ATOM 5649 N N . PRO A 1 714 ? -1.515 -59.040 -25.769 1.00 46.06 714 PRO A N 1
ATOM 5650 C CA . PRO A 1 714 ? -1.154 -60.326 -25.158 1.00 46.06 714 PRO A CA 1
ATOM 5651 C C . PRO A 1 714 ? -0.062 -60.336 -24.063 1.00 46.06 714 PRO A C 1
ATOM 5653 O O . PRO A 1 714 ? 0.873 -59.549 -24.066 1.00 46.06 714 PRO A O 1
ATOM 5656 N N . LYS A 1 715 ? -0.158 -61.408 -23.258 1.00 32.44 715 LYS A N 1
ATOM 5657 C CA . LYS A 1 715 ? 0.913 -62.219 -22.639 1.00 32.44 715 LYS A CA 1
ATOM 5658 C C . LYS A 1 715 ? 1.636 -61.696 -21.391 1.00 32.44 715 LYS A C 1
ATOM 5660 O O . LYS A 1 715 ? 2.614 -60.967 -21.439 1.00 32.44 715 LYS A O 1
ATOM 5665 N N . GLU A 1 716 ? 1.158 -62.250 -20.278 1.00 32.81 716 GLU A N 1
ATOM 5666 C CA . GLU A 1 716 ? 1.925 -62.938 -19.233 1.00 32.81 716 GLU A CA 1
ATOM 5667 C C . GLU A 1 716 ? 3.435 -63.099 -19.479 1.00 32.81 716 GLU A C 1
ATOM 5669 O O . GLU A 1 716 ? 3.849 -63.859 -20.353 1.00 32.81 716 GLU A O 1
ATOM 5674 N N . THR A 1 717 ? 4.234 -62.552 -18.562 1.00 37.06 717 THR A N 1
ATOM 5675 C CA . THR A 1 717 ? 5.389 -63.266 -18.005 1.00 37.06 717 THR A CA 1
ATOM 5676 C C . THR A 1 717 ? 5.520 -62.976 -16.514 1.00 37.06 717 THR A C 1
ATOM 5678 O O . THR A 1 717 ? 5.599 -61.832 -16.079 1.00 37.06 717 THR A O 1
ATOM 5681 N N . ASN A 1 718 ? 5.528 -64.074 -15.762 1.00 33.38 718 ASN A N 1
ATOM 5682 C CA . ASN A 1 718 ? 5.949 -64.243 -14.378 1.00 33.38 718 ASN A CA 1
ATOM 5683 C C . ASN A 1 718 ? 7.092 -63.322 -13.932 1.00 33.38 718 ASN A C 1
ATOM 5685 O O . ASN A 1 718 ? 8.099 -63.254 -14.623 1.00 33.38 718 ASN A O 1
ATOM 5689 N N . LEU A 1 719 ? 7.001 -62.811 -12.700 1.00 34.03 719 LEU A N 1
ATOM 5690 C CA . LEU A 1 719 ? 8.091 -62.864 -11.716 1.00 34.03 719 LEU A CA 1
ATOM 5691 C C . LEU A 1 719 ? 7.511 -62.712 -10.300 1.00 34.03 719 LEU A C 1
ATOM 5693 O O . LEU A 1 719 ? 7.305 -61.628 -9.763 1.00 34.03 719 LEU A O 1
ATOM 5697 N N . LYS A 1 720 ? 7.226 -63.874 -9.707 1.00 35.81 720 LYS A N 1
ATOM 5698 C CA . LYS A 1 720 ? 7.225 -64.081 -8.260 1.00 35.81 720 LYS A CA 1
ATOM 5699 C C . LYS A 1 720 ? 8.664 -63.920 -7.776 1.00 35.81 720 LYS A C 1
ATOM 5701 O O . LYS A 1 720 ? 9.454 -64.787 -8.116 1.00 35.81 720 LYS A O 1
ATOM 5706 N N . THR A 1 721 ? 8.960 -62.920 -6.950 1.00 36.12 721 THR A N 1
ATOM 5707 C CA . THR A 1 721 ? 9.964 -63.001 -5.867 1.00 36.12 721 THR A CA 1
ATOM 5708 C C . THR A 1 721 ? 10.084 -61.657 -5.159 1.00 36.12 721 THR A C 1
ATOM 5710 O O . THR A 1 721 ? 10.541 -60.705 -5.775 1.00 36.12 721 THR A O 1
ATOM 5713 N N . LEU A 1 722 ? 9.707 -61.640 -3.873 1.00 32.62 722 LEU A N 1
ATOM 5714 C CA . LEU A 1 722 ? 10.198 -60.811 -2.749 1.00 32.62 722 LEU A CA 1
ATOM 5715 C C . LEU A 1 722 ? 9.042 -60.374 -1.844 1.00 32.62 722 LEU A C 1
ATOM 5717 O O . LEU A 1 722 ? 8.625 -59.225 -1.802 1.00 32.62 722 LEU A O 1
ATOM 5721 N N . ALA A 1 723 ? 8.535 -61.344 -1.086 1.00 32.91 723 ALA A N 1
ATOM 5722 C CA . ALA A 1 723 ? 7.736 -61.105 0.105 1.00 32.91 723 ALA A CA 1
ATOM 5723 C C . ALA A 1 723 ? 8.360 -61.906 1.249 1.00 32.91 723 ALA A C 1
ATOM 5725 O O . ALA A 1 723 ? 7.986 -63.055 1.467 1.00 32.91 723 ALA A O 1
ATOM 5726 N N . GLN A 1 724 ? 9.334 -61.319 1.948 1.00 37.34 724 GLN A N 1
ATOM 5727 C CA . GLN A 1 724 ? 9.802 -61.796 3.252 1.00 37.34 724 GLN A CA 1
ATOM 5728 C C . GLN A 1 724 ? 10.333 -60.622 4.087 1.00 37.34 724 GLN A C 1
ATOM 5730 O O . GLN A 1 724 ? 11.497 -60.260 3.978 1.00 37.34 724 GLN A O 1
ATOM 5735 N N . SER A 1 725 ? 9.494 -60.075 4.969 1.00 35.91 725 SER A N 1
ATOM 5736 C CA . SER A 1 725 ? 9.932 -59.618 6.295 1.00 35.91 725 SER A CA 1
ATOM 5737 C C . SER A 1 725 ? 8.741 -59.520 7.264 1.00 35.91 725 SER A C 1
ATOM 5739 O O . SER A 1 725 ? 7.809 -58.734 7.128 1.00 35.91 725 SER A O 1
ATOM 5741 N N . SER A 1 726 ? 8.749 -60.478 8.192 1.00 41.22 726 SER A N 1
ATOM 5742 C CA . SER A 1 726 ? 8.254 -60.469 9.577 1.00 41.22 726 SER A CA 1
ATOM 5743 C C . SER A 1 726 ? 7.163 -59.470 10.012 1.00 41.22 726 SER A C 1
ATOM 5745 O O . SER A 1 726 ? 7.461 -58.384 10.498 1.00 41.22 726 SER A O 1
ATOM 5747 N N . PHE A 1 727 ? 5.913 -59.945 10.072 1.00 44.34 727 PHE A N 1
ATOM 5748 C CA . PHE A 1 727 ? 4.929 -59.477 11.060 1.00 44.34 727 PHE A CA 1
ATOM 5749 C C . PHE A 1 727 ? 4.639 -60.589 12.067 1.00 44.34 727 PHE A C 1
ATOM 5751 O O . PHE A 1 727 ? 4.293 -61.714 11.681 1.00 44.34 727 PHE A O 1
ATOM 5758 N N . THR A 1 728 ? 4.758 -60.266 13.356 1.00 66.88 728 THR A N 1
ATOM 5759 C CA . THR A 1 728 ? 4.509 -61.203 14.460 1.00 66.88 728 THR A CA 1
ATOM 5760 C C . THR A 1 728 ? 3.011 -61.536 14.590 1.00 66.88 728 THR A C 1
ATOM 5762 O O . THR A 1 728 ? 2.155 -60.717 14.235 1.00 66.88 728 THR A O 1
ATOM 5765 N N . PRO A 1 729 ? 2.640 -62.717 15.128 1.00 50.62 729 PRO A N 1
ATOM 5766 C CA . PRO A 1 729 ? 1.237 -63.129 15.279 1.00 50.62 729 PRO A CA 1
ATOM 5767 C C . PRO A 1 729 ? 0.361 -62.152 16.088 1.00 50.62 729 PRO A C 1
ATOM 5769 O O . PRO A 1 729 ? -0.850 -62.100 15.885 1.00 50.62 729 PRO A O 1
ATOM 5772 N N . ARG A 1 730 ? 0.965 -61.326 16.955 1.00 46.88 730 ARG A N 1
ATOM 5773 C CA . ARG A 1 730 ? 0.268 -60.326 17.781 1.00 46.88 730 ARG A CA 1
ATOM 5774 C C . ARG A 1 730 ? -0.174 -59.089 16.982 1.00 46.88 730 ARG A C 1
ATOM 5776 O O . ARG A 1 730 ? -1.221 -58.523 17.277 1.00 46.88 730 ARG A O 1
ATOM 5783 N N . GLN A 1 731 ? 0.545 -58.736 15.914 1.00 56.81 731 GLN A N 1
ATOM 5784 C CA . GLN A 1 731 ? 0.225 -57.596 15.040 1.00 56.81 731 GLN A CA 1
ATOM 5785 C C . GLN A 1 731 ? -0.888 -57.914 14.021 1.00 56.81 731 GLN A C 1
ATOM 5787 O O . GLN A 1 731 ? -1.612 -57.018 13.591 1.00 56.81 731 GLN A O 1
ATOM 5792 N N . ARG A 1 732 ? -1.129 -59.197 13.702 1.00 52.69 732 ARG A N 1
ATOM 5793 C CA . ARG A 1 732 ? -2.269 -59.615 12.854 1.00 52.69 732 ARG A CA 1
ATOM 5794 C C . ARG A 1 732 ? -3.624 -59.572 13.569 1.00 52.69 732 ARG A C 1
ATOM 5796 O O . ARG A 1 732 ? -4.656 -59.596 12.904 1.00 52.69 732 ARG A O 1
ATOM 5803 N N . LEU A 1 733 ? -3.639 -59.494 14.902 1.00 50.69 733 LEU A N 1
ATOM 5804 C CA . LEU A 1 733 ? -4.870 -59.494 15.703 1.00 50.69 733 LEU A CA 1
ATOM 5805 C C . LEU A 1 733 ? -5.440 -58.089 15.963 1.00 50.69 733 LEU A C 1
ATOM 5807 O O . LEU A 1 733 ? -6.638 -57.969 16.212 1.00 50.69 733 LEU A O 1
ATOM 5811 N N . GLN A 1 734 ? -4.637 -57.027 15.834 1.00 50.75 734 GLN A N 1
ATOM 5812 C CA . GLN A 1 734 ? -5.110 -55.640 15.972 1.00 50.75 734 GLN A CA 1
ATOM 5813 C C . GLN A 1 734 ? -5.683 -55.067 14.663 1.00 50.75 734 GLN A C 1
ATOM 5815 O O . GLN A 1 734 ? -6.661 -54.326 14.699 1.00 50.75 734 GLN A O 1
ATOM 5820 N N . LEU A 1 735 ? -5.199 -55.514 13.499 1.00 47.47 735 LEU A N 1
ATOM 5821 C CA . LEU A 1 735 ? -5.711 -55.081 12.186 1.00 47.47 735 LEU A CA 1
ATOM 5822 C C . LEU A 1 735 ? -7.075 -55.685 11.795 1.00 47.47 735 LEU A C 1
ATOM 5824 O O . LEU A 1 735 ? -7.683 -55.257 10.818 1.00 47.47 735 LEU A O 1
ATOM 5828 N N . ARG A 1 736 ? -7.603 -56.643 12.571 1.00 45.88 736 ARG A N 1
ATOM 5829 C CA . ARG A 1 736 ? -8.953 -57.208 12.379 1.00 45.88 736 ARG A CA 1
ATOM 5830 C C . ARG A 1 736 ? -10.059 -56.502 13.174 1.00 45.88 736 ARG A C 1
ATOM 5832 O O . ARG A 1 736 ? -11.218 -56.846 12.981 1.00 45.88 736 ARG A O 1
ATOM 5839 N N . ARG A 1 737 ? -9.739 -55.525 14.035 1.00 47.84 737 ARG A N 1
ATOM 5840 C CA . ARG A 1 737 ? -10.736 -54.809 14.864 1.00 47.84 737 ARG A CA 1
ATOM 5841 C C . ARG A 1 737 ? -11.149 -53.424 14.344 1.00 47.84 737 ARG A C 1
ATOM 5843 O O . ARG A 1 737 ? -12.002 -52.804 14.959 1.00 47.84 737 ARG A O 1
ATOM 5850 N N . LEU A 1 738 ? -10.618 -52.967 13.206 1.00 46.59 738 LEU A N 1
ATOM 5851 C CA . LEU A 1 738 ? -10.955 -51.658 12.607 1.00 46.59 738 LEU A CA 1
ATOM 5852 C C . LEU A 1 738 ? -11.717 -51.746 11.269 1.00 46.59 738 LEU A C 1
ATOM 5854 O O . LEU A 1 738 ? -11.866 -50.758 10.561 1.00 46.59 738 LEU A O 1
ATOM 5858 N N . ARG A 1 739 ? -12.253 -52.920 10.922 1.00 44.22 739 ARG A N 1
ATOM 5859 C CA . ARG A 1 739 ? -13.248 -53.085 9.850 1.00 44.22 739 ARG A CA 1
ATOM 5860 C C . ARG A 1 739 ? -14.461 -53.805 10.417 1.00 44.22 739 ARG A C 1
ATOM 5862 O O . ARG A 1 739 ? -14.564 -55.006 10.238 1.00 44.22 739 ARG A O 1
ATOM 5869 N N . HIS A 1 740 ? -15.285 -53.094 11.178 1.00 44.34 740 HIS A N 1
ATOM 5870 C CA . HIS A 1 740 ? -16.732 -53.300 11.339 1.00 44.34 740 HIS A CA 1
ATOM 5871 C C . HIS A 1 740 ? -17.219 -52.373 12.458 1.00 44.34 740 HIS A C 1
ATOM 5873 O O . HIS A 1 740 ? -17.068 -52.664 13.639 1.00 44.34 740 HIS A O 1
ATOM 5879 N N . GLY A 1 741 ? -17.786 -51.246 12.045 1.00 36.38 741 GLY A N 1
ATOM 5880 C CA . GLY A 1 741 ? -18.421 -50.244 12.891 1.00 36.38 741 GLY A CA 1
ATOM 5881 C C . GLY A 1 741 ? -18.962 -49.148 11.984 1.00 36.38 741 GLY A C 1
ATOM 5882 O O . GLY A 1 741 ? -18.381 -48.075 11.918 1.00 36.38 741 GLY A O 1
ATOM 5883 N N . GLY A 1 742 ? -19.972 -49.488 11.177 1.00 47.56 742 GLY A N 1
ATOM 5884 C CA . GLY A 1 742 ? -20.698 -48.514 10.362 1.00 47.56 742 GLY A CA 1
ATOM 5885 C C . GLY A 1 742 ? -21.651 -47.690 11.224 1.00 47.56 742 GLY A C 1
ATOM 5886 O O . GLY A 1 742 ? -22.126 -48.196 12.241 1.00 47.56 742 GLY A O 1
ATOM 5887 N N . TRP A 1 743 ? -21.898 -46.444 10.829 1.00 36.03 743 TRP A N 1
ATOM 5888 C CA . TRP A 1 743 ? -22.995 -46.078 9.926 1.00 36.03 743 TRP A CA 1
ATOM 5889 C C . TRP A 1 743 ? -22.444 -45.174 8.825 1.00 36.03 743 TRP A C 1
ATOM 5891 O O . TRP A 1 743 ? -21.480 -44.437 9.133 1.00 36.03 743 TRP A O 1
#

Secondary structure (DSSP, 8-state):
--SHHHHHHHHHHHHHHHHHHHHHHHHHHHHHHHHHHHHHHHHHHHHHHHHHHHHHHHHHHHHHHHHHHHHHHHHHHHHHHHHHHHHHHHHHHHHHHHHHHHHHHHHHHHHHHHHHHHHHHHHHHHHHHHHHHHHHHHHHHHHHHHHHHHHHHHHHHHHHHHHHHHHHHHHHHHHHHHHHHHHHHHHHHHHHHHHHHHHHHHHTTT-------SSHHHHHHHHHHHHHHHHHHHHHHHHHHHHHHHHHHHHHHHHHHHHHHHHHHHHHHHHHHHHHHHHHHHHHHHHHHHHHHHHHHHHHHHHHHHHHHHHHHHHHHHHHHHHHHHHHHHHHHHHHHHHHHHHHHHHHHHHHHHHHHHHHHHHHHHHHHHHHHHHHHHHHHHHHHHHHHHHHHHHHHHHHHHHHHHHHHHHHHHHHHHHHHHHHHHHHHHHHHHHHHHHHHHTT-S--S-----HHHHHHHHHHHHHHHHHHHHHHHHHHHHHHHHHHHHHHHHHHHHHHHHHHHHHHHHHHHHHHHHHHHHHHHHHHHHHHHHHHHHHHHHHHHHHHHHHHHHHHHHHHHHHHHHHHHHHHHHHHHHHHHHHHHHHHHHHHHHHHHHHHHHHHHHHHHHHHHHHHHHHHHHHH-TT-TTTS-HHHHHHHHHHHHHHHHHHHHHHHHHHHHHHHHHHHHHHHHHHHHHHHHHSS-------SSSSSSTTSS---------------------------TTHHHHTTSSS----

Sequence (743 aa):
MTPVVLASQVAARRVVSDRIQVQSRDSIIELQATNIELTKKLASSERTTDQMIARNKHLQKESETLADTLETYRISIEQLGEEVAARDRALLRASTTVEEAERNILTQANHKKEIAELKQRNVRLEAEVTEKEISVERHLHSQKQLELHIKELGLRLEEHVLAAAQKEKEVKEKEIHEKNCNQRRLEEVTSLHQHHVAELTLAKEESQKSTGQQLKVLEERLSTLELKETELKAKLALEEEASRRWKEQAQLTDASCKELEAKLAVEQTLHEEGLMKARAALEGEKHLLASALESDLRKENADLVLSTSKERRLLEAQIRELQQQQLAHVALEGELREELGAARANCMAVQANAMAAEERAGDFEAQLEATQSANVAARDELAVRMRQAEEELRAQKRQAEEELQAQKRQAEEELQAQKRQAEEELRELAQAVLSLMGEGMSSASDGSKGSVVDTSALKSNVERVLLVFKQNADERAEGLGNKVLKQNRALAEMEAQLGGMAQNLQASDAKLVESAAMVVTLQEQVTEKRQRHDDELKELRAQLSMRNIEVDAAQDRLKLRDREMEDMQAKMAEAEMIEAELDIMRMDSQQFEQAIGQLQTEVQNARAGRRLAEAEVDRIASRHGPMACTVLDNDHLLNLKRDYENARERINHMSEKITRLQEHVDDLESINRKLKLELSMQTKPLDEDTSSDDEDEKMHAARQSPAKSPRNFPKETNLKTLAQSSFTPRQRLQLRRLRHGGW

Foldseek 3Di:
DDDPVVVVVVVVVVVVVVVVVVVVVVVVVVVVVVVVVVVVVVVVVVVVVVVVVVVVVVVVVVVVVVVVVVVVVVVVVVVVVVVVVVVVVVVVVVVVVVVVVVVVVVVVVVVVVVVVVVVVVVVVVVVVVVVVVVVVVVVVVVVVVVVVVVVVVVVVVVVVVVVVVVVVVVVVVVVVVVVVVVVVVVVVVVVVVVVVVVVVVVCVVPDDDDPDPPPVVVVVVVVVVVVVVVVVVVVVVVVVVVVVVVVVVVVVVVVVVVVVVVVVVVVVVVVVVVVVVVVVVVVVVVVVVVVVVVVVVVVVVVVCVVVVVVVVVVVVVVVVVVVVVVVVVVVVVVVVVVVVVVVVVVVVVVVVVVVVVVVVVVVVVVVVVVVVVVVVVVVVVVVVVVVVVVVVVVVVVVVVVVVVVVVVVVVVVVVVVVVVVVVVVVVVVVVVVVVVVVVVVVVVPDDDDDDDDPVVVVVVVVVVVVVVVVVVVVVVVVVVVVVVVVVVVVVVVVVVVVVVVVVVVVVVVVVVVVVVVVVVVVVVVVVVVVVVVVVVVVVVVVVVVVVVVVVVVVVVVVVVVVVVVVVVVVVVVVVVVLVVVLVVLVVVLVVLVVVLVVLVVVLVVLVVVLVVLVVVVVVVCVVQDPPNPVPPDPVVVVVSVVSNVVSVVSSVVSVVVSVVSVVVSVVSVVVSVVSVVVVVVVPDPPPDPPDDPPPVPPPPPPDDDDDDDDDDDDDDDDDDDDDDDDDDPVVVVVVVPPPDDDD

pLDDT: mean 71.9, std 15.45, range [32.44, 94.69]